Protein AF-Q8NG04-2-F1 (afdb_monomer)

Sequence (454 aa):
MRLDLASLMSAPKSLGSAFKSWRLDKAPSPQHTFPSTSIPGMAFALLASVPPVFGLYTSFFPVLIYSLLGTGRHLSTGTFAILSLMTGSAVERLVPEPLVGNLSGIEKEQLDAQRVGVAAAVAFGSGALMLGMFVLQLGVLSTFLSEPVVKALTSGAALHVLLSQLPSLLGLSLPRQIGCFSLFKTLASLLTALPRSSPAELTISALSLALLVPVKELNVRFRDRLPTPIPGEVVLVLLASVLCFTSSVDTRYQVQIVGLLPGGFPQPLLPNLAELPRILADSLPIALVSFAVSASLASIHADKYSYTIDSNQEFLAHGASNLISSLFSCFPNSATLATTNLLVDAGGKTQLAGLFSCTVVLSVLLWLGPFFYYLPKAVLACINISSMRQVFCQMQELPQLWHISRVDFAVWMVTWVAVVTLSVDLGLAVGVVFSMMTVVCRTRSSSRSRGSAS

Nearest PDB structures (foldseek):
  7v75-assembly1_A-2  TM=9.580E-01  e=5.574E-33  Homo sapiens
  7lgu-assembly1_A  TM=9.151E-01  e=7.125E-31  Homo sapiens
  8opq-assembly1_B  TM=8.865E-01  e=1.565E-30  Homo sapiens
  8sh3-assembly1_C  TM=8.769E-01  e=2.124E-30  Sus scrofa
  7xuh-assembly1_A  TM=8.939E-01  e=1.629E-27  Homo sapiens

Foldseek 3Di:
DPPPCVVVPPPPPCLVVLVVQPDPVQAFDLQQLACLVQLLLLLLCVLLVAFSVLSLLQLFQLLVLLLNQFNQFLFRKGRDNQLSNLNNLQLCVVQPDDPDDPQDPVSVVVSNVSSLLSLLLLLQLLLVVLVVCLVVVVLVLLVLLDPLLLLLLLLLSLLVLLLVLLCLLQVHDDGQQDWFLSSVVSVVVCVVCVVVGFVVSPVLLVVLLVQQLVLVVCCVVCVVPDPHRDSSLVVSLLVQLVCCVVVVCCVVRVFAASAADPADFAAQADRDVVCNVVSNVSSNLSSVSQLSNASNLSVVVCVVVVHDGDSSSSSNSQSCSSNRSSSSSHGRMHTDPLSSVSSVSSSRRGSVSSVSSSVNSVCCRNPVNVSRNSGGSSSSSSSSNSSSVVSVVVCVCLVVCCVPDVLSSVLSVQLNVCCNGGNSSRSSVRSSVSSVVSVVVVVVVVVVVVVVVD

Structure (mmCIF, N/CA/C/O backbone):
data_AF-Q8NG04-2-F1
#
_entry.id   AF-Q8NG04-2-F1
#
loop_
_atom_site.group_PDB
_atom_site.id
_atom_site.type_symbol
_atom_site.label_atom_id
_atom_site.label_alt_id
_atom_site.label_comp_id
_atom_site.label_asym_id
_atom_site.label_entity_id
_atom_site.label_seq_id
_atom_site.pdbx_PDB_ins_code
_atom_site.Cartn_x
_atom_site.Cartn_y
_atom_site.Cartn_z
_atom_site.occupancy
_atom_site.B_iso_or_equiv
_atom_site.auth_seq_id
_atom_site.auth_comp_id
_atom_site.auth_asym_id
_atom_site.auth_atom_id
_atom_site.pdbx_PDB_model_num
ATOM 1 N N . MET A 1 1 ? 18.793 36.741 -6.348 1.00 38.66 1 MET A N 1
ATOM 2 C CA . MET A 1 1 ? 17.985 35.622 -6.876 1.00 38.66 1 MET A CA 1
ATOM 3 C C . MET A 1 1 ? 16.745 36.197 -7.543 1.00 38.66 1 MET A C 1
ATOM 5 O O . MET A 1 1 ? 15.783 36.498 -6.852 1.00 38.66 1 MET A O 1
ATOM 9 N N . ARG A 1 2 ? 16.766 36.434 -8.860 1.00 28.20 2 ARG A N 1
ATOM 10 C CA . ARG A 1 2 ? 15.511 36.626 -9.600 1.00 28.20 2 ARG A CA 1
ATOM 11 C C . ARG A 1 2 ? 14.868 35.243 -9.654 1.00 28.20 2 ARG A C 1
ATOM 13 O O . ARG A 1 2 ? 15.399 34.378 -10.341 1.00 28.20 2 ARG A O 1
ATOM 20 N N . LEU A 1 3 ? 13.837 35.005 -8.838 1.00 31.14 3 LEU A N 1
ATOM 21 C CA . LEU A 1 3 ? 13.004 33.816 -8.992 1.00 31.14 3 LEU A CA 1
ATOM 22 C C . LEU A 1 3 ? 12.426 33.882 -10.399 1.00 31.14 3 LEU A C 1
ATOM 24 O O . LEU A 1 3 ? 11.682 34.806 -10.727 1.00 31.14 3 LEU A O 1
ATOM 28 N N . ASP A 1 4 ? 12.838 32.940 -11.232 1.00 34.47 4 ASP A N 1
ATOM 29 C CA . ASP A 1 4 ? 12.405 32.854 -12.612 1.00 34.47 4 ASP A CA 1
ATOM 30 C C . ASP A 1 4 ? 10.953 32.355 -12.617 1.00 34.47 4 ASP A C 1
ATOM 32 O O . ASP A 1 4 ? 10.678 31.155 -12.689 1.00 34.47 4 ASP A O 1
ATOM 36 N N . LEU A 1 5 ? 10.007 33.290 -12.449 1.00 28.53 5 LEU A N 1
ATOM 37 C CA . LEU A 1 5 ? 8.559 33.042 -12.421 1.00 28.53 5 LEU A CA 1
ATOM 38 C C . LEU A 1 5 ? 8.083 32.284 -13.675 1.00 28.53 5 LEU A C 1
ATOM 40 O O . LEU A 1 5 ? 7.073 31.584 -13.628 1.00 28.53 5 LEU A O 1
ATOM 44 N N . ALA A 1 6 ? 8.836 32.370 -14.777 1.00 33.56 6 ALA A N 1
ATOM 45 C CA . ALA A 1 6 ? 8.584 31.631 -16.008 1.00 33.56 6 ALA A CA 1
ATOM 46 C C . ALA A 1 6 ? 8.666 30.102 -15.823 1.00 33.56 6 ALA A C 1
ATOM 48 O O . ALA A 1 6 ? 7.946 29.372 -16.502 1.00 33.56 6 ALA A O 1
ATOM 49 N N . SER A 1 7 ? 9.476 29.606 -14.877 1.00 39.44 7 SER A N 1
ATOM 50 C CA . SER A 1 7 ? 9.540 28.172 -14.546 1.00 39.44 7 SER A CA 1
ATOM 51 C C . SER A 1 7 ? 8.288 27.678 -13.809 1.00 39.44 7 SER A C 1
ATOM 53 O O . SER A 1 7 ? 7.837 26.562 -14.055 1.00 39.44 7 SER A O 1
ATOM 55 N N . LEU A 1 8 ? 7.675 28.534 -12.981 1.00 31.98 8 LEU A N 1
ATOM 56 C CA . LEU A 1 8 ? 6.418 28.264 -12.273 1.00 31.98 8 LEU A CA 1
ATOM 57 C C . LEU A 1 8 ? 5.186 28.398 -13.181 1.00 31.98 8 LEU A C 1
ATOM 59 O O . LEU A 1 8 ? 4.215 27.670 -13.002 1.00 31.98 8 LEU A O 1
ATOM 63 N N . MET A 1 9 ? 5.220 29.325 -14.146 1.00 27.86 9 MET A N 1
ATOM 64 C CA . MET A 1 9 ? 4.105 29.596 -15.066 1.00 27.86 9 MET A CA 1
ATOM 65 C C . MET A 1 9 ? 4.154 28.799 -16.367 1.00 27.86 9 MET A C 1
ATOM 67 O O . MET A 1 9 ? 3.190 28.846 -17.133 1.00 27.86 9 MET A O 1
ATOM 71 N N . SER A 1 10 ? 5.233 28.057 -16.642 1.00 33.50 10 SER A N 1
ATOM 72 C CA . SER A 1 10 ? 5.178 27.061 -17.706 1.00 33.50 10 SER A CA 1
ATOM 73 C C . SER A 1 10 ? 4.122 26.036 -17.300 1.00 33.50 10 SER A C 1
ATOM 75 O O . SER A 1 10 ? 4.365 25.201 -16.431 1.00 33.50 10 SER A O 1
ATOM 77 N N . ALA A 1 11 ? 2.919 26.151 -17.879 1.00 31.25 11 ALA A N 1
ATOM 78 C CA . ALA A 1 11 ? 1.903 25.108 -17.833 1.00 31.25 11 ALA A CA 1
ATOM 79 C C . ALA A 1 11 ? 2.657 23.796 -18.039 1.00 31.25 11 ALA A C 1
ATOM 81 O O . ALA A 1 11 ? 3.381 23.697 -19.043 1.00 31.25 11 ALA A O 1
ATOM 82 N N . PRO A 1 12 ? 2.646 22.872 -17.060 1.00 36.88 12 PRO A N 1
ATOM 83 C CA . PRO A 1 12 ? 3.666 21.850 -17.027 1.00 36.88 12 PRO A CA 1
ATOM 84 C C . PRO A 1 12 ? 3.562 21.111 -18.352 1.00 36.88 12 PRO A C 1
ATOM 86 O O . PRO A 1 12 ? 2.468 20.723 -18.771 1.00 36.88 12 PRO A O 1
ATOM 89 N N . LYS A 1 13 ? 4.688 20.961 -19.061 1.00 41.38 13 LYS A N 1
ATOM 90 C CA . LYS A 1 13 ? 4.758 20.234 -20.343 1.00 41.38 13 LYS A CA 1
ATOM 91 C C . LYS A 1 13 ? 4.081 18.846 -20.241 1.00 41.38 13 LYS A C 1
ATOM 93 O O . LYS A 1 13 ? 3.719 18.257 -21.259 1.00 41.38 13 LYS A O 1
ATOM 98 N N . SER A 1 14 ? 3.876 18.361 -19.009 1.00 44.75 14 SER A N 1
ATOM 99 C CA . SER A 1 14 ? 3.156 17.158 -18.611 1.00 44.75 14 SER A CA 1
ATOM 100 C C . SER A 1 14 ? 1.626 17.236 -18.577 1.00 44.75 14 SER A C 1
ATOM 102 O O . SER A 1 14 ? 1.021 16.193 -18.761 1.00 44.75 14 SER A O 1
ATOM 104 N N . LEU A 1 15 ? 0.958 18.389 -18.441 1.00 39.16 15 LEU A N 1
ATOM 105 C CA . LEU A 1 15 ? -0.508 18.438 -18.600 1.00 39.16 15 LEU A CA 1
ATOM 106 C C . LEU A 1 15 ? -0.867 17.920 -19.997 1.00 39.16 15 LEU A C 1
ATOM 108 O O . LEU A 1 15 ? -1.765 17.104 -20.142 1.00 39.16 15 LEU A O 1
ATOM 112 N N . GLY A 1 16 ? -0.045 18.253 -20.999 1.00 42.97 16 GLY A N 1
ATOM 113 C CA . GLY A 1 16 ? -0.110 17.666 -22.334 1.00 42.97 16 GLY A CA 1
ATOM 114 C C . GLY A 1 16 ? 0.310 16.190 -22.426 1.00 42.97 16 GLY A C 1
ATOM 115 O O . GLY A 1 16 ? -0.185 15.500 -23.313 1.00 42.97 16 GLY A O 1
ATOM 116 N N . SER A 1 17 ? 1.191 15.664 -21.562 1.00 47.56 17 SER A N 1
ATOM 117 C CA . SER A 1 17 ? 1.569 14.235 -21.560 1.00 47.56 17 SER A CA 1
ATOM 118 C C . SER A 1 17 ? 0.534 13.355 -20.848 1.00 47.56 17 SER A C 1
ATOM 120 O O . SER A 1 17 ? 0.198 12.288 -21.370 1.00 47.56 17 SER A O 1
ATOM 122 N N . ALA A 1 18 ? -0.017 13.844 -19.732 1.00 41.19 18 ALA A N 1
ATOM 123 C CA . ALA A 1 18 ? -1.185 13.318 -19.050 1.00 41.19 18 ALA A CA 1
ATOM 124 C C . ALA A 1 18 ? -2.352 13.297 -20.037 1.00 41.19 18 ALA A C 1
ATOM 126 O O . ALA A 1 18 ? -2.790 12.207 -20.380 1.00 41.19 18 ALA A O 1
ATOM 127 N N . PHE A 1 19 ? -2.732 14.429 -20.650 1.00 47.47 19 PHE A N 1
ATOM 128 C CA . PHE A 1 19 ? -3.809 14.485 -21.656 1.00 47.47 19 PHE A CA 1
ATOM 129 C C . PHE A 1 19 ? -3.545 13.593 -22.881 1.00 47.47 19 PHE A C 1
ATOM 131 O O . PHE A 1 19 ? -4.456 12.945 -23.387 1.00 47.47 19 PHE A O 1
ATOM 138 N N . LYS A 1 20 ? -2.291 13.469 -23.349 1.00 47.75 20 LYS A N 1
ATOM 139 C CA . LYS A 1 20 ? -1.931 12.525 -24.431 1.00 47.75 20 LYS A CA 1
ATOM 140 C C . LYS A 1 20 ? -2.207 11.061 -24.068 1.00 47.75 20 LYS A C 1
ATOM 142 O O . LYS A 1 20 ? -2.363 10.244 -24.978 1.00 47.75 20 LYS A O 1
ATOM 147 N N . SER A 1 21 ? -2.253 10.716 -22.779 1.00 49.62 21 SER A N 1
ATOM 148 C CA . SER A 1 21 ? -2.625 9.378 -22.309 1.00 49.62 21 SER A CA 1
ATOM 149 C C . SER A 1 21 ? -4.144 9.143 -22.264 1.00 49.62 21 SER A C 1
ATOM 151 O O . SER A 1 21 ? -4.559 7.990 -22.182 1.00 49.62 21 SER A O 1
ATOM 153 N N . TRP A 1 22 ? -4.974 10.187 -22.404 1.00 41.38 22 TRP A N 1
ATOM 154 C CA . TRP A 1 22 ? -6.437 10.133 -22.237 1.00 41.38 22 TRP A CA 1
ATOM 155 C C . TRP A 1 22 ? -7.210 9.570 -23.446 1.00 41.38 22 TRP A C 1
ATOM 157 O O . TRP A 1 22 ? -8.371 9.905 -23.673 1.00 41.38 22 TRP A O 1
ATOM 167 N N . ARG A 1 23 ? -6.602 8.696 -24.255 1.00 45.28 23 ARG A N 1
ATOM 168 C CA . ARG A 1 23 ? -7.317 8.076 -25.383 1.00 45.28 23 ARG A CA 1
ATOM 169 C C . ARG A 1 23 ? -8.300 7.012 -24.878 1.00 45.28 23 ARG A C 1
ATOM 171 O O . ARG A 1 23 ? -7.866 5.955 -24.424 1.00 45.28 23 ARG A O 1
ATOM 178 N N . LEU A 1 24 ? -9.602 7.287 -25.012 1.00 46.34 24 LEU A N 1
ATOM 179 C CA . LEU A 1 24 ? -10.708 6.404 -24.607 1.00 46.34 24 LEU A CA 1
ATOM 180 C C . LEU A 1 24 ? -10.621 5.000 -25.230 1.00 46.34 24 LEU A C 1
ATOM 182 O O . LEU A 1 24 ? -10.920 4.026 -24.548 1.00 46.34 24 LEU A O 1
ATOM 186 N N . ASP A 1 25 ? -10.097 4.873 -26.455 1.00 47.94 25 ASP A N 1
ATOM 187 C CA . ASP A 1 25 ? -9.918 3.584 -27.152 1.00 47.94 25 ASP A CA 1
ATOM 188 C C . ASP A 1 25 ? -8.978 2.598 -26.424 1.00 47.94 25 ASP A C 1
ATOM 190 O O . ASP A 1 25 ? -8.877 1.431 -26.802 1.00 47.94 25 ASP A O 1
ATOM 194 N N . LYS A 1 26 ? -8.233 3.066 -25.411 1.00 46.41 26 LYS A N 1
ATOM 195 C CA . LYS A 1 26 ? -7.299 2.264 -24.602 1.00 46.41 26 LYS A CA 1
ATOM 196 C C . LYS A 1 26 ? -7.711 2.137 -23.135 1.00 46.41 26 LYS A C 1
ATOM 198 O O . LYS A 1 26 ? -6.931 1.589 -22.352 1.00 46.41 26 LYS A O 1
ATOM 203 N N . ALA A 1 27 ? -8.883 2.650 -22.757 1.00 43.56 27 ALA A N 1
ATOM 204 C CA . ALA A 1 27 ? -9.406 2.443 -21.416 1.00 43.56 27 ALA A CA 1
ATOM 205 C C . ALA A 1 27 ? -9.597 0.931 -21.182 1.00 43.56 27 ALA A C 1
ATOM 207 O O . ALA A 1 27 ? -10.088 0.241 -22.081 1.00 43.56 27 ALA A O 1
ATOM 208 N N . PRO A 1 28 ? -9.186 0.385 -20.023 1.00 41.94 28 PRO A N 1
ATOM 209 C CA . PRO A 1 28 ? -9.487 -1.005 -19.705 1.00 41.94 28 PRO A CA 1
ATOM 210 C C . PRO A 1 28 ? -11.004 -1.214 -19.723 1.00 41.94 28 PRO A C 1
ATOM 212 O O . PRO A 1 28 ? -11.768 -0.312 -19.366 1.00 41.94 28 PRO A O 1
ATOM 215 N N . SER A 1 29 ? -11.450 -2.405 -20.129 1.00 37.28 29 SER A N 1
ATOM 216 C CA . SER A 1 29 ? -12.854 -2.770 -19.975 1.00 37.28 29 SER A CA 1
ATOM 217 C C . SER A 1 29 ? -13.226 -2.685 -18.485 1.00 37.28 29 SER A C 1
ATOM 219 O O . SER A 1 29 ? -12.442 -3.106 -17.627 1.00 37.28 29 SER A O 1
ATOM 221 N N . PRO A 1 30 ? -14.423 -2.164 -18.152 1.00 39.97 30 PRO A N 1
ATOM 222 C CA . PRO A 1 30 ? -14.853 -1.896 -16.772 1.00 39.97 30 PRO A CA 1
ATOM 223 C C . PRO A 1 30 ? -14.881 -3.141 -15.867 1.00 39.97 30 PRO A C 1
ATOM 225 O O . PRO A 1 30 ? -15.095 -3.040 -14.665 1.00 39.97 30 PRO A O 1
ATOM 228 N N . GLN A 1 31 ? -14.667 -4.324 -16.439 1.00 32.19 31 GLN A N 1
ATOM 229 C CA . GLN A 1 31 ? -14.725 -5.612 -15.769 1.00 32.19 31 GLN A CA 1
ATOM 230 C C . GLN A 1 31 ? -13.401 -6.052 -15.130 1.00 32.19 31 GLN A C 1
ATOM 232 O O . GLN A 1 31 ? -13.422 -7.075 -14.470 1.00 32.19 31 GLN A O 1
ATOM 237 N N . HIS A 1 32 ? -12.260 -5.370 -15.304 1.00 42.25 32 HIS A N 1
ATOM 238 C CA . HIS A 1 32 ? -10.983 -5.889 -14.766 1.00 42.25 32 HIS A CA 1
ATOM 239 C C . HIS A 1 32 ? -10.378 -5.085 -13.607 1.00 42.25 32 HIS A C 1
ATOM 241 O O . HIS A 1 32 ? -9.674 -5.658 -12.776 1.00 42.25 32 HIS A O 1
ATOM 247 N N . THR A 1 33 ? -10.680 -3.791 -13.485 1.00 42.88 33 THR A N 1
ATOM 248 C CA . THR A 1 33 ? -10.222 -2.949 -12.365 1.00 42.88 33 THR A CA 1
ATOM 249 C C . THR A 1 33 ? -11.181 -3.103 -11.174 1.00 42.88 33 THR A C 1
ATOM 251 O O . THR A 1 33 ? -11.926 -2.192 -10.821 1.00 42.88 33 THR A O 1
ATOM 254 N N . PHE A 1 34 ? -11.261 -4.312 -10.619 1.00 46.72 34 PHE A N 1
ATOM 255 C CA . PHE A 1 34 ? -12.218 -4.655 -9.564 1.00 46.72 34 PHE A CA 1
ATOM 256 C C . PHE A 1 34 ? -11.912 -3.965 -8.211 1.00 46.72 34 PHE A C 1
ATOM 258 O O . PHE A 1 34 ? -10.761 -3.620 -7.934 1.00 46.72 34 PHE A O 1
ATOM 265 N N . PRO A 1 35 ? -12.914 -3.857 -7.307 1.00 44.09 35 PRO A N 1
ATOM 266 C CA . PRO A 1 35 ? -12.784 -3.309 -5.948 1.00 44.09 35 PRO A CA 1
ATOM 267 C C . PRO A 1 35 ? -11.826 -4.076 -5.019 1.00 44.09 35 PRO A C 1
ATOM 269 O O . PRO A 1 35 ? -11.651 -3.708 -3.854 1.00 44.09 35 PRO A O 1
ATOM 272 N N . SER A 1 36 ? -11.173 -5.132 -5.508 1.00 41.16 36 SER A N 1
ATOM 273 C CA . SER A 1 36 ? -10.097 -5.833 -4.806 1.00 41.16 36 SER A CA 1
ATOM 274 C C . SER A 1 36 ? -8.917 -4.914 -4.471 1.00 41.16 36 SER A C 1
ATOM 276 O O . SER A 1 36 ? -8.212 -5.189 -3.506 1.00 41.16 36 SER A O 1
ATOM 278 N N . THR A 1 37 ? -8.724 -3.793 -5.177 1.00 49.44 37 THR A N 1
ATOM 279 C CA . THR A 1 37 ? -7.728 -2.775 -4.794 1.00 49.44 37 THR A CA 1
ATOM 280 C C . THR A 1 37 ? -8.200 -1.864 -3.656 1.00 49.44 37 THR A C 1
ATOM 282 O O . THR A 1 37 ? -7.374 -1.403 -2.872 1.00 49.44 37 THR A O 1
ATOM 285 N N . SER A 1 38 ? -9.511 -1.627 -3.513 1.00 61.12 38 SER A N 1
ATOM 286 C CA . SER A 1 38 ? -10.059 -0.683 -2.529 1.00 61.12 38 SER A CA 1
ATOM 287 C C . SER A 1 38 ? -10.291 -1.290 -1.145 1.00 61.12 38 SER A C 1
ATOM 289 O O . SER A 1 38 ? -10.106 -0.615 -0.135 1.00 61.12 38 SER A O 1
ATOM 291 N N . ILE A 1 39 ? -10.670 -2.571 -1.076 1.00 66.81 39 ILE A N 1
ATOM 292 C CA . ILE A 1 39 ? -10.962 -3.256 0.198 1.00 66.81 39 ILE A CA 1
ATOM 293 C C . ILE A 1 39 ? -9.735 -3.370 1.119 1.00 66.81 39 ILE A C 1
ATOM 295 O O . ILE A 1 39 ? -9.881 -3.090 2.312 1.00 66.81 39 ILE A O 1
ATOM 299 N N . PRO A 1 40 ? -8.524 -3.706 0.626 1.00 75.81 40 PRO A N 1
ATOM 300 C CA . PRO A 1 40 ? -7.316 -3.685 1.448 1.00 75.81 40 PRO A CA 1
ATOM 301 C C . PRO A 1 40 ? -7.080 -2.332 2.125 1.00 75.81 40 PRO A C 1
ATOM 303 O O . PRO A 1 40 ? -6.531 -2.295 3.223 1.00 75.81 40 PRO A O 1
ATOM 306 N N . GLY A 1 41 ? -7.564 -1.233 1.534 1.00 84.44 41 GLY A N 1
ATOM 307 C CA . GLY A 1 41 ? -7.466 0.099 2.119 1.00 84.44 41 GLY A CA 1
ATOM 308 C C . GLY A 1 41 ? -8.092 0.209 3.504 1.00 84.44 41 GLY A C 1
ATOM 309 O O . GLY A 1 41 ? -7.496 0.828 4.382 1.00 84.44 41 GLY A O 1
ATOM 310 N N . MET A 1 42 ? -9.223 -0.456 3.750 1.00 86.31 42 MET A N 1
ATOM 311 C CA . MET A 1 42 ? -9.840 -0.505 5.083 1.00 86.31 42 MET A CA 1
ATOM 312 C C . MET A 1 42 ? -8.953 -1.216 6.110 1.00 86.31 42 MET A C 1
ATOM 314 O O . MET A 1 42 ? -8.858 -0.788 7.258 1.00 86.31 42 MET A O 1
ATOM 318 N N . ALA A 1 43 ? -8.266 -2.284 5.699 1.00 86.81 43 ALA A N 1
ATOM 319 C CA . ALA A 1 43 ? -7.324 -2.983 6.567 1.00 86.81 43 ALA A CA 1
ATOM 320 C C . ALA A 1 43 ? -6.065 -2.135 6.819 1.00 86.81 43 ALA A C 1
ATOM 322 O O . ALA A 1 43 ? -5.535 -2.096 7.927 1.00 86.81 43 ALA A O 1
ATOM 323 N N . PHE A 1 44 ? -5.616 -1.394 5.806 1.00 89.69 44 PHE A N 1
ATOM 324 C CA . PHE A 1 44 ? -4.505 -0.455 5.918 1.00 89.69 44 PHE A CA 1
ATOM 325 C C . PHE A 1 44 ? -4.834 0.765 6.791 1.00 89.69 44 PHE A C 1
ATOM 327 O O . PHE A 1 44 ? -3.950 1.285 7.464 1.00 89.69 44 PHE A O 1
ATOM 334 N N . ALA A 1 45 ? -6.092 1.186 6.883 1.00 92.06 45 ALA A N 1
ATOM 335 C CA . ALA A 1 45 ? -6.505 2.198 7.855 1.00 92.06 45 ALA A CA 1
ATOM 336 C C . ALA A 1 45 ? -6.320 1.724 9.308 1.00 92.06 45 ALA A C 1
ATOM 338 O O . ALA A 1 45 ? -5.794 2.475 10.127 1.00 92.06 45 ALA A O 1
ATOM 339 N N . LEU A 1 46 ? -6.622 0.453 9.609 1.00 89.56 46 LEU A N 1
ATOM 340 C CA . LEU A 1 46 ? -6.344 -0.128 10.931 1.00 89.56 46 LEU A CA 1
ATOM 341 C C . LEU A 1 46 ? -4.839 -0.191 11.238 1.00 89.56 46 LEU A C 1
ATOM 343 O O . LEU A 1 46 ? -4.434 -0.029 12.387 1.00 89.56 46 LEU A O 1
ATOM 347 N N . LEU A 1 47 ? -3.994 -0.390 10.220 1.00 89.25 47 LEU A N 1
ATOM 348 C CA . LEU A 1 47 ? -2.539 -0.269 10.372 1.00 89.25 47 LEU A CA 1
ATOM 349 C C . LEU A 1 47 ? -2.088 1.158 10.675 1.00 89.25 47 LEU A C 1
ATOM 351 O O . LEU A 1 47 ? -1.129 1.326 11.419 1.00 89.25 47 LEU A O 1
ATOM 355 N N . ALA A 1 48 ? -2.769 2.147 10.096 1.00 92.75 48 ALA A N 1
ATOM 356 C CA . ALA A 1 48 ? -2.556 3.566 10.355 1.00 92.75 48 ALA A CA 1
ATOM 357 C C . ALA A 1 48 ? -3.221 4.055 11.652 1.00 92.75 48 ALA A C 1
ATOM 359 O O . ALA A 1 48 ? -3.173 5.247 11.943 1.00 92.75 48 ALA A O 1
ATOM 360 N N . SER A 1 49 ? -3.819 3.143 12.425 1.00 90.88 49 SER A N 1
ATOM 361 C CA . SER A 1 49 ? -4.489 3.423 13.697 1.00 90.88 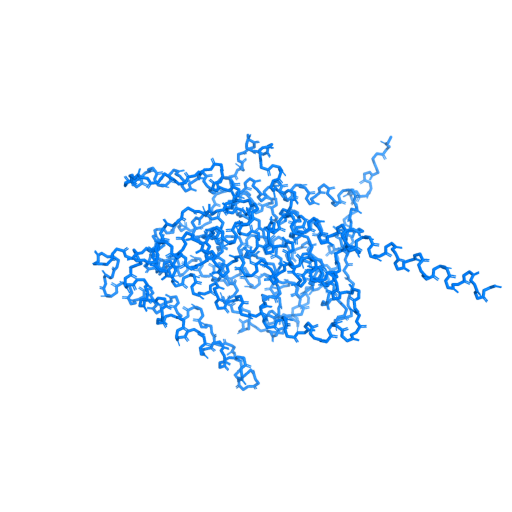49 SER A CA 1
ATOM 362 C C . SER A 1 49 ? -5.615 4.451 13.561 1.00 90.88 49 SER A C 1
ATOM 364 O O . SER A 1 49 ? -5.858 5.244 14.464 1.00 90.88 49 SER A O 1
ATOM 366 N N . VAL A 1 50 ? -6.317 4.421 12.424 1.00 92.19 50 VAL A N 1
ATOM 367 C CA . VAL A 1 50 ? -7.501 5.240 12.138 1.00 92.19 50 VAL A CA 1
ATOM 368 C C . VAL A 1 50 ? -8.696 4.356 11.764 1.00 92.19 50 VAL A C 1
ATOM 370 O O . VAL A 1 50 ? -8.512 3.199 11.364 1.00 92.19 50 VAL A O 1
ATOM 373 N N . PRO A 1 51 ? -9.937 4.868 11.861 1.00 89.44 51 PRO A N 1
ATOM 374 C CA . PRO A 1 51 ? -11.117 4.110 11.468 1.00 89.44 51 PRO A CA 1
ATOM 375 C C . PRO A 1 51 ? -11.052 3.607 10.009 1.00 89.44 51 PRO A C 1
ATOM 377 O O . PRO A 1 51 ? -10.592 4.338 9.125 1.00 89.44 51 PRO A O 1
ATOM 380 N N . PRO A 1 52 ? -11.562 2.394 9.707 1.00 87.44 52 PRO A N 1
ATOM 381 C CA . PRO A 1 52 ? -11.448 1.766 8.384 1.00 87.44 52 PRO A CA 1
ATOM 382 C C . PRO A 1 52 ? -11.927 2.608 7.195 1.00 87.44 52 PRO A C 1
ATOM 384 O O . PRO A 1 52 ? -11.367 2.511 6.102 1.00 87.44 52 PRO A O 1
ATOM 387 N N . VAL A 1 53 ? -12.925 3.472 7.402 1.00 87.75 53 VAL A N 1
ATOM 388 C CA . VAL A 1 53 ? -13.492 4.346 6.361 1.00 87.75 53 VAL A CA 1
ATOM 389 C C . VAL A 1 53 ? -12.445 5.266 5.720 1.00 87.75 53 VAL A C 1
ATOM 391 O O . VAL A 1 53 ? -12.457 5.464 4.505 1.00 87.75 53 VAL A O 1
ATOM 394 N N . PHE A 1 54 ? -11.468 5.749 6.495 1.00 91.00 54 PHE A N 1
ATOM 395 C CA . PHE A 1 54 ? -10.404 6.617 5.981 1.00 91.00 54 PHE A CA 1
ATOM 396 C C . PHE A 1 54 ? -9.483 5.884 5.002 1.00 91.00 54 PHE A C 1
ATOM 398 O O . PHE A 1 54 ? -8.833 6.509 4.164 1.00 91.00 54 PHE A O 1
ATOM 405 N N . GLY A 1 55 ? -9.477 4.551 5.040 1.00 90.75 55 GLY A N 1
ATOM 406 C CA . GLY A 1 55 ? -8.816 3.707 4.053 1.00 90.75 55 GLY A CA 1
ATOM 407 C C . GLY A 1 55 ? -9.468 3.776 2.677 1.00 90.75 55 GLY A C 1
ATOM 408 O O . GLY A 1 55 ? -8.773 3.799 1.659 1.00 90.75 55 GLY A O 1
ATOM 409 N N . LEU A 1 56 ? -10.798 3.875 2.634 1.00 89.19 56 LEU A N 1
ATOM 410 C CA . LEU A 1 56 ? -11.544 4.069 1.392 1.00 89.19 56 LEU A CA 1
ATOM 411 C C . LEU A 1 56 ? -11.366 5.496 0.863 1.00 89.19 56 LEU A C 1
ATOM 413 O O . LEU A 1 56 ? -11.097 5.659 -0.324 1.00 89.19 56 LEU A O 1
ATOM 417 N N . TYR A 1 57 ? -11.400 6.517 1.729 1.00 91.38 57 TYR A N 1
ATOM 418 C CA . TYR A 1 57 ? -11.106 7.901 1.321 1.00 91.38 57 TYR A CA 1
ATOM 419 C C . TYR A 1 57 ? -9.689 8.047 0.753 1.00 91.38 57 TYR A C 1
ATOM 421 O O . TYR A 1 57 ? -9.512 8.617 -0.325 1.00 91.38 57 TYR A O 1
ATOM 429 N N . THR A 1 58 ? -8.695 7.433 1.400 1.00 93.25 58 THR A N 1
ATOM 430 C CA . THR A 1 58 ? -7.300 7.403 0.922 1.00 93.25 58 THR A CA 1
ATOM 431 C C . THR A 1 58 ? -7.139 6.573 -0.362 1.00 93.25 58 THR A C 1
ATOM 433 O O . THR A 1 58 ? -6.189 6.757 -1.116 1.00 93.25 58 THR A O 1
ATOM 436 N N . SER A 1 59 ? -8.085 5.686 -0.671 1.00 90.75 59 SER A N 1
ATOM 437 C CA . SER A 1 59 ? -8.132 4.967 -1.953 1.00 90.75 59 SER A CA 1
ATOM 438 C C . SER A 1 59 ? -8.914 5.725 -3.039 1.00 90.75 59 SER A C 1
ATOM 440 O O . SER A 1 59 ? -8.935 5.290 -4.186 1.00 90.75 59 SER A O 1
ATOM 442 N N . PHE A 1 60 ? -9.543 6.857 -2.702 1.00 91.62 60 PHE A N 1
ATOM 443 C CA . PHE A 1 60 ? -10.320 7.692 -3.620 1.00 91.62 60 PHE A CA 1
ATOM 444 C C . PHE A 1 60 ? -9.598 9.002 -3.964 1.00 91.62 60 PHE A C 1
ATOM 446 O O . PHE A 1 60 ? -9.211 9.199 -5.116 1.00 91.62 60 PHE A O 1
ATOM 453 N N . PHE A 1 61 ? -9.403 9.893 -2.982 1.00 93.19 61 PHE A N 1
ATOM 454 C CA . PHE A 1 61 ? -8.913 11.257 -3.222 1.00 93.19 61 PHE A CA 1
ATOM 455 C C . PHE A 1 61 ? -7.491 11.294 -3.791 1.00 93.19 61 PHE A C 1
ATOM 457 O O . PHE A 1 61 ? -7.286 11.948 -4.820 1.00 93.19 61 PHE A O 1
ATOM 464 N N . PRO A 1 62 ? -6.511 10.566 -3.222 1.00 93.50 62 PRO A N 1
ATOM 465 C CA . PRO A 1 62 ? -5.154 10.643 -3.735 1.00 93.50 62 PRO A CA 1
ATOM 466 C C . PRO A 1 62 ? -5.015 10.019 -5.118 1.00 93.50 62 PRO A C 1
ATOM 468 O O . PRO A 1 62 ? -4.247 10.515 -5.938 1.00 93.50 62 PRO A O 1
ATOM 471 N N . VAL A 1 63 ? -5.798 8.977 -5.405 1.00 91.88 63 VAL A N 1
ATOM 472 C CA . VAL A 1 63 ? -5.843 8.331 -6.723 1.00 91.88 63 VAL A CA 1
ATOM 473 C C . VAL A 1 63 ? -6.384 9.295 -7.771 1.00 91.88 63 VAL A C 1
ATOM 475 O O . VAL A 1 63 ? -5.791 9.435 -8.842 1.00 91.88 63 VAL A O 1
ATOM 478 N N . LEU A 1 64 ? -7.448 10.029 -7.434 1.00 92.12 64 LEU A N 1
ATOM 479 C CA . LEU A 1 64 ? -8.020 11.051 -8.301 1.00 92.12 64 LEU A CA 1
ATOM 480 C C . LEU A 1 64 ? -6.987 12.139 -8.620 1.00 92.12 64 LEU A C 1
ATOM 482 O O . LEU A 1 64 ? -6.762 12.449 -9.785 1.00 92.12 64 LEU A O 1
ATOM 486 N N . ILE A 1 65 ? -6.297 12.674 -7.613 1.00 93.69 65 ILE A N 1
ATOM 487 C CA . ILE A 1 65 ? -5.295 13.731 -7.820 1.00 93.69 65 ILE A CA 1
ATOM 488 C C . ILE A 1 65 ? -4.072 13.205 -8.583 1.00 93.69 65 ILE A C 1
ATOM 490 O O . ILE A 1 65 ? -3.603 13.851 -9.522 1.00 93.69 65 ILE A O 1
ATOM 494 N N . TYR A 1 66 ? -3.571 12.018 -8.228 1.00 93.19 66 TYR A N 1
ATOM 495 C CA . TYR A 1 66 ? -2.428 11.409 -8.906 1.00 93.19 66 TYR A CA 1
ATOM 496 C C . TYR A 1 66 ? -2.728 11.133 -10.382 1.00 93.19 66 TYR A C 1
ATOM 498 O O . TYR A 1 66 ? -1.883 11.390 -11.235 1.00 93.19 66 TYR A O 1
ATOM 506 N N . SER A 1 67 ? -3.938 10.676 -10.713 1.00 89.38 67 SER A N 1
ATOM 507 C CA . SER A 1 67 ? -4.330 10.400 -12.102 1.00 89.38 67 SER A CA 1
ATOM 508 C C . SER A 1 67 ? -4.281 11.632 -13.020 1.00 89.38 67 SER A C 1
ATOM 510 O O . SER A 1 67 ? -4.123 11.483 -14.232 1.00 89.38 67 SER A O 1
ATOM 512 N N . LEU A 1 68 ? -4.382 12.841 -12.450 1.00 90.94 68 LEU A N 1
ATOM 513 C CA . LEU A 1 68 ? -4.302 14.111 -13.174 1.00 90.94 68 LEU A CA 1
ATOM 514 C C . LEU A 1 68 ? -2.859 14.614 -13.336 1.00 90.94 68 LEU A C 1
ATOM 516 O O . LEU A 1 68 ? -2.556 15.277 -14.326 1.00 90.94 68 LEU A O 1
ATOM 520 N N . LEU A 1 69 ? -1.982 14.335 -12.365 1.00 91.25 69 LEU A N 1
ATOM 521 C CA . LEU A 1 69 ? -0.647 14.946 -12.264 1.00 91.25 69 LEU A CA 1
ATOM 522 C C . LEU A 1 69 ? 0.521 13.988 -12.534 1.00 91.25 69 LEU A C 1
ATOM 524 O O . LEU A 1 69 ? 1.618 14.452 -12.856 1.00 91.25 69 LEU A O 1
ATOM 528 N N . GLY A 1 70 ? 0.319 12.683 -12.357 1.00 88.44 70 GLY A N 1
ATOM 529 C CA . GLY A 1 70 ? 1.363 11.663 -12.445 1.00 88.44 70 GLY A CA 1
ATOM 530 C C . GLY A 1 70 ? 1.890 11.456 -13.861 1.00 88.44 70 GLY A C 1
ATOM 531 O O . GLY A 1 70 ? 1.277 11.866 -14.847 1.00 88.44 70 GLY A O 1
ATOM 532 N N . THR A 1 71 ? 3.015 10.755 -13.983 1.00 89.25 71 THR A N 1
ATOM 533 C CA . THR A 1 71 ? 3.584 10.319 -15.274 1.00 89.25 71 THR A CA 1
ATOM 534 C C . THR A 1 71 ? 3.563 8.800 -15.450 1.00 89.25 71 THR A C 1
ATOM 536 O O . THR A 1 71 ? 3.582 8.305 -16.582 1.00 89.25 71 THR A O 1
ATOM 539 N N . GLY A 1 72 ? 3.452 8.045 -14.352 1.00 85.56 72 GLY A N 1
ATOM 540 C CA . GLY A 1 72 ? 3.316 6.590 -14.356 1.00 85.56 72 GLY A CA 1
ATOM 541 C C . GLY A 1 72 ? 1.974 6.120 -14.925 1.00 85.56 72 GLY A C 1
ATOM 542 O O . GLY A 1 72 ? 0.967 6.097 -14.225 1.00 85.56 72 GLY A O 1
ATOM 543 N N . ARG A 1 73 ? 1.947 5.695 -16.195 1.00 85.56 73 ARG A N 1
ATOM 544 C CA . ARG A 1 73 ? 0.705 5.273 -16.885 1.00 85.56 73 ARG A CA 1
ATOM 545 C C . ARG A 1 73 ? 0.065 4.002 -16.342 1.00 85.56 73 ARG A C 1
ATOM 547 O O . ARG A 1 73 ? -1.143 3.836 -16.467 1.00 85.56 73 ARG A O 1
ATOM 554 N N . HIS A 1 74 ? 0.887 3.118 -15.795 1.00 86.44 74 HIS A N 1
ATOM 555 C CA . HIS A 1 74 ? 0.473 1.816 -15.279 1.00 86.44 74 HIS A CA 1
ATOM 556 C C . HIS A 1 74 ? 0.362 1.812 -13.757 1.00 86.44 74 HIS A C 1
ATOM 558 O O . HIS A 1 74 ? 0.018 0.794 -13.171 1.00 86.44 74 HIS A O 1
ATOM 564 N N . LEU A 1 75 ? 0.692 2.930 -13.111 1.00 87.06 75 LEU A N 1
ATOM 565 C CA . LEU A 1 75 ? 0.839 2.978 -11.673 1.00 87.06 75 LEU A CA 1
ATOM 566 C C . LEU A 1 75 ? -0.531 3.075 -11.002 1.00 87.06 75 LEU A C 1
ATOM 568 O O . LEU A 1 75 ? -1.315 3.972 -11.307 1.00 87.06 75 LEU A O 1
ATOM 572 N N . SER A 1 76 ? -0.803 2.170 -10.064 1.00 87.75 76 SER A N 1
ATOM 573 C CA . SER A 1 76 ? -1.989 2.249 -9.215 1.00 87.75 76 SER A CA 1
ATOM 574 C C . SER A 1 76 ? -1.587 2.790 -7.852 1.00 87.75 76 SER A C 1
ATOM 576 O O . SER A 1 76 ? -1.028 2.064 -7.023 1.00 87.75 76 SER A O 1
ATOM 578 N N . THR A 1 77 ? -1.887 4.065 -7.624 1.00 89.38 77 THR A N 1
ATOM 579 C CA . THR A 1 77 ? -1.754 4.697 -6.310 1.00 89.38 77 THR A CA 1
ATOM 580 C C . THR A 1 77 ? -2.926 4.343 -5.409 1.00 89.38 77 THR A C 1
ATOM 582 O O . THR A 1 77 ? -3.961 3.858 -5.869 1.00 89.38 77 THR A O 1
ATOM 585 N N . GLY A 1 78 ? -2.736 4.537 -4.110 1.00 89.06 78 GLY A N 1
ATOM 586 C CA . GLY A 1 78 ? -3.753 4.309 -3.102 1.00 89.06 78 GLY A CA 1
ATOM 587 C C . GLY A 1 78 ? -3.127 4.075 -1.737 1.00 89.06 78 GLY A C 1
ATOM 588 O O . GLY A 1 78 ? -2.039 4.559 -1.416 1.00 89.06 78 GLY A O 1
ATOM 589 N N . THR A 1 79 ? -3.831 3.310 -0.920 1.00 91.44 79 THR A N 1
ATOM 590 C CA . THR A 1 79 ? -3.353 2.914 0.400 1.00 91.44 79 THR A CA 1
ATOM 591 C C . THR A 1 79 ? -2.189 1.930 0.287 1.00 91.44 79 THR A C 1
ATOM 593 O O . THR A 1 79 ? -2.204 0.999 -0.520 1.00 91.44 79 THR A O 1
ATOM 596 N N . PHE A 1 80 ? -1.161 2.132 1.112 1.00 91.50 80 PHE A N 1
ATOM 597 C CA . PHE A 1 80 ? 0.035 1.300 1.099 1.00 91.50 80 PHE A CA 1
ATOM 598 C C . PHE A 1 80 ? 0.407 0.844 2.506 1.00 91.50 80 PHE A C 1
ATOM 600 O O . PHE A 1 80 ? 0.670 1.666 3.381 1.00 91.50 80 PHE A O 1
ATOM 607 N N . ALA A 1 81 ? 0.501 -0.475 2.694 1.00 89.31 81 ALA A N 1
ATOM 608 C CA . ALA A 1 81 ? 0.741 -1.126 3.981 1.00 89.31 81 ALA A CA 1
ATOM 609 C C . ALA A 1 81 ? 1.907 -0.527 4.784 1.00 89.31 81 ALA A C 1
ATOM 611 O O . ALA A 1 81 ? 1.795 -0.335 5.992 1.00 89.31 81 ALA A O 1
ATOM 612 N N . ILE A 1 82 ? 3.018 -0.217 4.108 1.00 89.38 82 ILE A N 1
ATOM 613 C CA . ILE A 1 82 ? 4.227 0.316 4.744 1.00 89.38 82 ILE A CA 1
ATOM 614 C C . ILE A 1 82 ? 3.971 1.714 5.302 1.00 89.38 82 ILE A C 1
ATOM 616 O O . ILE A 1 82 ? 4.259 1.975 6.467 1.00 89.38 82 ILE A O 1
ATOM 620 N N . LEU A 1 83 ? 3.392 2.602 4.490 1.00 94.06 83 LEU A N 1
ATOM 621 C CA . LEU A 1 83 ? 3.085 3.963 4.923 1.00 94.06 83 LEU A CA 1
ATOM 622 C C . LEU A 1 83 ? 2.006 3.972 5.992 1.00 94.06 83 LEU A C 1
ATOM 624 O O . LEU A 1 83 ? 2.095 4.759 6.928 1.00 94.06 83 LEU A O 1
ATOM 628 N N . SER A 1 84 ? 1.033 3.067 5.902 1.00 93.38 84 SER A N 1
ATOM 629 C CA . SER A 1 84 ? 0.044 2.876 6.954 1.00 93.38 84 SER A CA 1
ATOM 630 C C . SER A 1 84 ? 0.694 2.461 8.265 1.00 93.38 84 SER A C 1
ATOM 632 O O . SER A 1 84 ? 0.412 3.072 9.284 1.00 93.38 84 SER A O 1
ATOM 634 N N . LEU A 1 85 ? 1.620 1.500 8.251 1.00 90.69 85 LEU A N 1
ATOM 635 C CA . LEU A 1 85 ? 2.335 1.089 9.457 1.00 90.69 85 LEU A CA 1
ATOM 636 C C . LEU A 1 85 ? 3.181 2.231 10.050 1.00 90.69 85 LEU A C 1
ATOM 638 O O . LEU A 1 85 ? 3.165 2.441 11.262 1.00 90.69 85 LEU A O 1
ATOM 642 N N . MET A 1 86 ? 3.890 2.989 9.208 1.00 92.19 86 MET A N 1
ATOM 643 C CA . MET A 1 86 ? 4.663 4.159 9.646 1.00 92.19 86 MET A CA 1
ATOM 644 C C . MET A 1 86 ? 3.748 5.240 10.232 1.00 92.19 86 MET A C 1
ATOM 646 O O . MET A 1 86 ? 4.029 5.778 11.301 1.00 92.19 86 MET A O 1
ATOM 650 N N . THR A 1 87 ? 2.613 5.502 9.587 1.00 94.25 87 THR A N 1
ATOM 651 C CA . THR A 1 87 ? 1.616 6.463 10.071 1.00 94.25 87 THR A CA 1
ATOM 652 C C . THR A 1 87 ? 1.029 6.015 11.404 1.00 94.25 87 THR A C 1
ATOM 654 O O . THR A 1 87 ? 0.995 6.808 12.336 1.00 94.25 87 THR A O 1
ATOM 657 N N . GLY A 1 88 ? 0.658 4.740 11.546 1.00 92.50 88 GLY A N 1
ATOM 658 C CA . GLY A 1 88 ? 0.137 4.189 12.799 1.00 92.50 88 GLY A CA 1
ATOM 659 C C . GLY A 1 88 ? 1.138 4.292 13.944 1.00 92.50 88 GLY A C 1
ATOM 660 O O . GLY A 1 88 ? 0.760 4.632 15.060 1.00 92.50 88 GLY A O 1
ATOM 661 N N . SER A 1 89 ? 2.433 4.105 13.665 1.00 89.56 89 SER A N 1
ATOM 662 C CA . SER A 1 89 ? 3.482 4.306 14.672 1.00 89.56 89 SER A CA 1
ATOM 663 C C . SER A 1 89 ? 3.578 5.761 15.154 1.00 89.56 89 SER A C 1
ATOM 665 O O . SER A 1 89 ? 3.765 5.995 16.346 1.00 89.56 89 SER A O 1
ATOM 667 N N . ALA A 1 90 ? 3.394 6.739 14.260 1.00 90.94 90 ALA A N 1
ATOM 668 C CA . ALA A 1 90 ? 3.376 8.158 14.616 1.00 90.94 90 ALA A CA 1
ATOM 669 C C . ALA A 1 90 ? 2.091 8.536 15.373 1.00 90.94 90 ALA A C 1
ATOM 671 O O . ALA A 1 90 ? 2.148 9.230 16.389 1.00 90.94 90 ALA A O 1
ATOM 672 N N . VAL A 1 91 ? 0.943 8.027 14.913 1.00 92.50 91 VAL A N 1
ATOM 673 C CA . VAL A 1 91 ? -0.375 8.238 15.524 1.00 92.50 91 VAL A CA 1
ATOM 674 C C . VAL A 1 91 ? -0.409 7.693 16.947 1.00 92.50 91 VAL A C 1
ATOM 676 O O . VAL A 1 91 ? -0.751 8.430 17.863 1.00 92.50 91 VAL A O 1
ATOM 679 N N . GLU A 1 92 ? 0.003 6.445 17.168 1.00 89.94 92 GLU A N 1
ATOM 680 C CA . GLU A 1 92 ? -0.009 5.832 18.503 1.00 89.94 92 GLU A CA 1
ATOM 681 C C . GLU A 1 92 ? 1.027 6.444 19.454 1.00 89.94 92 GLU A C 1
ATOM 683 O O . GLU A 1 92 ? 0.820 6.438 20.665 1.00 89.94 92 GLU A O 1
ATOM 688 N N . ARG A 1 93 ? 2.125 7.008 18.931 1.00 88.19 93 ARG A N 1
ATOM 689 C CA . ARG A 1 93 ? 3.107 7.735 19.748 1.00 88.19 93 ARG A CA 1
ATOM 690 C C . ARG A 1 93 ? 2.551 9.055 20.282 1.00 88.19 93 ARG A C 1
ATOM 692 O O . ARG A 1 93 ? 2.885 9.441 21.398 1.00 88.19 93 ARG A O 1
ATOM 699 N N . LEU A 1 94 ? 1.759 9.765 19.477 1.00 88.62 94 LEU A N 1
ATOM 700 C CA . LEU A 1 94 ? 1.186 11.067 19.838 1.00 88.62 94 LEU A CA 1
ATOM 701 C C . LEU A 1 94 ? -0.153 10.933 20.572 1.00 88.62 94 LEU A C 1
ATOM 703 O O . LEU A 1 94 ? -0.436 11.716 21.474 1.00 88.62 94 LEU A O 1
ATOM 707 N N . VAL A 1 95 ? -0.953 9.935 20.199 1.00 89.69 95 VAL A N 1
ATOM 708 C CA . VAL A 1 95 ? -2.296 9.665 20.726 1.00 89.69 95 VAL A CA 1
ATOM 709 C C . VAL A 1 95 ? -2.388 8.177 21.119 1.00 89.69 95 VAL A C 1
ATOM 711 O O . VAL A 1 95 ? -3.012 7.370 20.411 1.00 89.69 95 VAL A O 1
ATOM 714 N N . PRO A 1 96 ? -1.724 7.772 22.221 1.00 83.50 96 PRO A N 1
ATOM 715 C CA . PRO A 1 96 ? -1.742 6.388 22.687 1.00 83.50 96 PRO A CA 1
ATOM 716 C C . PRO A 1 96 ? -3.151 5.964 23.116 1.00 83.50 96 PRO A C 1
ATOM 718 O O . PRO A 1 96 ? -3.908 6.751 23.681 1.00 83.50 96 PRO A O 1
ATOM 721 N N . GLU A 1 97 ? -3.507 4.701 22.862 1.00 76.25 97 GLU A N 1
ATOM 722 C CA . GLU A 1 97 ? -4.754 4.139 23.396 1.00 76.25 97 GLU A CA 1
ATOM 723 C C . GLU A 1 97 ? -4.641 3.981 24.917 1.00 76.25 97 GLU A C 1
ATOM 725 O O . GLU A 1 97 ? -3.626 3.456 25.392 1.00 76.25 97 GLU A O 1
ATOM 730 N N . PRO A 1 98 ? -5.651 4.385 25.705 1.00 68.56 98 PRO A N 1
ATOM 731 C CA . PRO A 1 98 ? -5.649 4.086 27.126 1.00 68.56 98 PRO A CA 1
ATOM 732 C C . PRO A 1 98 ? -5.729 2.564 27.329 1.00 68.56 98 PRO A C 1
ATOM 734 O O . PRO A 1 98 ? -6.637 1.897 26.842 1.00 68.56 98 PRO A O 1
ATOM 737 N N . LEU A 1 99 ? -4.759 2.015 28.068 1.00 54.19 99 LEU A N 1
ATOM 738 C CA . LEU A 1 99 ? -4.622 0.576 28.349 1.00 54.19 99 LEU A CA 1
ATOM 739 C C . LEU A 1 99 ? -5.786 -0.003 29.173 1.00 54.19 99 LEU A C 1
ATOM 741 O O . LEU A 1 99 ? -5.963 -1.219 29.216 1.00 54.19 99 LEU A O 1
ATOM 745 N N . VAL A 1 100 ? -6.528 0.851 29.886 1.00 49.47 100 VAL A N 1
ATOM 746 C CA . VAL A 1 100 ? -7.502 0.461 30.910 1.00 49.47 100 VAL A CA 1
ATOM 747 C C . VAL A 1 100 ? -8.674 1.440 30.889 1.00 49.47 100 VAL A C 1
ATOM 749 O O . VAL A 1 100 ? -8.515 2.605 31.242 1.00 49.47 100 VAL A O 1
ATOM 752 N N . GLY A 1 101 ? -9.853 0.957 30.502 1.00 53.41 101 GLY A N 1
ATOM 753 C CA . GLY A 1 101 ? -11.112 1.692 30.605 1.00 53.41 101 GLY A CA 1
ATOM 754 C C . GLY A 1 101 ? -12.053 1.359 29.456 1.00 53.41 101 GLY A C 1
ATOM 755 O O . GLY A 1 101 ? -11.670 1.468 28.294 1.00 53.41 101 GLY A O 1
ATOM 756 N N . ASN A 1 102 ? -13.296 0.977 29.771 1.00 59.59 102 ASN A N 1
ATOM 757 C CA . ASN A 1 102 ? -14.389 1.129 28.814 1.00 59.59 102 ASN A CA 1
ATOM 758 C C . ASN A 1 102 ? -14.507 2.631 28.541 1.00 59.59 102 ASN A C 1
ATOM 760 O O . ASN A 1 102 ? -15.190 3.329 29.286 1.00 59.59 102 ASN A O 1
ATOM 764 N N . LEU A 1 103 ? -13.797 3.128 27.524 1.00 64.56 103 LEU A N 1
ATOM 765 C CA . LEU A 1 103 ? -14.044 4.457 26.982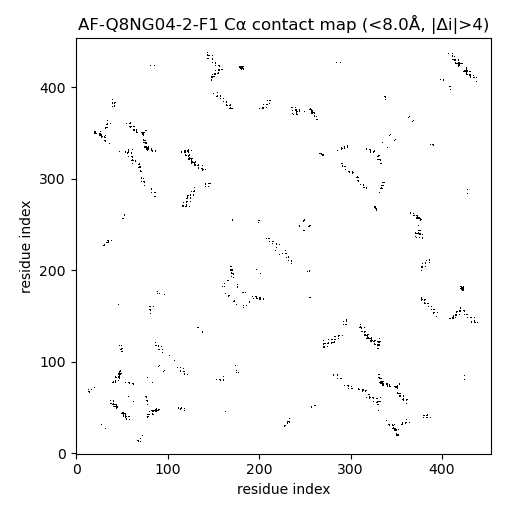 1.00 64.56 103 LEU A CA 1
ATOM 766 C C . LEU A 1 103 ? -15.546 4.554 26.723 1.00 64.56 103 LEU A C 1
ATOM 768 O O . LEU A 1 103 ? -16.133 3.669 26.087 1.00 64.56 103 LEU A O 1
ATOM 772 N N . SER A 1 104 ? -16.172 5.612 27.223 1.00 72.25 104 SER A N 1
ATOM 773 C CA . SER A 1 104 ? -17.521 5.949 26.791 1.00 72.25 104 SER A CA 1
ATOM 774 C C . SER A 1 104 ? -17.534 6.107 25.265 1.00 72.25 104 SER A C 1
ATOM 776 O O . SER A 1 104 ? -16.515 6.442 24.652 1.00 72.25 104 SER A O 1
ATOM 778 N N . GLY A 1 105 ? -18.685 5.873 24.623 1.00 71.19 105 GLY A N 1
ATOM 779 C CA . GLY A 1 105 ? -18.798 6.012 23.164 1.00 71.19 105 GLY A CA 1
ATOM 780 C C . GLY A 1 105 ? -18.294 7.371 22.654 1.00 71.19 105 GLY A C 1
ATOM 781 O O . GLY A 1 105 ? -17.650 7.428 21.612 1.00 71.19 105 GLY A O 1
ATOM 782 N N . ILE A 1 106 ? -18.490 8.428 23.453 1.00 76.38 106 ILE A N 1
ATOM 783 C CA . ILE A 1 106 ? -18.041 9.800 23.175 1.00 76.38 106 ILE A CA 1
ATOM 784 C C . ILE A 1 106 ? -16.513 9.928 23.273 1.00 76.38 106 ILE A C 1
ATOM 786 O O . ILE A 1 106 ? -15.887 10.523 22.399 1.00 76.38 106 ILE A O 1
ATOM 790 N N . GLU A 1 107 ? -15.882 9.369 24.310 1.00 81.75 107 GLU A N 1
ATOM 791 C CA . GLU A 1 107 ? -14.419 9.429 24.450 1.00 81.75 107 GLU A CA 1
ATOM 792 C C . GLU A 1 107 ? -13.710 8.650 23.340 1.00 81.75 107 GLU A C 1
ATOM 794 O O . GLU A 1 107 ? -12.666 9.085 22.856 1.00 81.75 107 GLU A O 1
ATOM 799 N N . LYS A 1 108 ? -14.286 7.523 22.905 1.00 80.12 108 LYS A N 1
ATOM 800 C CA . LYS A 1 108 ? -13.759 6.750 21.777 1.00 80.12 108 LYS A CA 1
ATOM 801 C C . LYS A 1 108 ? -13.844 7.534 20.467 1.00 80.12 108 LYS A C 1
ATOM 803 O O . LYS A 1 108 ? -12.869 7.569 19.725 1.00 80.12 108 LYS A O 1
ATOM 808 N N . GLU A 1 109 ? -14.970 8.196 20.209 1.00 82.25 109 GLU A N 1
ATOM 809 C CA . GLU A 1 109 ? -15.137 9.045 19.025 1.00 82.25 109 GLU A CA 1
ATOM 810 C C . GLU A 1 109 ? -14.136 10.211 19.020 1.00 82.25 109 GLU A C 1
ATOM 812 O O . GLU A 1 109 ? -13.508 10.489 17.998 1.00 82.25 109 GLU A O 1
ATOM 817 N N . GLN A 1 110 ? -13.907 10.839 20.178 1.00 86.25 110 GLN A N 1
ATOM 818 C CA . GLN A 1 110 ? -12.918 11.908 20.314 1.00 86.25 110 GLN A CA 1
ATOM 819 C C . GLN A 1 110 ? -11.480 11.405 20.115 1.00 86.25 110 GLN A C 1
ATOM 821 O O . GLN A 1 110 ? -10.671 12.074 19.468 1.00 86.25 110 GLN A O 1
ATOM 826 N N . LEU A 1 111 ? -11.152 10.223 20.644 1.00 87.50 111 LEU A N 1
ATOM 827 C CA . LEU A 1 111 ? -9.854 9.583 20.436 1.00 87.50 111 LEU A CA 1
ATOM 828 C C . LEU A 1 111 ? -9.622 9.284 18.949 1.00 87.50 111 LEU A C 1
ATOM 830 O O . LEU A 1 111 ? -8.562 9.603 18.408 1.00 87.50 111 LEU A O 1
ATOM 834 N N . ASP A 1 112 ? -10.623 8.715 18.276 1.00 88.44 112 ASP A N 1
ATOM 835 C CA . ASP A 1 112 ? -10.562 8.411 16.848 1.00 88.44 112 ASP A CA 1
ATOM 836 C C . ASP A 1 112 ? -10.421 9.696 16.012 1.00 88.44 112 ASP A C 1
ATOM 838 O O . ASP A 1 112 ? -9.595 9.743 15.098 1.00 88.44 112 ASP A O 1
ATOM 842 N N . ALA A 1 113 ? -11.129 10.776 16.363 1.00 89.00 113 ALA A N 1
ATOM 843 C CA . ALA A 1 113 ? -10.992 12.078 15.707 1.00 89.00 113 ALA A CA 1
ATOM 844 C C . ALA A 1 113 ? -9.575 12.667 15.853 1.00 89.00 113 ALA A C 1
ATOM 846 O O . ALA A 1 113 ? -9.007 13.175 14.881 1.00 89.00 113 ALA A O 1
ATOM 847 N N . GLN A 1 114 ? -8.961 12.555 17.037 1.00 90.69 114 GLN A N 1
ATOM 848 C CA . GLN A 1 114 ? -7.575 12.983 17.260 1.00 90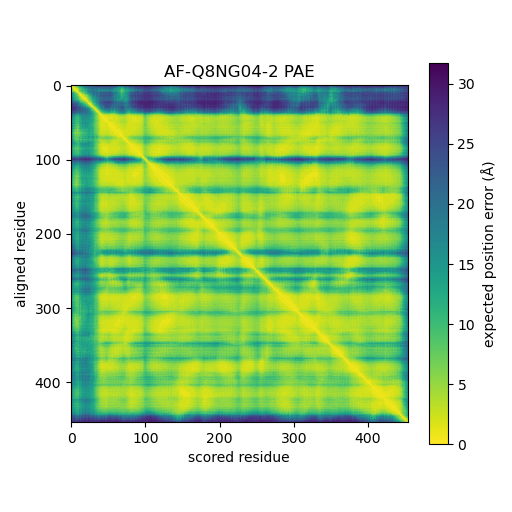.69 114 GLN A CA 1
ATOM 849 C C . GLN A 1 114 ? -6.581 12.160 16.433 1.00 90.69 114 GLN A C 1
ATOM 851 O O . GLN A 1 114 ? -5.695 12.727 15.790 1.00 90.69 114 GLN A O 1
ATOM 856 N N . ARG A 1 115 ? -6.750 10.833 16.395 1.00 92.56 115 ARG A N 1
ATOM 857 C CA . ARG A 1 115 ? -5.907 9.926 15.598 1.00 92.56 115 ARG A CA 1
ATOM 858 C C . ARG A 1 115 ? -5.979 10.241 14.108 1.00 92.56 115 ARG A C 1
ATOM 860 O O . ARG A 1 115 ? -4.947 10.325 13.444 1.00 92.56 115 ARG A O 1
ATOM 867 N N . VAL A 1 116 ? -7.185 10.490 13.599 1.00 93.00 116 VAL A N 1
ATOM 868 C CA . VAL A 1 116 ? -7.418 10.924 12.215 1.00 93.00 116 VAL A CA 1
ATOM 869 C C . VAL A 1 116 ? -6.740 12.264 11.935 1.00 93.00 116 VAL A C 1
ATOM 871 O O . VAL A 1 116 ? -6.079 12.408 10.907 1.00 93.00 116 VAL A O 1
ATOM 874 N N . GLY A 1 117 ? -6.836 13.225 12.858 1.00 93.00 117 GLY A N 1
ATOM 875 C CA . GLY A 1 117 ? -6.163 14.520 12.743 1.00 93.00 117 GLY A CA 1
ATOM 876 C C . GLY A 1 117 ? -4.640 14.397 12.634 1.00 93.00 117 GLY A C 1
ATOM 877 O O . GLY A 1 117 ? -4.031 15.057 11.791 1.00 93.00 117 GLY A O 1
ATOM 878 N N . VAL A 1 118 ? -4.025 13.514 13.429 1.00 93.94 118 VAL A N 1
ATOM 879 C CA . VAL A 1 118 ? -2.581 13.230 13.362 1.00 93.94 118 VAL A CA 1
ATOM 880 C C . VAL A 1 118 ? -2.215 12.534 12.051 1.00 93.94 118 VAL A C 1
ATOM 882 O O . VAL A 1 118 ? -1.278 12.963 11.380 1.00 93.94 118 VAL A O 1
ATOM 885 N N . ALA A 1 119 ? -2.962 11.510 11.634 1.00 95.25 119 ALA A N 1
ATOM 886 C CA . ALA A 1 119 ? -2.706 10.804 10.378 1.00 95.25 119 ALA A CA 1
ATOM 887 C C . ALA A 1 119 ? -2.804 11.738 9.155 1.00 95.25 119 ALA A C 1
ATOM 889 O O . ALA A 1 119 ? -1.958 11.690 8.258 1.00 95.25 119 ALA A O 1
ATOM 890 N N . ALA A 1 120 ? -3.790 12.638 9.154 1.00 95.25 120 ALA A N 1
ATOM 891 C CA . ALA A 1 120 ? -3.936 13.679 8.144 1.00 95.25 120 ALA A CA 1
ATOM 892 C C . ALA A 1 120 ? -2.785 14.696 8.195 1.00 95.25 120 ALA A C 1
ATOM 894 O O . ALA A 1 120 ? -2.267 15.090 7.153 1.00 95.25 120 ALA A O 1
ATOM 895 N N . ALA A 1 121 ? -2.313 15.082 9.385 1.00 95.31 121 ALA A N 1
ATOM 896 C CA . ALA A 1 121 ? -1.155 15.966 9.527 1.00 95.31 121 ALA A CA 1
ATOM 897 C C . ALA A 1 121 ? 0.143 15.323 9.002 1.00 95.31 121 ALA A C 1
ATOM 899 O O . ALA A 1 121 ? 0.947 16.007 8.371 1.00 95.31 121 ALA A O 1
ATOM 900 N N . VAL A 1 122 ? 0.326 14.008 9.177 1.00 95.62 122 VAL A N 1
ATOM 901 C CA . VAL A 1 122 ? 1.437 13.245 8.576 1.00 95.62 122 VAL A CA 1
ATOM 902 C C . VAL A 1 122 ? 1.330 13.234 7.043 1.00 95.62 122 VAL A C 1
ATOM 904 O O . VAL A 1 122 ? 2.330 13.423 6.345 1.00 95.62 122 VAL A O 1
ATOM 907 N N . ALA A 1 123 ? 0.128 13.048 6.486 1.00 96.56 123 ALA A N 1
ATOM 908 C CA . ALA A 1 123 ? -0.106 13.137 5.040 1.00 96.56 123 ALA A CA 1
ATOM 909 C C . ALA A 1 123 ? 0.185 14.541 4.498 1.00 96.56 123 ALA A C 1
ATOM 911 O O . ALA A 1 123 ? 0.878 14.689 3.493 1.00 96.56 123 ALA A O 1
ATOM 912 N N . PHE A 1 124 ? -0.267 15.574 5.205 1.00 96.19 124 PHE A N 1
ATOM 913 C CA . PHE A 1 124 ? 0.011 16.964 4.864 1.00 96.19 124 PHE A CA 1
ATOM 914 C C . PHE A 1 124 ? 1.513 17.263 4.906 1.00 96.19 124 PHE A C 1
ATOM 916 O O . PHE A 1 124 ? 2.063 17.792 3.943 1.00 96.19 124 PHE A O 1
ATOM 923 N N . GLY A 1 125 ? 2.195 16.880 5.990 1.00 95.75 125 GLY A N 1
ATOM 924 C CA . GLY A 1 125 ? 3.629 17.092 6.176 1.00 95.75 125 GLY A CA 1
ATOM 925 C C . GLY A 1 125 ? 4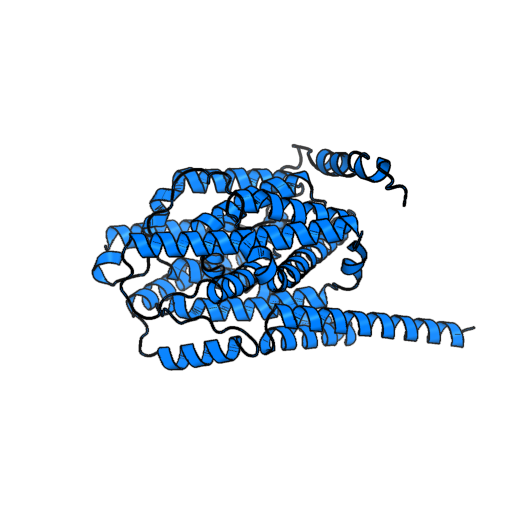.471 16.351 5.140 1.00 95.75 125 GLY A C 1
ATOM 926 O O . GLY A 1 125 ? 5.349 16.949 4.519 1.00 95.75 125 GLY A O 1
ATOM 927 N N . SER A 1 126 ? 4.177 15.073 4.891 1.00 96.31 126 SER A N 1
ATOM 928 C CA . SER A 1 126 ? 4.865 14.295 3.852 1.00 96.31 126 SER A CA 1
ATOM 929 C C . SER A 1 126 ? 4.601 14.861 2.454 1.00 96.31 126 SER A C 1
ATOM 931 O O . SER A 1 126 ? 5.542 15.023 1.679 1.00 96.31 126 SER A O 1
ATOM 933 N N . GLY A 1 127 ? 3.363 15.264 2.150 1.00 97.31 127 GLY A N 1
ATOM 934 C CA . GLY A 1 127 ? 3.008 15.927 0.895 1.00 97.31 127 GLY A CA 1
ATOM 935 C C . GLY A 1 127 ? 3.746 17.253 0.691 1.00 97.31 127 GLY A C 1
ATOM 936 O O . GLY A 1 127 ? 4.340 17.475 -0.364 1.00 97.31 127 GLY A O 1
ATOM 937 N N . ALA A 1 128 ? 3.788 18.104 1.718 1.00 96.12 128 ALA A N 1
ATOM 938 C CA . ALA A 1 128 ? 4.508 19.375 1.697 1.00 96.12 128 ALA A CA 1
ATOM 939 C C . ALA A 1 128 ? 6.019 19.178 1.504 1.00 96.12 128 ALA A C 1
ATOM 941 O O . ALA A 1 128 ? 6.636 19.888 0.710 1.00 96.12 128 ALA A O 1
ATOM 942 N N . LEU A 1 129 ? 6.613 18.183 2.172 1.00 96.12 129 LEU A N 1
ATOM 943 C CA . LEU A 1 129 ? 8.019 17.829 1.983 1.00 96.12 129 LEU A CA 1
ATOM 944 C C . LEU A 1 129 ? 8.295 17.368 0.551 1.00 96.12 129 LEU A C 1
ATOM 946 O O . LEU A 1 129 ? 9.261 17.832 -0.044 1.00 96.12 129 LEU A O 1
ATOM 950 N N . MET A 1 130 ? 7.446 16.517 -0.031 1.00 96.31 130 MET A N 1
ATOM 951 C CA . MET A 1 130 ? 7.592 16.086 -1.428 1.00 96.31 130 MET A CA 1
ATOM 952 C C . MET A 1 130 ? 7.476 17.255 -2.411 1.00 96.31 130 MET A C 1
ATOM 954 O O . MET A 1 130 ? 8.264 17.339 -3.350 1.00 96.31 130 MET A O 1
ATOM 958 N N . LEU A 1 131 ? 6.563 18.201 -2.174 1.00 96.75 131 LEU A N 1
ATOM 959 C CA . LEU A 1 131 ? 6.492 19.437 -2.960 1.00 96.75 131 LEU A CA 1
ATOM 960 C C . LEU A 1 131 ? 7.754 20.296 -2.791 1.00 96.75 131 LEU A C 1
ATOM 962 O O . LEU A 1 131 ? 8.255 20.847 -3.768 1.00 96.75 131 LEU A O 1
ATOM 966 N N . GLY A 1 132 ? 8.320 20.358 -1.584 1.00 96.38 132 GLY A N 1
ATOM 967 C CA . GLY A 1 132 ? 9.627 20.971 -1.347 1.00 96.38 132 GLY A CA 1
ATOM 968 C C . GLY A 1 132 ? 10.746 20.289 -2.143 1.00 96.38 132 GLY A C 1
ATOM 969 O O . GLY A 1 132 ? 11.543 20.966 -2.788 1.00 96.38 132 GLY A O 1
ATOM 970 N N . MET A 1 133 ? 10.771 18.952 -2.175 1.00 95.38 133 MET A N 1
ATOM 971 C CA . MET A 1 133 ? 11.729 18.170 -2.970 1.00 95.38 133 MET A CA 1
ATOM 972 C C . MET A 1 133 ? 11.550 18.391 -4.480 1.00 95.38 133 MET A C 1
ATOM 974 O O . MET A 1 133 ? 12.545 18.438 -5.203 1.00 95.38 133 MET A O 1
ATOM 978 N N . PHE A 1 134 ? 10.314 18.585 -4.950 1.00 95.94 134 PHE A N 1
ATOM 979 C CA . PHE A 1 134 ? 10.018 18.979 -6.330 1.00 95.94 134 PHE A CA 1
ATOM 980 C C . PHE A 1 134 ? 10.593 20.360 -6.668 1.00 95.94 134 PHE A C 1
ATOM 982 O O . PHE A 1 134 ? 11.281 20.498 -7.679 1.00 95.94 134 PHE A O 1
ATOM 989 N N . VAL A 1 135 ? 10.376 21.366 -5.810 1.00 95.88 135 VAL A N 1
ATOM 990 C CA . VAL A 1 135 ? 10.925 22.724 -5.997 1.00 95.88 135 VAL A CA 1
ATOM 991 C C . VAL A 1 135 ? 12.456 22.705 -6.022 1.00 95.88 135 VAL A C 1
ATOM 993 O O . VAL A 1 135 ? 13.071 23.402 -6.824 1.00 95.88 135 VAL A O 1
ATOM 996 N N . LEU A 1 136 ? 13.072 21.871 -5.182 1.00 95.44 136 LEU A N 1
ATOM 997 C CA . LEU A 1 136 ? 14.522 21.659 -5.144 1.00 95.44 136 LEU A CA 1
ATOM 998 C C . LEU A 1 136 ? 15.042 20.722 -6.252 1.00 95.44 136 LEU A C 1
ATOM 1000 O O . LEU A 1 136 ? 16.243 20.466 -6.307 1.00 95.44 136 LEU A O 1
ATOM 1004 N N . GLN A 1 137 ? 14.166 20.204 -7.120 1.00 92.19 137 GLN A N 1
ATOM 1005 C CA . GLN A 1 137 ? 14.487 19.278 -8.213 1.00 92.19 137 GLN A CA 1
ATOM 1006 C C . GLN A 1 137 ? 15.287 18.040 -7.767 1.00 92.19 137 GLN A C 1
ATOM 1008 O O . GLN A 1 137 ? 16.197 17.572 -8.457 1.00 92.19 137 GLN A O 1
ATOM 1013 N N . LEU A 1 138 ? 14.929 17.466 -6.614 1.00 90.94 138 LEU A N 1
ATOM 1014 C CA . LEU A 1 138 ? 15.606 16.298 -6.036 1.00 90.94 138 LEU A CA 1
ATOM 1015 C C . LEU A 1 138 ? 15.284 14.971 -6.747 1.00 90.94 138 LEU A C 1
ATOM 1017 O O . LEU A 1 138 ? 15.549 13.899 -6.205 1.00 90.94 138 LEU A O 1
ATOM 1021 N N . GLY A 1 139 ? 14.777 15.004 -7.983 1.00 87.06 139 GLY A N 1
ATOM 1022 C CA . GLY A 1 139 ? 14.518 13.825 -8.816 1.00 87.06 139 GLY A CA 1
ATOM 1023 C C . GLY A 1 139 ? 15.738 12.920 -9.011 1.00 87.06 139 GLY A C 1
ATOM 1024 O O . GLY A 1 139 ? 15.573 11.720 -9.223 1.00 87.06 139 GLY A O 1
ATOM 1025 N N . VAL A 1 140 ? 16.958 13.446 -8.844 1.00 86.50 140 VAL A N 1
ATOM 1026 C CA . VAL A 1 140 ? 18.218 12.675 -8.840 1.00 86.50 140 VAL A CA 1
ATOM 1027 C C . VAL A 1 140 ? 18.237 11.591 -7.754 1.00 86.50 140 VAL A C 1
ATOM 1029 O O . VAL A 1 140 ? 18.920 10.582 -7.913 1.00 86.50 140 VAL A O 1
ATOM 1032 N N . LEU A 1 141 ? 17.449 11.740 -6.679 1.00 86.00 141 LEU A N 1
ATOM 1033 C CA . LEU A 1 141 ? 17.321 10.719 -5.637 1.00 86.00 141 LEU A CA 1
ATOM 1034 C C . LEU A 1 141 ? 16.847 9.370 -6.201 1.00 86.00 141 LEU A C 1
ATOM 1036 O O . LEU A 1 141 ? 17.256 8.326 -5.698 1.00 86.00 141 LEU A O 1
ATOM 1040 N N . SER A 1 142 ? 16.061 9.382 -7.286 1.00 84.75 142 SER A N 1
ATOM 1041 C CA . SER A 1 142 ? 15.628 8.158 -7.975 1.00 84.75 142 SER A CA 1
ATOM 1042 C C . SER A 1 142 ? 16.796 7.291 -8.467 1.00 84.75 142 SER A C 1
ATOM 1044 O O . SER A 1 142 ? 16.676 6.073 -8.477 1.00 84.75 142 SER A O 1
ATOM 1046 N N . THR A 1 143 ? 17.962 7.877 -8.765 1.00 83.88 143 THR A N 1
ATOM 1047 C CA . THR A 1 143 ? 19.170 7.138 -9.177 1.00 83.88 143 THR A CA 1
ATOM 1048 C C . THR A 1 143 ? 19.756 6.285 -8.047 1.00 83.88 143 THR A C 1
ATOM 1050 O O . THR A 1 143 ? 20.373 5.253 -8.302 1.00 83.88 143 THR A O 1
ATOM 1053 N N . PHE A 1 144 ? 19.584 6.700 -6.788 1.00 81.25 144 PHE A N 1
ATOM 1054 C CA . PHE A 1 144 ? 20.083 5.962 -5.619 1.00 81.25 144 PHE A CA 1
ATOM 1055 C C . PHE A 1 144 ? 19.080 4.929 -5.098 1.00 81.25 144 PHE A C 1
ATOM 1057 O O . PHE A 1 144 ? 19.462 3.974 -4.415 1.00 81.25 144 PHE A O 1
ATOM 1064 N N . LEU A 1 145 ? 17.809 5.108 -5.450 1.00 83.62 145 LEU A N 1
ATOM 1065 C CA . LEU A 1 145 ? 16.702 4.211 -5.149 1.00 83.62 145 LEU A CA 1
ATOM 1066 C C . LEU A 1 145 ? 16.649 3.098 -6.195 1.00 83.62 145 LEU A C 1
ATOM 1068 O O . LEU A 1 145 ? 15.775 3.048 -7.052 1.00 83.62 145 LEU A O 1
ATOM 1072 N N . SER A 1 146 ? 17.645 2.220 -6.137 1.00 82.06 146 SER A N 1
ATOM 1073 C CA . SER A 1 146 ? 17.738 1.086 -7.046 1.00 82.06 146 SER A CA 1
ATOM 1074 C C . SER A 1 146 ? 16.633 0.056 -6.768 1.00 82.06 146 SER A C 1
ATOM 1076 O O . SER A 1 146 ? 16.163 -0.099 -5.637 1.00 82.06 146 SER A O 1
ATOM 1078 N N . GLU A 1 147 ? 16.240 -0.694 -7.801 1.00 84.56 147 GLU A N 1
ATOM 1079 C CA . GLU A 1 147 ? 15.252 -1.777 -7.696 1.00 84.56 147 GLU A CA 1
ATOM 1080 C C . GLU A 1 147 ? 15.545 -2.764 -6.537 1.00 84.56 147 GLU A C 1
ATOM 1082 O O . GLU A 1 147 ? 14.611 -3.088 -5.797 1.00 84.56 147 GLU A O 1
ATOM 1087 N N . PRO A 1 148 ? 16.804 -3.185 -6.271 1.00 88.44 148 PRO A N 1
ATOM 1088 C CA . PRO A 1 148 ? 17.133 -4.016 -5.112 1.00 88.44 148 PRO A CA 1
ATOM 1089 C C . PRO A 1 148 ? 16.773 -3.384 -3.761 1.00 88.44 148 PRO A C 1
ATOM 1091 O O . PRO A 1 148 ? 16.263 -4.087 -2.889 1.00 88.44 148 PRO A O 1
ATOM 1094 N N . VAL A 1 149 ? 16.991 -2.074 -3.578 1.00 89.25 149 VAL A N 1
ATOM 1095 C CA . VAL A 1 149 ? 16.650 -1.371 -2.326 1.00 89.25 149 VAL A CA 1
ATOM 1096 C C . VAL A 1 149 ? 15.143 -1.416 -2.097 1.00 89.25 149 VAL A C 1
ATOM 1098 O O . VAL A 1 149 ? 14.697 -1.745 -1.001 1.00 89.25 149 VAL A O 1
ATOM 1101 N N . VAL A 1 150 ? 14.342 -1.159 -3.135 1.00 86.19 150 VAL A N 1
ATOM 1102 C CA . VAL A 1 150 ? 12.876 -1.166 -3.016 1.00 86.19 150 VAL A CA 1
ATOM 1103 C C . VAL A 1 150 ? 12.315 -2.574 -2.828 1.00 86.19 150 VAL A C 1
ATOM 1105 O O . VAL A 1 150 ? 11.428 -2.763 -1.992 1.00 86.19 150 VAL A O 1
ATOM 1108 N N . LYS A 1 151 ? 12.844 -3.587 -3.524 1.00 88.44 151 LYS A N 1
ATOM 1109 C CA . LYS A 1 151 ? 12.457 -4.992 -3.294 1.00 88.44 151 LYS A CA 1
ATOM 1110 C C . LYS A 1 151 ? 12.785 -5.440 -1.866 1.00 88.44 151 LYS A C 1
ATOM 1112 O O . LYS A 1 151 ? 11.974 -6.102 -1.223 1.00 88.44 151 LYS A O 1
ATOM 1117 N N . ALA A 1 152 ? 13.949 -5.057 -1.341 1.00 91.50 152 ALA A N 1
ATOM 1118 C CA . ALA A 1 152 ? 14.336 -5.358 0.035 1.00 91.50 152 ALA A CA 1
ATOM 1119 C C . ALA A 1 152 ? 13.447 -4.635 1.055 1.00 91.50 152 ALA A C 1
ATOM 1121 O O . ALA A 1 152 ? 12.965 -5.258 2.001 1.00 91.50 152 ALA A O 1
ATOM 1122 N N . LEU A 1 153 ? 13.183 -3.344 0.830 1.00 89.88 153 LEU A N 1
ATOM 1123 C CA . LEU A 1 153 ? 12.311 -2.523 1.668 1.00 89.88 153 LEU A CA 1
ATOM 1124 C C . LEU A 1 153 ? 10.896 -3.095 1.741 1.00 89.88 153 LEU A C 1
ATOM 1126 O O . LEU A 1 153 ? 10.354 -3.274 2.829 1.00 89.88 153 LEU A O 1
ATOM 1130 N N . THR A 1 154 ? 10.307 -3.401 0.585 1.00 87.00 154 THR A N 1
ATOM 1131 C CA . THR A 1 154 ? 8.940 -3.926 0.496 1.00 87.00 154 THR A CA 1
ATOM 1132 C C . THR A 1 154 ? 8.816 -5.305 1.126 1.00 87.00 154 THR A C 1
ATOM 1134 O O . THR A 1 154 ? 7.878 -5.530 1.885 1.00 87.00 154 THR A O 1
ATOM 1137 N N . SER A 1 155 ? 9.785 -6.195 0.905 1.00 89.81 155 SER A N 1
ATOM 1138 C CA . SER A 1 155 ? 9.832 -7.507 1.557 1.00 89.81 155 SER A CA 1
ATOM 1139 C C . SER A 1 155 ? 9.996 -7.417 3.078 1.00 89.81 155 SER A C 1
ATOM 1141 O O . SER A 1 155 ? 9.235 -8.035 3.826 1.00 89.81 155 SER A O 1
ATOM 1143 N N . GLY A 1 156 ? 10.956 -6.621 3.560 1.00 92.06 156 GLY A N 1
ATOM 1144 C CA . GLY A 1 156 ? 11.190 -6.456 4.995 1.00 92.06 156 GLY A CA 1
ATOM 1145 C C . GLY A 1 156 ? 9.979 -5.840 5.695 1.00 92.06 156 GLY A C 1
ATOM 1146 O O . GLY A 1 156 ? 9.556 -6.303 6.753 1.00 92.06 156 GLY A O 1
ATOM 1147 N N . ALA A 1 157 ? 9.355 -4.839 5.075 1.00 89.69 157 ALA A N 1
ATOM 1148 C CA . ALA A 1 157 ? 8.153 -4.224 5.611 1.00 89.69 157 ALA A CA 1
ATOM 1149 C C . ALA A 1 157 ? 6.919 -5.136 5.517 1.00 89.69 157 ALA A C 1
ATOM 1151 O O . ALA A 1 157 ? 6.077 -5.090 6.409 1.00 89.69 157 ALA A O 1
ATOM 1152 N N . ALA A 1 158 ? 6.816 -6.006 4.506 1.00 90.19 158 ALA A N 1
ATOM 1153 C CA . ALA A 1 158 ? 5.755 -7.013 4.439 1.00 90.19 158 ALA A CA 1
ATOM 1154 C C . ALA A 1 158 ? 5.806 -7.970 5.640 1.00 90.19 158 ALA A C 1
ATOM 1156 O O . ALA A 1 158 ? 4.757 -8.368 6.148 1.00 90.19 158 ALA A O 1
ATOM 1157 N N . LEU A 1 159 ? 7.003 -8.287 6.151 1.00 92.19 159 LEU A N 1
ATOM 1158 C CA . LEU A 1 159 ? 7.160 -9.064 7.382 1.00 92.19 159 LEU A CA 1
ATOM 1159 C C . LEU A 1 159 ? 6.661 -8.300 8.617 1.00 92.19 159 LEU A C 1
ATOM 1161 O O . LEU A 1 159 ? 5.942 -8.871 9.438 1.00 92.19 159 LEU A O 1
ATOM 1165 N N . HIS A 1 160 ? 6.980 -7.006 8.727 1.00 91.12 160 HIS A N 1
ATOM 1166 C CA . HIS A 1 160 ? 6.427 -6.144 9.781 1.00 91.12 160 HIS A CA 1
ATOM 1167 C C . HIS A 1 160 ? 4.899 -6.064 9.713 1.00 91.12 160 HIS A C 1
ATOM 1169 O O . HIS A 1 160 ? 4.228 -6.196 10.736 1.00 91.12 160 HIS A O 1
ATOM 1175 N N . VAL A 1 161 ? 4.336 -5.902 8.512 1.00 89.75 161 VAL A N 1
ATOM 1176 C CA . VAL A 1 161 ? 2.886 -5.890 8.296 1.00 89.75 161 VAL A CA 1
ATOM 1177 C C . VAL A 1 161 ? 2.280 -7.217 8.738 1.00 89.75 161 VAL A C 1
ATOM 1179 O O . VAL A 1 161 ? 1.383 -7.203 9.574 1.00 89.75 161 VAL A O 1
ATOM 1182 N N . LEU A 1 162 ? 2.800 -8.354 8.269 1.00 91.38 162 LEU A N 1
ATOM 1183 C CA . LEU A 1 162 ? 2.304 -9.682 8.639 1.00 91.38 162 LEU A CA 1
ATOM 1184 C C . LEU A 1 162 ? 2.278 -9.874 10.160 1.00 91.38 162 LEU A C 1
ATOM 1186 O O . LEU A 1 162 ? 1.247 -10.255 10.713 1.00 91.38 162 LEU A O 1
ATOM 1190 N N . LEU A 1 163 ? 3.375 -9.546 10.847 1.00 91.62 163 LEU A N 1
ATOM 1191 C CA . LEU A 1 163 ? 3.466 -9.681 12.302 1.00 91.62 163 LEU A CA 1
ATOM 1192 C C . LEU A 1 163 ? 2.538 -8.719 13.045 1.00 91.62 163 LEU A C 1
ATOM 1194 O O . LEU A 1 163 ? 1.964 -9.097 14.062 1.00 91.62 163 LEU A O 1
ATOM 1198 N N . SER A 1 164 ? 2.320 -7.514 12.517 1.00 89.31 164 SER A N 1
ATOM 1199 C CA . SER A 1 164 ? 1.371 -6.555 13.095 1.00 89.31 164 SER A CA 1
ATOM 1200 C C . SER A 1 164 ? -0.097 -6.973 12.954 1.00 89.31 164 SER A C 1
ATOM 1202 O O . SER A 1 164 ? -0.938 -6.448 13.676 1.00 89.31 164 SER A O 1
ATOM 1204 N N . GLN A 1 165 ? -0.420 -7.894 12.037 1.00 90.12 165 GLN A N 1
ATOM 1205 C CA . GLN A 1 165 ? -1.779 -8.419 11.859 1.00 90.12 165 GLN A CA 1
ATOM 1206 C C . GLN A 1 165 ? -2.086 -9.611 12.771 1.00 90.12 165 GLN A C 1
ATOM 1208 O O . GLN A 1 165 ? -3.254 -9.866 13.060 1.00 90.12 165 GLN A O 1
ATOM 1213 N N . LEU A 1 166 ? -1.064 -10.332 13.249 1.00 91.62 166 LEU A N 1
ATOM 1214 C CA . LEU A 1 166 ? -1.248 -11.496 14.123 1.00 91.62 166 LEU A CA 1
ATOM 1215 C C . LEU A 1 166 ? -2.070 -11.202 15.395 1.00 91.62 166 LEU A C 1
ATOM 1217 O O . LEU A 1 166 ? -2.925 -12.028 15.712 1.00 91.62 166 LEU A O 1
ATOM 1221 N N . PRO A 1 167 ? -1.899 -10.064 16.107 1.00 89.75 167 PRO A N 1
ATOM 1222 C CA . PRO A 1 167 ? -2.740 -9.753 17.261 1.00 89.75 167 PRO A CA 1
ATOM 1223 C C . PRO A 1 167 ? -4.224 -9.697 16.881 1.00 89.75 167 PRO A C 1
ATOM 1225 O O . PRO A 1 167 ? -5.050 -10.308 17.552 1.00 89.75 167 PRO A O 1
ATOM 1228 N N . SER A 1 168 ? -4.560 -9.062 15.754 1.00 87.38 168 SER A N 1
ATOM 1229 C CA . SER A 1 168 ? -5.939 -8.960 15.263 1.00 87.38 168 SER A CA 1
ATOM 1230 C C . SER A 1 168 ? -6.528 -10.305 14.834 1.00 87.38 168 SER A C 1
ATOM 1232 O O . SER A 1 168 ? -7.720 -10.514 15.024 1.00 87.38 168 SER A O 1
ATOM 1234 N N . LEU A 1 169 ? -5.720 -11.234 14.309 1.00 88.38 169 LEU A N 1
ATOM 1235 C CA . LEU A 1 169 ? -6.183 -12.599 14.013 1.00 88.38 169 LEU A CA 1
ATOM 1236 C C . LEU A 1 169 ? -6.539 -13.390 15.276 1.00 88.38 169 LEU A C 1
ATOM 1238 O O . LEU A 1 169 ? -7.449 -14.213 15.264 1.00 88.38 169 LEU A O 1
ATOM 1242 N N . LEU A 1 170 ? -5.799 -13.148 16.358 1.00 88.62 170 LEU A N 1
ATOM 1243 C CA . LEU A 1 170 ? -5.976 -13.819 17.645 1.00 88.62 170 LEU A CA 1
ATOM 1244 C C . LEU A 1 170 ? -7.020 -13.126 18.542 1.00 88.62 170 LEU A C 1
ATOM 1246 O O . LEU A 1 170 ? -7.323 -13.623 19.630 1.00 88.62 170 LEU A O 1
ATOM 1250 N N . GLY A 1 171 ? -7.557 -11.976 18.120 1.00 83.12 171 GLY A N 1
ATOM 1251 C CA . GLY A 1 171 ? -8.442 -11.137 18.937 1.00 83.12 171 GLY A CA 1
ATOM 1252 C C . GLY A 1 171 ? -7.732 -10.438 20.101 1.00 83.12 171 GLY A C 1
ATOM 1253 O O . GLY A 1 171 ? -8.359 -10.117 21.107 1.00 83.12 171 GLY A O 1
ATOM 1254 N N . LEU A 1 172 ? -6.418 -10.237 19.998 1.00 84.25 172 LEU A N 1
ATOM 1255 C CA . LEU A 1 172 ? -5.587 -9.619 21.025 1.00 84.25 172 LEU A CA 1
ATOM 1256 C C . LEU A 1 172 ? -5.388 -8.125 20.738 1.00 84.25 172 LEU A C 1
ATOM 1258 O O . LEU A 1 172 ? -4.803 -7.748 19.722 1.00 84.25 172 LEU A O 1
ATOM 1262 N N . SER A 1 173 ? -5.791 -7.274 21.680 1.00 74.38 173 SER A N 1
ATOM 1263 C CA . SER A 1 173 ? -5.463 -5.843 21.674 1.00 74.38 173 SER A CA 1
ATOM 1264 C C . SER A 1 173 ? -4.114 -5.623 22.361 1.00 74.38 173 SER A C 1
ATOM 1266 O O . SER A 1 173 ? -4.051 -5.396 23.569 1.00 74.38 173 SER A O 1
ATOM 1268 N N . LEU A 1 174 ? -3.019 -5.758 21.609 1.00 77.56 174 LEU A N 1
ATOM 1269 C CA . LEU A 1 174 ? -1.670 -5.492 22.117 1.00 77.56 174 LEU A CA 1
ATOM 1270 C C . LEU A 1 174 ? -1.205 -4.087 21.727 1.00 77.56 174 LEU A C 1
ATOM 1272 O O . LEU A 1 174 ? -1.387 -3.699 20.571 1.00 77.56 174 LEU A O 1
ATOM 1276 N N . PRO A 1 175 ? -0.541 -3.349 22.636 1.00 72.12 175 PRO A N 1
ATOM 1277 C CA . PRO A 1 175 ? 0.100 -2.096 22.270 1.00 72.12 175 PRO A CA 1
ATOM 1278 C C . PRO A 1 175 ? 1.205 -2.365 21.243 1.00 72.12 175 PRO A C 1
ATOM 1280 O O . PRO A 1 175 ? 2.036 -3.271 21.419 1.00 72.12 175 PRO A O 1
ATOM 1283 N N . ARG A 1 176 ? 1.231 -1.571 20.169 1.00 74.75 176 ARG A N 1
ATOM 1284 C CA . ARG A 1 176 ? 2.251 -1.692 19.128 1.00 74.75 176 ARG A CA 1
ATOM 1285 C C . ARG A 1 176 ? 3.612 -1.326 19.695 1.00 74.75 176 ARG A C 1
ATOM 1287 O O . ARG A 1 176 ? 3.771 -0.372 20.453 1.00 74.75 176 ARG A O 1
ATOM 1294 N N . GLN A 1 177 ? 4.614 -2.104 19.314 1.00 79.00 177 GLN A N 1
ATOM 1295 C CA . GLN A 1 177 ? 5.984 -1.868 19.740 1.00 79.00 177 GLN A CA 1
ATOM 1296 C C . GLN A 1 177 ? 6.661 -0.921 18.748 1.00 79.00 177 GLN A C 1
ATOM 1298 O O . GLN A 1 177 ? 6.691 -1.199 17.551 1.00 79.00 177 GLN A O 1
ATOM 1303 N N . ILE A 1 178 ? 7.210 0.188 19.246 1.00 76.12 178 ILE A N 1
ATOM 1304 C CA . ILE A 1 178 ? 7.851 1.232 18.433 1.00 76.12 178 ILE A CA 1
ATOM 1305 C C . ILE A 1 178 ? 9.376 1.186 18.640 1.00 76.12 178 ILE A C 1
ATOM 1307 O O . ILE A 1 178 ? 9.866 0.857 19.725 1.00 76.12 178 ILE A O 1
ATOM 1311 N N . GLY A 1 179 ? 10.131 1.517 17.589 1.00 79.81 179 GLY A N 1
ATOM 1312 C CA . GLY A 1 179 ? 11.589 1.668 17.610 1.00 79.81 179 GLY A CA 1
ATOM 1313 C C . GLY A 1 179 ? 12.370 0.421 17.186 1.00 79.81 179 GLY A C 1
ATOM 1314 O O . GLY A 1 179 ? 11.825 -0.516 16.602 1.00 79.81 179 GLY A O 1
ATOM 1315 N N . CYS A 1 180 ? 13.672 0.403 17.495 1.00 84.88 180 CYS A N 1
ATOM 1316 C CA . CYS A 1 180 ? 14.559 -0.696 17.113 1.00 84.88 180 CYS A CA 1
ATOM 1317 C C . CYS A 1 180 ? 14.087 -2.034 17.700 1.00 84.88 180 CYS A C 1
ATOM 1319 O O . CYS A 1 180 ? 13.650 -2.117 18.860 1.00 84.88 180 CYS A O 1
ATOM 1321 N N . PHE A 1 181 ? 14.205 -3.086 16.889 1.00 88.25 181 PHE A N 1
ATOM 1322 C CA . PHE A 1 181 ? 13.741 -4.443 17.165 1.00 88.25 181 PHE A CA 1
ATOM 1323 C C . PHE A 1 181 ? 12.234 -4.540 17.472 1.00 88.25 181 PHE A C 1
ATOM 1325 O O . PHE A 1 181 ? 11.804 -5.485 18.135 1.00 88.25 181 PHE A O 1
ATOM 1332 N N . SER A 1 182 ? 11.417 -3.593 16.988 1.00 86.44 182 SER A N 1
ATOM 1333 C CA . SER A 1 182 ? 9.949 -3.599 17.141 1.00 86.44 182 SER A CA 1
ATOM 1334 C C . SER A 1 182 ? 9.315 -4.922 16.721 1.00 86.44 182 SER A C 1
ATOM 1336 O O . SER A 1 182 ? 8.420 -5.425 17.399 1.00 86.44 182 SER A O 1
ATOM 1338 N N . LEU A 1 183 ? 9.825 -5.522 15.648 1.00 88.50 183 LEU A N 1
ATOM 1339 C CA . LEU A 1 183 ? 9.382 -6.806 15.122 1.00 88.50 183 LEU A CA 1
ATOM 1340 C C . LEU A 1 183 ? 9.537 -7.931 16.153 1.00 88.50 183 LEU A C 1
ATOM 1342 O O . LEU A 1 183 ? 8.575 -8.630 16.467 1.00 88.50 183 LEU A O 1
ATOM 1346 N N . PHE A 1 184 ? 10.730 -8.065 16.733 1.00 92.81 184 PHE A N 1
ATOM 1347 C CA . PHE A 1 184 ? 11.023 -9.086 17.740 1.00 92.81 184 PHE A CA 1
ATOM 1348 C C . PHE A 1 184 ? 10.278 -8.828 19.051 1.00 92.81 184 PHE A C 1
ATOM 1350 O O . PHE A 1 184 ? 9.786 -9.769 19.667 1.00 92.81 184 PHE A O 1
ATOM 1357 N N . LYS A 1 185 ? 10.127 -7.559 19.453 1.00 90.75 185 LYS A N 1
ATOM 1358 C CA . LYS A 1 185 ? 9.313 -7.180 20.619 1.00 90.75 185 LYS A CA 1
ATOM 1359 C C . LYS A 1 185 ? 7.839 -7.533 20.418 1.00 90.75 185 LYS A C 1
ATOM 1361 O O . LYS A 1 185 ? 7.218 -8.053 21.337 1.00 90.75 185 LYS A O 1
ATOM 1366 N N . THR A 1 186 ? 7.298 -7.295 19.221 1.00 89.75 186 THR A N 1
ATOM 1367 C CA . THR A 1 186 ? 5.918 -7.660 18.859 1.00 89.75 186 THR A CA 1
ATOM 1368 C C . THR A 1 186 ? 5.740 -9.174 18.869 1.00 89.75 186 THR A C 1
ATOM 1370 O O . THR A 1 186 ? 4.751 -9.679 19.385 1.00 89.75 186 THR A O 1
ATOM 1373 N N . LEU A 1 187 ? 6.721 -9.925 18.364 1.00 91.62 187 LEU A N 1
ATOM 1374 C CA . LEU A 1 187 ? 6.695 -11.384 18.431 1.00 91.62 187 LEU A CA 1
ATOM 1375 C C . LEU A 1 187 ? 6.740 -11.890 19.884 1.00 91.62 187 LEU A C 1
ATOM 1377 O O . LEU A 1 187 ? 5.974 -12.775 20.251 1.00 91.62 187 LEU A O 1
ATOM 1381 N N . ALA A 1 188 ? 7.587 -11.306 20.734 1.00 92.50 188 ALA A N 1
ATOM 1382 C CA . ALA A 1 188 ? 7.673 -11.665 22.149 1.00 92.50 188 ALA A CA 1
ATOM 1383 C C . ALA A 1 188 ? 6.377 -11.337 22.918 1.00 92.50 188 ALA A C 1
ATOM 1385 O O . ALA A 1 188 ? 5.900 -12.154 23.712 1.00 92.50 188 ALA A O 1
ATOM 1386 N N . SER A 1 189 ? 5.758 -10.180 22.658 1.00 88.88 189 SER A N 1
ATOM 1387 C CA . SER A 1 189 ? 4.472 -9.819 23.269 1.00 88.88 189 SER A CA 1
ATOM 1388 C C . SER A 1 189 ? 3.335 -10.722 22.782 1.00 88.88 189 SER A C 1
ATOM 1390 O O . SER A 1 189 ? 2.490 -11.131 23.574 1.00 88.88 189 SER A O 1
ATOM 1392 N N . LEU A 1 190 ? 3.351 -11.123 21.511 1.00 90.62 190 LEU A N 1
ATOM 1393 C CA . LEU A 1 190 ? 2.413 -12.100 20.960 1.00 90.62 190 LEU A CA 1
ATOM 1394 C C . LEU A 1 190 ? 2.540 -13.471 21.627 1.00 90.62 190 LEU A C 1
ATOM 1396 O O . LEU A 1 190 ? 1.532 -14.041 22.034 1.00 90.62 190 LEU A O 1
ATOM 1400 N N . LEU A 1 191 ? 3.761 -13.990 21.784 1.00 92.12 191 LEU A N 1
ATOM 1401 C CA . LEU A 1 191 ? 3.996 -15.294 22.416 1.00 92.12 191 LEU A CA 1
ATOM 1402 C C . LEU A 1 191 ? 3.550 -15.317 23.884 1.00 92.12 191 LEU A C 1
ATOM 1404 O O . LEU A 1 191 ? 3.005 -16.315 24.348 1.00 92.12 191 LEU A O 1
ATOM 1408 N N . THR A 1 192 ? 3.733 -14.209 24.604 1.00 90.88 192 THR A N 1
ATOM 1409 C CA . THR A 1 192 ? 3.295 -14.081 26.006 1.00 90.88 192 THR A CA 1
ATOM 1410 C C . THR A 1 192 ? 1.783 -13.880 26.148 1.00 90.88 192 THR A C 1
ATOM 1412 O O . THR A 1 192 ? 1.198 -14.327 27.133 1.00 90.88 192 THR A O 1
ATOM 1415 N N . ALA A 1 193 ? 1.129 -13.248 25.170 1.00 88.94 193 ALA A N 1
ATOM 1416 C CA . ALA A 1 193 ? -0.316 -13.020 25.164 1.00 88.94 193 ALA A CA 1
ATOM 1417 C C . ALA A 1 193 ? -1.130 -14.132 24.481 1.00 88.94 193 ALA A C 1
ATOM 1419 O O . ALA A 1 193 ? -2.355 -14.136 24.600 1.00 88.94 193 ALA A O 1
ATOM 1420 N N . LEU A 1 194 ? -0.477 -15.093 23.819 1.00 88.69 194 LEU A N 1
ATOM 1421 C CA . LEU A 1 194 ? -1.106 -16.218 23.118 1.00 88.69 194 LEU A CA 1
ATOM 1422 C C . LEU A 1 194 ? -2.180 -16.961 23.947 1.00 88.69 194 LEU A C 1
ATOM 1424 O O . LEU A 1 194 ? -3.236 -17.265 23.385 1.00 88.69 194 LEU A O 1
ATOM 1428 N N . PRO A 1 195 ? -2.004 -17.197 25.269 1.00 87.75 195 PRO A N 1
ATOM 1429 C CA . PRO A 1 195 ? -3.022 -17.861 26.090 1.00 87.75 195 PRO A CA 1
ATOM 1430 C C . PRO A 1 195 ? -4.323 -17.064 26.265 1.00 87.75 195 PRO A C 1
ATOM 1432 O O . PRO A 1 195 ? -5.337 -17.640 26.639 1.00 87.75 195 PRO A O 1
ATOM 1435 N N . ARG A 1 196 ? -4.308 -15.746 26.019 1.00 84.88 196 ARG A N 1
ATOM 1436 C CA . ARG A 1 196 ? -5.489 -14.865 26.104 1.00 84.88 196 ARG A CA 1
ATOM 1437 C C . ARG A 1 196 ? -6.220 -14.723 24.766 1.00 84.88 196 ARG A C 1
ATOM 1439 O O . ARG A 1 196 ? -7.084 -13.861 24.640 1.00 84.88 196 ARG A O 1
ATOM 1446 N N . SER A 1 197 ? -5.833 -15.504 23.758 1.00 85.38 197 SER A N 1
ATOM 1447 C CA . SER A 1 197 ? -6.459 -15.453 22.438 1.00 85.38 197 SER A CA 1
ATOM 1448 C C . SER A 1 197 ? -7.935 -15.837 22.516 1.00 85.38 197 SER A C 1
ATOM 1450 O O . SER A 1 197 ? -8.332 -16.739 23.256 1.00 85.38 197 SER A O 1
ATOM 1452 N N . SER A 1 198 ? -8.764 -15.129 21.753 1.00 85.06 198 SER A N 1
ATOM 1453 C CA . SER A 1 198 ? -10.195 -15.412 21.717 1.00 85.06 198 SER A CA 1
ATOM 1454 C C . SER A 1 198 ? -10.478 -16.541 20.712 1.00 85.06 198 SER A C 1
ATOM 1456 O O . SER A 1 198 ? -10.044 -16.465 19.557 1.00 85.06 198 SER A O 1
ATOM 1458 N N . PRO A 1 199 ? -11.214 -17.598 21.101 1.00 86.50 199 PRO A N 1
ATOM 1459 C CA . PRO A 1 199 ? -11.497 -18.710 20.196 1.00 86.50 199 PRO A CA 1
ATOM 1460 C C . PRO A 1 199 ? -12.401 -18.284 19.030 1.00 86.50 199 PRO A C 1
ATOM 1462 O O . PRO A 1 199 ? -12.261 -18.803 17.926 1.00 86.50 199 PRO A O 1
ATOM 1465 N N . ALA A 1 200 ? -13.291 -17.310 19.244 1.00 87.19 200 ALA A N 1
ATOM 1466 C CA . ALA A 1 200 ? -14.181 -16.798 18.206 1.00 87.19 200 ALA A CA 1
ATOM 1467 C C . ALA A 1 200 ? -13.400 -16.130 17.059 1.00 87.19 200 ALA A C 1
ATOM 1469 O O . ALA A 1 200 ? -13.539 -16.551 15.911 1.00 87.19 200 ALA A O 1
ATOM 1470 N N . GLU A 1 201 ? -12.513 -15.172 17.353 1.00 88.12 201 GLU A N 1
ATOM 1471 C CA . GLU A 1 201 ? -11.692 -14.511 16.320 1.00 88.12 201 GLU A CA 1
ATOM 1472 C C . GLU A 1 201 ? -10.747 -15.503 15.631 1.00 88.12 201 GLU A C 1
ATOM 1474 O O . GLU A 1 201 ? -10.540 -15.422 14.420 1.00 88.12 201 GLU A O 1
ATOM 1479 N N . LEU A 1 202 ? -10.240 -16.505 16.361 1.00 89.88 202 LEU A N 1
ATOM 1480 C CA . LEU A 1 202 ? -9.421 -17.566 15.774 1.00 89.88 202 LEU A CA 1
ATOM 1481 C C . LEU A 1 202 ? -10.209 -18.403 14.752 1.00 89.88 202 LEU A C 1
ATOM 1483 O O . LEU A 1 202 ? -9.701 -18.711 13.677 1.00 89.88 202 LEU A O 1
ATOM 1487 N N . THR A 1 203 ? -11.463 -18.756 15.050 1.00 90.75 203 THR A N 1
ATOM 1488 C CA . THR A 1 203 ? -12.305 -19.494 14.091 1.00 90.75 203 THR A CA 1
ATOM 1489 C C . THR A 1 203 ? -12.661 -18.653 12.866 1.00 90.75 203 THR A C 1
ATOM 1491 O O . THR A 1 203 ? -12.596 -19.153 11.743 1.00 90.75 203 THR A O 1
ATOM 1494 N N . ILE A 1 204 ? -12.970 -17.366 13.057 1.00 90.44 204 ILE A N 1
ATOM 1495 C CA . ILE A 1 204 ? -13.275 -16.430 11.966 1.00 90.44 204 ILE A CA 1
ATOM 1496 C C . ILE A 1 204 ? -12.041 -16.225 11.082 1.00 90.44 204 ILE A C 1
ATOM 1498 O O . ILE A 1 204 ? -12.138 -16.297 9.853 1.00 90.44 204 ILE A O 1
ATOM 1502 N N . SER A 1 205 ? -10.869 -16.005 11.680 1.00 91.75 205 SER A N 1
ATOM 1503 C CA . SER A 1 205 ? -9.609 -15.842 10.947 1.00 91.75 205 SER A CA 1
ATOM 1504 C C . SER A 1 205 ? -9.209 -17.116 10.199 1.00 91.75 205 SER A C 1
ATOM 1506 O O . SER A 1 205 ? -8.868 -17.049 9.018 1.00 91.75 205 SER A O 1
ATOM 1508 N N . ALA A 1 206 ? -9.332 -18.290 10.824 1.00 93.31 206 ALA A N 1
ATOM 1509 C CA . ALA A 1 206 ? -9.059 -19.568 10.173 1.00 93.31 206 ALA A CA 1
ATOM 1510 C C . ALA A 1 206 ? -9.993 -19.819 8.978 1.00 93.31 206 ALA A C 1
ATOM 1512 O O . ALA A 1 206 ? -9.519 -20.157 7.894 1.00 93.31 206 ALA A O 1
ATOM 1513 N N . LEU A 1 207 ? -11.304 -19.600 9.139 1.00 92.50 207 LEU A N 1
ATOM 1514 C CA . LEU A 1 207 ? -12.284 -19.788 8.066 1.00 92.50 207 LEU A CA 1
ATOM 1515 C C . LEU A 1 207 ? -12.076 -18.789 6.920 1.00 92.50 207 LEU A C 1
ATOM 1517 O O . LEU A 1 207 ? -12.134 -19.160 5.749 1.00 92.50 207 LEU A O 1
ATOM 1521 N N . SER A 1 208 ? -11.796 -17.527 7.245 1.00 91.62 208 SER A N 1
ATOM 1522 C CA . SER A 1 208 ? -11.542 -16.493 6.238 1.00 91.62 208 SER A CA 1
ATOM 1523 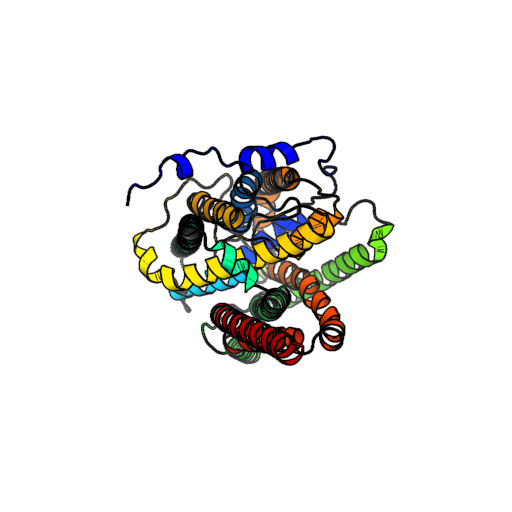C C . SER A 1 208 ? -10.248 -16.738 5.461 1.00 91.62 208 SER A C 1
ATOM 1525 O O . SER A 1 208 ? -10.254 -16.586 4.241 1.00 91.62 208 SER A O 1
ATOM 1527 N N . LEU A 1 209 ? -9.165 -17.192 6.105 1.00 91.75 209 LEU A N 1
ATOM 1528 C CA . LEU A 1 209 ? -7.950 -17.626 5.403 1.00 91.75 209 LEU A CA 1
ATOM 1529 C C . LEU A 1 209 ? -8.200 -18.875 4.551 1.00 91.75 209 LEU A C 1
ATOM 1531 O O . LEU A 1 209 ? -7.769 -18.915 3.399 1.00 91.75 209 LEU A O 1
ATOM 1535 N N . ALA A 1 210 ? -8.924 -19.863 5.083 1.00 91.19 210 ALA A N 1
ATOM 1536 C CA . ALA A 1 210 ? -9.266 -21.090 4.367 1.00 91.19 210 ALA A CA 1
ATOM 1537 C C . ALA A 1 210 ? -10.154 -20.836 3.140 1.00 91.19 210 ALA A C 1
ATOM 1539 O O . ALA A 1 210 ? -10.055 -21.573 2.166 1.00 91.19 210 ALA A O 1
ATOM 1540 N N . LEU A 1 211 ? -10.985 -19.790 3.152 1.00 89.81 211 LEU A N 1
ATOM 1541 C CA . LEU A 1 211 ? -11.760 -19.376 1.984 1.00 89.81 211 LEU A CA 1
ATOM 1542 C C . LEU A 1 211 ? -10.914 -18.547 1.009 1.00 89.81 211 LEU A C 1
ATOM 1544 O O . LEU A 1 211 ? -10.939 -18.774 -0.199 1.00 89.81 211 LEU A O 1
ATOM 1548 N N . LEU A 1 212 ? -10.156 -17.578 1.518 1.00 86.94 212 LEU A N 1
ATOM 1549 C CA . LEU A 1 212 ? -9.536 -16.556 0.681 1.00 86.94 212 LEU A CA 1
ATOM 1550 C C . LEU A 1 212 ? -8.235 -17.030 0.018 1.00 86.94 212 LEU A C 1
ATOM 1552 O O . LEU A 1 212 ? -7.984 -16.681 -1.136 1.00 86.94 212 LEU A O 1
ATOM 1556 N N . VAL A 1 213 ? -7.423 -17.848 0.697 1.00 87.31 213 VAL A N 1
ATOM 1557 C CA . VAL A 1 213 ? -6.162 -18.362 0.133 1.00 87.31 213 VAL A CA 1
ATOM 1558 C C . VAL A 1 213 ? -6.411 -19.260 -1.088 1.00 87.31 213 VAL A C 1
ATOM 1560 O O . VAL A 1 213 ? -5.802 -18.989 -2.125 1.00 87.31 213 VAL A O 1
ATOM 1563 N N . PRO A 1 214 ? -7.317 -20.260 -1.054 1.00 84.88 214 PRO A N 1
ATOM 1564 C CA . PRO A 1 214 ? -7.612 -21.077 -2.229 1.00 84.88 214 PRO A CA 1
ATOM 1565 C C . PRO A 1 214 ? -8.247 -20.285 -3.365 1.00 84.88 214 PRO A C 1
ATOM 1567 O O . PRO A 1 214 ? -7.898 -20.525 -4.513 1.00 84.88 214 PRO A O 1
ATOM 1570 N N . VAL A 1 215 ? -9.128 -19.318 -3.076 1.00 82.75 215 VAL A N 1
ATOM 1571 C CA . VAL A 1 215 ? -9.714 -18.452 -4.116 1.00 82.75 215 VAL A CA 1
ATOM 1572 C C . VAL A 1 215 ? -8.622 -17.651 -4.824 1.00 82.75 215 VAL A C 1
ATOM 1574 O O . VAL A 1 215 ? -8.610 -17.592 -6.053 1.00 82.75 215 VAL A O 1
ATOM 1577 N N . LYS A 1 216 ? -7.661 -17.091 -4.077 1.00 76.56 216 LYS A N 1
ATOM 1578 C CA . LYS A 1 216 ? -6.508 -16.397 -4.667 1.00 76.56 216 LYS A CA 1
ATOM 1579 C C . LYS A 1 216 ? -5.611 -17.335 -5.462 1.00 76.56 216 LYS A C 1
ATOM 1581 O O . LYS A 1 216 ? -5.209 -16.984 -6.566 1.00 76.56 216 LYS A O 1
ATOM 1586 N N . GLU A 1 217 ? -5.317 -18.519 -4.936 1.00 78.62 217 GLU A N 1
ATOM 1587 C CA . GLU A 1 217 ? -4.474 -19.495 -5.628 1.00 78.62 217 GLU A CA 1
ATOM 1588 C C . GLU A 1 217 ? -5.136 -20.011 -6.908 1.00 78.62 217 GLU A C 1
ATOM 1590 O O . GLU A 1 217 ? -4.487 -20.115 -7.944 1.00 78.62 217 GLU A O 1
ATOM 1595 N N . LEU A 1 218 ? -6.445 -20.261 -6.870 1.00 78.56 218 LEU A N 1
ATOM 1596 C CA . LEU A 1 218 ? -7.230 -20.648 -8.034 1.00 78.56 218 LEU A CA 1
ATOM 1597 C C . LEU A 1 218 ? -7.230 -19.538 -9.087 1.00 78.56 218 LEU A C 1
ATOM 1599 O O . LEU A 1 218 ? -7.038 -19.822 -10.264 1.00 78.56 218 LEU A O 1
ATOM 1603 N N . ASN A 1 219 ? -7.385 -18.281 -8.668 1.00 72.56 219 ASN A N 1
ATOM 1604 C CA . ASN A 1 219 ? -7.362 -17.129 -9.565 1.00 72.56 219 ASN A CA 1
ATOM 1605 C C . ASN A 1 219 ? -5.989 -16.953 -10.243 1.00 72.56 219 ASN A C 1
ATOM 1607 O O . ASN A 1 219 ? -5.913 -16.693 -11.439 1.00 72.56 219 ASN A O 1
ATOM 1611 N N . VAL A 1 220 ? -4.895 -17.169 -9.503 1.00 69.25 220 VAL A N 1
ATOM 1612 C CA . VAL A 1 220 ? -3.532 -17.147 -10.060 1.00 69.25 220 VAL A CA 1
ATOM 1613 C C . VAL A 1 220 ? -3.289 -18.337 -10.993 1.00 69.25 220 VAL A C 1
ATOM 1615 O O . VAL A 1 220 ? -2.714 -18.170 -12.066 1.00 69.25 220 VAL A O 1
ATOM 1618 N N . ARG A 1 221 ? -3.731 -19.541 -10.614 1.00 72.31 221 ARG A N 1
ATOM 1619 C CA . ARG A 1 221 ? -3.459 -20.786 -11.350 1.00 72.31 221 ARG A CA 1
ATOM 1620 C C . ARG A 1 221 ? -4.323 -20.964 -12.599 1.00 72.31 221 ARG A C 1
ATOM 1622 O O . ARG A 1 221 ? -3.855 -21.533 -13.578 1.00 72.31 221 ARG A O 1
ATOM 1629 N N . PHE A 1 222 ? -5.563 -20.478 -12.582 1.00 68.75 222 PHE A N 1
ATOM 1630 C CA . PHE A 1 222 ? -6.492 -20.499 -13.721 1.00 68.75 222 PHE A CA 1
ATOM 1631 C C . PHE A 1 222 ? -6.602 -19.135 -14.413 1.00 68.75 222 PHE A C 1
ATOM 1633 O O . PHE A 1 222 ? -7.595 -18.859 -15.091 1.00 68.75 222 PHE A O 1
ATOM 1640 N N . ARG A 1 223 ? -5.555 -18.311 -14.285 1.00 58.66 223 ARG A N 1
ATOM 1641 C CA . ARG A 1 223 ? -5.441 -16.968 -14.865 1.00 58.66 223 ARG A CA 1
ATOM 1642 C C . ARG A 1 223 ? -5.792 -16.911 -16.356 1.00 58.66 223 ARG A C 1
ATOM 1644 O O . ARG A 1 223 ? -6.441 -15.966 -16.779 1.00 58.66 223 ARG A O 1
ATOM 1651 N N . ASP A 1 224 ? -5.427 -17.934 -17.129 1.00 60.56 224 ASP A N 1
ATOM 1652 C CA . ASP A 1 224 ? -5.678 -17.972 -18.580 1.00 60.56 224 ASP A CA 1
ATOM 1653 C C . ASP A 1 224 ? -7.094 -18.450 -18.953 1.00 60.56 224 ASP A C 1
ATOM 1655 O O . ASP A 1 224 ? -7.522 -18.317 -20.099 1.00 60.56 224 ASP A O 1
ATOM 1659 N N . ARG A 1 225 ? -7.825 -19.062 -18.010 1.00 59.44 225 ARG A N 1
ATOM 1660 C CA . ARG A 1 225 ? -9.151 -19.665 -18.245 1.00 59.44 225 ARG A CA 1
ATOM 1661 C C . ARG A 1 225 ? -10.301 -18.822 -17.708 1.00 59.44 225 ARG A C 1
ATOM 1663 O O . ARG A 1 225 ? -11.426 -18.995 -18.172 1.00 59.44 225 ARG A O 1
ATOM 1670 N N . LEU A 1 226 ? -10.044 -17.951 -16.734 1.00 55.16 226 LEU A N 1
ATOM 1671 C CA . LEU A 1 226 ? -11.063 -17.098 -16.131 1.00 55.16 226 LEU A CA 1
ATOM 1672 C C . LEU A 1 226 ? -11.034 -15.708 -16.790 1.00 55.16 226 LEU A C 1
ATOM 1674 O O . LEU A 1 226 ? -10.057 -14.984 -16.616 1.00 55.16 226 LEU A O 1
ATOM 1678 N N . PRO A 1 227 ? -12.093 -15.301 -17.520 1.00 55.53 227 PRO A N 1
ATOM 1679 C CA . PRO A 1 227 ? -12.140 -13.999 -18.186 1.00 55.53 227 PRO A CA 1
ATOM 1680 C C . PRO A 1 227 ? -12.172 -12.827 -17.198 1.00 55.53 227 PRO A C 1
ATOM 1682 O O . PRO A 1 227 ? -11.791 -11.723 -17.557 1.00 55.53 227 PRO A O 1
ATOM 1685 N N . THR A 1 228 ? -12.592 -13.045 -15.952 1.00 57.91 228 THR A N 1
ATOM 1686 C CA . THR A 1 228 ? -12.615 -12.024 -14.898 1.00 57.91 228 THR A CA 1
ATOM 1687 C C . THR A 1 228 ? -12.054 -12.606 -13.601 1.00 57.91 228 THR A C 1
ATOM 1689 O O . THR A 1 228 ? -12.559 -13.647 -13.163 1.00 57.91 228 THR A O 1
ATOM 1692 N N . PRO A 1 229 ? -11.057 -11.967 -12.956 1.00 63.09 229 PRO A N 1
ATOM 1693 C CA . PRO A 1 229 ? -10.564 -12.424 -11.665 1.00 63.09 229 PRO A CA 1
ATOM 1694 C C . PRO A 1 229 ? -11.691 -12.380 -10.630 1.00 63.09 229 PRO A C 1
ATOM 1696 O O . PRO A 1 229 ? -12.393 -11.377 -10.512 1.00 63.09 229 PRO A O 1
ATOM 1699 N N . ILE A 1 230 ? -11.868 -13.470 -9.880 1.00 67.31 230 ILE A N 1
ATOM 1700 C CA . ILE A 1 230 ? -12.913 -13.556 -8.853 1.00 67.31 230 ILE A CA 1
ATOM 1701 C C . ILE A 1 230 ? -12.584 -12.533 -7.750 1.00 67.31 230 ILE A C 1
ATOM 1703 O O . ILE A 1 230 ? -11.494 -12.617 -7.175 1.00 67.31 230 ILE A O 1
ATOM 1707 N N . PRO A 1 231 ? -13.493 -11.597 -7.412 1.00 72.25 231 PRO A N 1
ATOM 1708 C CA . PRO A 1 231 ? -13.276 -10.605 -6.359 1.00 72.25 231 PRO A CA 1
ATOM 1709 C C . PRO A 1 231 ? -13.429 -11.245 -4.967 1.00 72.25 231 PRO A C 1
ATOM 1711 O O . PRO A 1 231 ? -14.386 -10.983 -4.236 1.00 72.25 231 PRO A O 1
ATOM 1714 N N . GLY A 1 232 ? -12.487 -12.125 -4.613 1.00 77.06 232 GLY A N 1
ATOM 1715 C CA . GLY A 1 232 ? -12.519 -12.929 -3.391 1.00 77.06 232 GLY A CA 1
ATOM 1716 C C . GLY A 1 232 ? -12.602 -12.095 -2.112 1.00 77.06 232 GLY A C 1
ATOM 1717 O O . GLY A 1 232 ? -13.287 -12.495 -1.176 1.00 77.06 232 GLY A O 1
ATOM 1718 N N . GLU A 1 233 ? -11.982 -10.910 -2.082 1.00 82.50 233 GLU A N 1
ATOM 1719 C CA . GLU A 1 233 ? -12.076 -9.983 -0.950 1.00 82.50 233 GLU A CA 1
ATOM 1720 C C . GLU A 1 233 ? -13.499 -9.444 -0.760 1.00 82.50 233 GLU A C 1
ATOM 1722 O O . GLU A 1 233 ? -13.990 -9.414 0.364 1.00 82.50 233 GLU A O 1
ATOM 1727 N N . VAL A 1 234 ? -14.179 -9.050 -1.843 1.00 81.50 234 VAL A N 1
ATOM 1728 C CA . VAL A 1 234 ? -15.555 -8.521 -1.787 1.00 81.50 234 VAL A CA 1
ATOM 1729 C C . VAL A 1 234 ? -16.506 -9.606 -1.299 1.00 81.50 234 VAL A C 1
ATOM 1731 O O . VAL A 1 234 ? -17.303 -9.370 -0.393 1.00 81.50 234 VAL A O 1
ATOM 1734 N N . VAL A 1 235 ? -16.392 -10.808 -1.873 1.00 84.06 235 VAL A N 1
ATOM 1735 C CA . VAL A 1 235 ? -17.216 -11.961 -1.492 1.00 84.06 235 VAL A CA 1
ATOM 1736 C C . VAL A 1 235 ? -16.991 -12.313 -0.027 1.00 84.06 235 VAL A C 1
ATOM 1738 O O . VAL A 1 235 ? -17.964 -12.502 0.696 1.00 84.06 235 VAL A O 1
ATOM 1741 N N . LEU A 1 236 ? -15.735 -12.348 0.433 1.00 87.19 236 LEU A N 1
ATOM 1742 C CA . LEU A 1 236 ? -15.422 -12.621 1.833 1.00 87.19 236 LEU A CA 1
ATOM 1743 C C . LEU A 1 236 ? -16.017 -11.561 2.762 1.00 87.19 236 LEU A C 1
ATOM 1745 O O . LEU A 1 236 ? -16.600 -11.926 3.776 1.00 87.19 236 LEU A O 1
ATOM 1749 N N . VAL A 1 237 ? -15.879 -10.273 2.435 1.00 86.81 237 VAL A N 1
ATOM 1750 C CA . VAL A 1 237 ? -16.417 -9.187 3.264 1.00 86.81 237 VAL A CA 1
ATOM 1751 C C . VAL A 1 237 ? -17.937 -9.279 3.359 1.00 86.81 237 VAL A C 1
ATOM 1753 O O . VAL A 1 237 ? -18.469 -9.266 4.463 1.00 86.81 237 VAL A O 1
ATOM 1756 N N . LEU A 1 238 ? -18.637 -9.451 2.234 1.00 86.75 238 LEU A N 1
ATOM 1757 C CA . LEU A 1 238 ? -20.094 -9.595 2.229 1.00 86.75 238 LEU A CA 1
ATOM 1758 C C . LEU A 1 238 ? -20.543 -10.840 3.000 1.00 86.75 238 LEU A C 1
ATOM 1760 O O . LEU A 1 238 ? -21.438 -10.753 3.839 1.00 86.75 238 LEU A O 1
ATOM 1764 N N . LEU A 1 239 ? -19.901 -11.984 2.753 1.00 89.06 239 LEU A N 1
ATOM 1765 C CA . LEU A 1 239 ? -20.206 -13.239 3.432 1.00 89.06 239 LEU A CA 1
ATOM 1766 C C . LEU A 1 239 ? -19.986 -13.102 4.943 1.00 89.06 239 LEU A C 1
ATOM 1768 O O . LEU A 1 239 ? -20.886 -13.406 5.719 1.00 89.06 239 LEU A O 1
ATOM 1772 N N . ALA A 1 240 ? -18.829 -12.594 5.365 1.00 88.75 240 ALA A N 1
ATOM 1773 C CA . ALA A 1 240 ? -18.506 -12.410 6.774 1.00 88.75 240 ALA A CA 1
ATOM 1774 C C . ALA A 1 240 ? -19.451 -11.420 7.466 1.00 88.75 240 ALA A C 1
ATOM 1776 O O . ALA A 1 240 ? -19.900 -11.703 8.574 1.00 88.75 240 ALA A O 1
ATOM 1777 N N . SER A 1 241 ? -19.805 -10.308 6.814 1.00 86.88 241 SER A N 1
ATOM 1778 C CA . SER A 1 241 ? -20.783 -9.352 7.340 1.00 86.88 241 SER A CA 1
ATOM 1779 C C . SER A 1 241 ? -22.166 -9.983 7.515 1.00 86.88 241 SER A C 1
ATOM 1781 O O . SER A 1 241 ? -22.785 -9.819 8.564 1.00 86.88 241 SER A O 1
ATOM 1783 N N . VAL A 1 242 ? -22.648 -10.748 6.527 1.00 88.31 242 VAL A N 1
ATOM 1784 C CA . VAL A 1 242 ? -23.948 -11.440 6.603 1.00 88.31 242 VAL A CA 1
ATOM 1785 C C . VAL A 1 242 ? -23.937 -12.527 7.677 1.00 88.31 242 VAL A C 1
ATOM 1787 O O . VAL A 1 242 ? -24.886 -12.634 8.455 1.00 88.31 242 VAL A O 1
ATOM 1790 N N . LEU A 1 243 ? -22.865 -13.318 7.767 1.00 87.50 243 LEU A N 1
ATOM 1791 C CA . LEU A 1 243 ? -22.705 -14.310 8.828 1.00 87.50 243 LEU A CA 1
ATOM 1792 C C . LEU A 1 243 ? -22.675 -13.643 10.200 1.00 87.50 243 LEU A C 1
ATOM 1794 O O . LEU A 1 243 ? -23.392 -14.093 11.084 1.00 87.50 243 LEU A O 1
ATOM 1798 N N . CYS A 1 244 ? -21.918 -12.561 10.386 1.00 83.81 244 CYS A N 1
ATOM 1799 C CA . CYS A 1 244 ? -21.845 -11.854 11.665 1.00 83.81 244 CYS A CA 1
ATOM 1800 C C . CYS A 1 244 ? -23.207 -11.268 12.074 1.00 83.81 244 CYS A C 1
ATOM 1802 O O . CYS A 1 244 ? -23.622 -11.426 13.223 1.00 83.81 244 CYS A O 1
ATOM 1804 N N . PHE A 1 245 ? -23.940 -10.691 11.116 1.00 83.19 245 PHE A N 1
ATOM 1805 C CA . PHE A 1 245 ? -25.296 -10.183 11.322 1.00 83.19 245 PHE A CA 1
ATOM 1806 C C . PHE A 1 245 ? -26.280 -11.292 11.726 1.00 83.19 245 PHE A C 1
ATOM 1808 O O . PHE A 1 245 ? -26.949 -11.192 12.752 1.00 83.19 245 PHE A O 1
ATOM 1815 N N . THR A 1 246 ? -26.343 -12.381 10.953 1.00 83.50 246 THR A N 1
ATOM 1816 C CA . THR A 1 246 ? -27.305 -13.480 11.176 1.00 83.50 246 THR A CA 1
ATOM 1817 C C . THR A 1 246 ? -27.006 -14.299 12.428 1.00 83.50 246 THR A C 1
ATOM 1819 O O . THR A 1 246 ? -27.924 -14.702 13.135 1.00 83.50 246 THR A O 1
ATOM 1822 N N . SER A 1 247 ? -25.729 -14.529 12.735 1.00 76.44 247 SER A N 1
ATOM 1823 C CA . SER A 1 247 ? -25.309 -15.277 13.925 1.00 76.44 247 SER A CA 1
ATOM 1824 C C . SER A 1 247 ? -25.293 -14.436 15.206 1.00 76.44 247 SER A C 1
ATOM 1826 O O . SER A 1 247 ? -25.096 -14.992 16.286 1.00 76.44 247 SER A O 1
ATOM 1828 N N . SER A 1 248 ? -25.491 -13.111 15.109 1.00 69.19 248 SER A N 1
ATOM 1829 C CA . SER A 1 248 ? -25.373 -12.166 16.235 1.00 69.19 248 SER A CA 1
ATOM 1830 C C . SER A 1 248 ? -24.064 -12.334 17.024 1.00 69.19 248 SER A C 1
ATOM 1832 O O . SER A 1 248 ? -24.012 -12.103 18.237 1.00 69.19 248 SER A O 1
ATOM 1834 N N . VAL A 1 249 ? -22.996 -12.757 16.336 1.00 60.50 249 VAL A N 1
ATOM 1835 C CA . VAL A 1 249 ? -21.697 -13.094 16.939 1.00 60.50 249 VAL A CA 1
ATOM 1836 C C . VAL A 1 249 ? -21.079 -11.905 17.670 1.00 60.50 249 VAL A C 1
ATOM 1838 O O . VAL A 1 249 ? -20.461 -12.110 18.712 1.00 60.50 249 VAL A O 1
ATOM 1841 N N . ASP A 1 250 ? -21.312 -10.684 17.182 1.00 58.88 250 ASP A N 1
ATOM 1842 C CA . ASP A 1 250 ? -20.917 -9.432 17.839 1.00 58.88 250 ASP A CA 1
ATOM 1843 C C . ASP A 1 250 ? -21.367 -9.397 19.313 1.00 58.88 250 ASP A C 1
ATOM 1845 O O . ASP A 1 250 ? -20.544 -9.369 20.229 1.00 58.88 250 ASP A O 1
ATOM 1849 N N . THR A 1 251 ? -22.674 -9.544 19.549 1.00 58.53 251 THR A N 1
ATOM 1850 C CA . THR A 1 251 ? -23.251 -9.497 20.902 1.00 58.53 251 THR A CA 1
ATOM 1851 C C . THR A 1 251 ? -22.878 -10.700 21.770 1.00 58.53 251 THR A C 1
ATOM 1853 O O . THR A 1 251 ? -22.771 -10.568 22.988 1.00 58.53 251 THR A O 1
ATOM 1856 N N . ARG A 1 252 ? -22.687 -11.884 21.169 1.00 59.12 252 ARG A N 1
ATOM 1857 C CA . ARG A 1 252 ? -22.540 -13.143 21.919 1.00 59.12 252 ARG A CA 1
ATOM 1858 C C . ARG A 1 252 ? -21.095 -13.519 22.239 1.00 59.12 252 ARG A C 1
ATOM 1860 O O . ARG A 1 252 ? -20.867 -14.189 23.242 1.00 59.12 252 ARG A O 1
ATOM 1867 N N . TYR A 1 253 ? -20.140 -13.104 21.410 1.00 66.06 253 TYR A N 1
ATOM 1868 C CA . TYR A 1 253 ? -18.732 -13.496 21.526 1.00 66.06 253 TYR A CA 1
ATOM 1869 C C . TYR A 1 253 ? -17.762 -12.311 21.634 1.00 66.06 253 TYR A C 1
ATOM 1871 O O . TYR A 1 253 ? -16.556 -12.541 21.636 1.00 66.06 253 TYR A O 1
ATOM 1879 N N . GLN A 1 254 ? -18.262 -11.070 21.744 1.00 72.25 254 GLN A N 1
ATOM 1880 C CA . GLN A 1 254 ? -17.443 -9.851 21.862 1.00 72.25 254 GLN A CA 1
ATOM 1881 C C . GLN A 1 254 ? -16.404 -9.705 20.734 1.00 72.25 254 GLN A C 1
ATOM 1883 O O . GLN A 1 254 ? -15.273 -9.271 20.956 1.00 72.25 254 GLN A O 1
ATOM 1888 N N . VAL A 1 255 ? -16.786 -10.093 19.515 1.00 77.38 255 VAL A N 1
ATOM 1889 C CA . VAL A 1 255 ? -15.939 -9.963 18.321 1.00 77.38 255 VAL A CA 1
ATOM 1890 C C . VAL A 1 255 ? -15.756 -8.488 17.979 1.00 77.38 255 VAL A C 1
ATOM 1892 O O . VAL A 1 255 ? -16.699 -7.704 18.040 1.00 77.38 255 VAL A O 1
ATOM 1895 N N . GLN A 1 256 ? -14.542 -8.090 17.600 1.00 77.94 256 GLN A N 1
ATOM 1896 C CA . GLN A 1 256 ? -14.271 -6.694 17.280 1.00 77.94 256 GLN A CA 1
ATOM 1897 C C . GLN A 1 256 ? -14.779 -6.361 15.876 1.00 77.94 256 GLN A C 1
ATOM 1899 O O . GLN A 1 256 ? -14.113 -6.657 14.882 1.00 77.94 256 GLN A O 1
ATOM 1904 N N . ILE A 1 257 ? -15.927 -5.695 15.781 1.00 83.19 257 ILE A N 1
ATOM 1905 C CA . ILE A 1 257 ? -16.459 -5.192 14.507 1.00 83.19 257 ILE A CA 1
ATOM 1906 C C . ILE A 1 257 ? -15.921 -3.797 14.148 1.00 83.19 257 ILE A C 1
ATOM 1908 O O . ILE A 1 257 ? -15.343 -3.088 14.980 1.00 83.19 257 ILE A O 1
ATOM 1912 N N . VAL A 1 258 ? -16.090 -3.402 12.882 1.00 79.56 258 VAL A N 1
ATOM 1913 C CA . VAL A 1 258 ? -15.737 -2.061 12.381 1.00 79.56 258 VAL A CA 1
ATOM 1914 C C . VAL A 1 258 ? -16.622 -0.971 12.999 1.00 79.56 258 VAL A C 1
ATOM 1916 O O . VAL A 1 258 ? -16.101 0.082 13.363 1.00 79.56 258 VAL A O 1
ATOM 1919 N N . GLY A 1 259 ? -17.924 -1.227 13.170 1.00 74.44 259 GLY A N 1
ATOM 1920 C CA . GLY A 1 259 ? -18.871 -0.268 13.749 1.00 74.44 259 GLY A CA 1
ATOM 1921 C C . GLY A 1 259 ? -19.407 0.758 12.744 1.00 74.44 259 GLY A C 1
ATOM 1922 O O . GLY A 1 259 ? -19.401 0.522 11.540 1.00 74.44 259 GLY A O 1
ATOM 1923 N N . LEU A 1 260 ? -19.933 1.890 13.229 1.00 68.06 260 LEU A N 1
ATOM 1924 C CA . LEU A 1 260 ? -20.598 2.896 12.390 1.00 68.06 260 LEU A CA 1
ATOM 1925 C C . LEU A 1 260 ? -19.595 3.591 11.454 1.00 68.06 260 LEU A C 1
ATOM 1927 O O . LEU A 1 260 ? -18.674 4.258 11.919 1.00 68.06 260 LEU A O 1
ATOM 1931 N N . LEU A 1 261 ? -19.786 3.468 10.136 1.00 70.94 261 LEU A N 1
ATOM 1932 C CA . LEU A 1 261 ? -19.060 4.286 9.165 1.00 70.94 261 LEU A CA 1
ATOM 1933 C C . LEU A 1 261 ? -19.850 5.583 8.929 1.00 70.94 261 LEU A C 1
ATOM 1935 O O . LEU A 1 261 ? -21.016 5.496 8.535 1.00 70.94 261 LEU A O 1
ATOM 1939 N N . PRO A 1 262 ? -19.252 6.775 9.117 1.00 64.69 262 PRO A N 1
ATOM 1940 C CA . PRO A 1 262 ? -19.884 8.016 8.690 1.00 64.69 262 PRO A CA 1
ATOM 1941 C C . PRO A 1 262 ? -20.095 7.954 7.174 1.00 64.69 262 PRO A C 1
ATOM 1943 O O . PRO A 1 262 ? -19.140 7.814 6.410 1.00 64.69 262 PRO A O 1
ATOM 1946 N N . GLY A 1 263 ? -21.356 7.991 6.747 1.00 64.69 263 GLY A N 1
ATOM 1947 C CA . GLY A 1 263 ? -21.714 7.973 5.334 1.00 64.69 263 GLY A CA 1
ATOM 1948 C C . GLY A 1 263 ? -21.447 9.322 4.665 1.00 64.69 263 GLY A C 1
ATOM 1949 O O . GLY A 1 263 ? -21.616 10.374 5.279 1.00 64.69 263 GLY A O 1
ATOM 1950 N N . GLY A 1 264 ? -21.087 9.286 3.382 1.00 72.81 264 GLY A N 1
ATOM 1951 C CA . GLY A 1 264 ? -20.865 10.478 2.563 1.00 72.81 264 GLY A CA 1
ATOM 1952 C C . GLY A 1 264 ? -19.392 10.849 2.406 1.00 72.81 264 GLY A C 1
ATOM 1953 O O . GLY A 1 264 ? -18.500 10.055 2.685 1.00 72.81 264 GLY A O 1
ATOM 1954 N N . PHE A 1 265 ? -19.140 12.050 1.888 1.00 80.19 265 PHE A N 1
ATOM 1955 C CA . PHE A 1 265 ? -17.784 12.579 1.773 1.00 80.19 265 PHE A CA 1
ATOM 1956 C C . PHE A 1 265 ? -17.388 13.320 3.054 1.00 80.19 265 PHE A C 1
ATOM 1958 O O . PHE A 1 265 ? -18.215 14.055 3.602 1.00 80.19 265 PHE A O 1
ATOM 1965 N N . PRO A 1 266 ? -16.132 13.179 3.518 1.00 81.19 266 PRO A N 1
ATOM 1966 C CA . PRO A 1 266 ? -15.642 13.961 4.639 1.00 81.19 266 PRO A CA 1
ATOM 1967 C C . PRO A 1 266 ? -15.627 15.441 4.246 1.00 81.19 266 PRO A C 1
ATOM 1969 O O . PRO A 1 266 ? -15.292 15.797 3.112 1.00 81.19 266 PRO A O 1
ATOM 1972 N N . GLN A 1 267 ? -15.997 16.310 5.185 1.00 84.50 267 GLN A N 1
ATOM 1973 C CA . GLN A 1 267 ? -15.845 17.746 4.982 1.00 84.50 267 GLN A CA 1
ATOM 1974 C C . GLN A 1 267 ? -14.352 18.094 4.930 1.00 84.50 267 GLN A C 1
ATOM 1976 O O . GLN A 1 267 ? -13.568 17.485 5.662 1.00 84.50 267 GLN A O 1
ATOM 1981 N N . PRO A 1 268 ? -13.945 19.062 4.091 1.00 88.25 268 PRO A N 1
ATOM 1982 C CA . PRO A 1 268 ? -12.564 19.506 4.059 1.00 88.25 268 PRO A CA 1
ATOM 1983 C C . PRO A 1 268 ? -12.194 20.128 5.412 1.00 88.25 268 PRO A C 1
ATOM 1985 O O . PRO A 1 268 ? -12.713 21.178 5.789 1.00 88.25 268 PRO A O 1
ATOM 1988 N N . LEU A 1 269 ? -11.291 19.475 6.135 1.00 88.44 269 LEU A N 1
ATOM 1989 C CA . LEU A 1 269 ? -10.764 19.895 7.422 1.00 88.44 269 LEU A CA 1
ATOM 1990 C C . LEU A 1 269 ? -9.258 20.106 7.297 1.00 88.44 269 LEU A C 1
ATOM 1992 O O . LEU A 1 269 ? -8.516 19.204 6.909 1.00 88.44 269 LEU A O 1
ATOM 1996 N N . LEU A 1 270 ? -8.792 21.303 7.653 1.00 88.50 270 LEU A N 1
ATOM 1997 C CA . LEU A 1 270 ? -7.362 21.573 7.690 1.00 88.50 270 LEU A CA 1
ATOM 1998 C C . LEU A 1 270 ? -6.718 20.757 8.829 1.00 88.50 270 LEU A C 1
ATOM 2000 O O . LEU A 1 270 ? -7.176 20.867 9.971 1.00 88.50 270 LEU A O 1
ATOM 2004 N N . PRO A 1 271 ? -5.662 19.966 8.560 1.00 84.75 271 PRO A N 1
ATOM 2005 C CA . PRO A 1 271 ? -4.958 19.226 9.599 1.00 84.75 271 PRO A CA 1
ATOM 2006 C C . PRO A 1 271 ? -4.391 20.156 10.671 1.00 84.75 271 PRO A C 1
ATOM 2008 O O . PRO A 1 271 ? -4.010 21.294 10.386 1.00 84.75 271 PRO A O 1
ATOM 2011 N N . ASN A 1 272 ? -4.305 19.670 11.911 1.00 83.38 272 ASN A N 1
ATOM 2012 C CA . ASN A 1 272 ? -3.823 20.480 13.023 1.00 83.38 272 ASN A CA 1
ATOM 2013 C C . ASN A 1 272 ? -2.336 20.838 12.842 1.00 83.38 272 ASN A C 1
ATOM 2015 O O . ASN A 1 272 ? -1.443 20.027 13.094 1.00 83.38 272 ASN A O 1
ATOM 2019 N N . LEU A 1 273 ? -2.074 22.082 12.434 1.00 81.56 273 LEU A N 1
ATOM 2020 C CA . LEU A 1 273 ? -0.726 22.589 12.172 1.00 81.56 273 LEU A CA 1
ATOM 2021 C C . LEU A 1 273 ? 0.149 22.668 13.435 1.00 81.56 273 LEU A C 1
ATOM 2023 O O . LEU A 1 273 ? 1.370 22.732 13.314 1.00 81.56 273 LEU A O 1
ATOM 2027 N N . ALA A 1 274 ? -0.439 22.629 14.637 1.00 83.19 274 ALA A N 1
ATOM 2028 C CA . ALA A 1 274 ? 0.316 22.663 15.890 1.00 83.19 274 ALA A CA 1
ATOM 2029 C C . ALA A 1 274 ? 1.177 21.404 16.106 1.00 83.19 274 ALA A C 1
ATOM 2031 O O . ALA A 1 274 ? 2.251 21.486 16.702 1.00 83.19 274 ALA A O 1
ATOM 2032 N N . GLU A 1 275 ? 0.742 20.254 15.582 1.00 80.44 275 GLU A N 1
ATOM 2033 C CA . GLU A 1 275 ? 1.466 18.980 15.695 1.00 80.44 275 GLU A CA 1
ATOM 2034 C C . GLU A 1 275 ? 2.510 18.790 14.583 1.00 80.44 275 GLU A C 1
ATOM 2036 O O . GLU A 1 275 ? 3.400 17.945 14.691 1.00 80.44 275 GLU A O 1
ATOM 2041 N N . LEU A 1 276 ? 2.462 19.614 13.529 1.00 81.50 276 LEU A N 1
ATOM 2042 C CA . LEU A 1 276 ? 3.370 19.546 12.383 1.00 81.50 276 LEU A CA 1
ATOM 2043 C C . LEU A 1 276 ? 4.867 19.494 12.763 1.00 81.50 276 LEU A C 1
ATOM 2045 O O . LEU A 1 276 ? 5.559 18.622 12.236 1.00 81.50 276 LEU A O 1
ATOM 2049 N N . PRO A 1 277 ? 5.406 20.330 13.681 1.00 86.38 277 PRO A N 1
ATOM 2050 C CA . PRO A 1 277 ? 6.818 20.244 14.069 1.00 86.38 277 PRO A CA 1
ATOM 2051 C C . PRO A 1 277 ? 7.180 18.924 14.764 1.00 86.38 277 PRO A C 1
ATOM 2053 O O . PRO A 1 277 ? 8.306 18.454 14.623 1.00 86.38 277 PRO A O 1
ATOM 2056 N N . ARG A 1 278 ? 6.238 18.302 15.485 1.00 86.38 278 ARG A N 1
ATOM 2057 C CA . ARG A 1 278 ? 6.446 17.011 16.166 1.00 86.38 278 ARG A CA 1
ATOM 2058 C C . ARG A 1 278 ? 6.394 15.836 15.190 1.00 86.38 278 ARG A C 1
ATOM 2060 O O . ARG A 1 278 ? 7.075 14.839 15.396 1.00 86.38 278 ARG A O 1
ATOM 2067 N N . ILE A 1 279 ? 5.607 15.985 14.128 1.00 89.12 279 ILE A N 1
ATOM 2068 C CA . ILE A 1 279 ? 5.366 14.986 13.081 1.00 89.12 279 ILE A CA 1
ATOM 2069 C C . ILE A 1 279 ? 6.377 15.098 11.925 1.00 89.12 279 ILE A C 1
ATOM 2071 O O . ILE A 1 279 ? 6.516 14.176 11.119 1.00 89.12 279 ILE A O 1
ATOM 2075 N N . LEU A 1 280 ? 7.121 16.204 11.827 1.00 88.50 280 LEU A N 1
ATOM 2076 C CA . LEU A 1 280 ? 8.085 16.438 10.747 1.00 88.50 280 LEU A CA 1
ATOM 2077 C C . LEU A 1 280 ? 9.136 15.319 10.651 1.00 88.50 280 LEU A C 1
ATOM 2079 O O . LEU A 1 280 ? 9.487 14.896 9.549 1.00 88.50 280 LEU A O 1
ATOM 2083 N N . ALA A 1 281 ? 9.582 14.809 11.804 1.00 89.31 281 ALA A N 1
ATOM 2084 C CA . ALA A 1 281 ? 10.538 13.709 11.894 1.00 89.31 281 ALA A CA 1
ATOM 2085 C C . ALA A 1 281 ? 9.999 12.392 11.304 1.00 89.31 281 ALA A C 1
ATOM 2087 O O . ALA A 1 281 ? 10.776 11.645 10.718 1.00 89.31 281 ALA A O 1
ATOM 2088 N N . ASP A 1 282 ? 8.689 12.130 11.390 1.00 90.88 282 ASP A N 1
ATOM 2089 C CA . ASP A 1 282 ? 8.062 10.935 10.798 1.00 90.88 282 ASP A CA 1
ATOM 2090 C C . ASP A 1 282 ? 7.651 11.169 9.337 1.00 90.88 282 ASP A C 1
ATOM 2092 O O . ASP A 1 282 ? 7.710 10.269 8.498 1.00 90.88 282 ASP A O 1
ATOM 2096 N N . SER A 1 283 ? 7.264 12.405 9.011 1.00 94.81 283 SER A N 1
ATOM 2097 C CA . SER A 1 283 ? 6.804 12.794 7.675 1.00 94.81 283 SER A CA 1
ATOM 2098 C C . SER A 1 283 ? 7.893 12.673 6.616 1.00 94.81 283 SER A C 1
ATOM 2100 O O . SER A 1 283 ? 7.594 12.335 5.472 1.00 94.81 283 SER A O 1
ATOM 2102 N N . LEU A 1 284 ? 9.153 12.942 6.975 1.00 93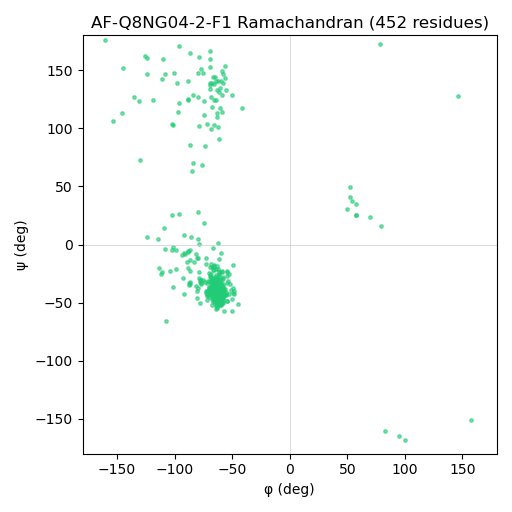.06 284 LEU A N 1
ATOM 2103 C CA . LEU A 1 284 ? 10.275 12.875 6.040 1.00 93.06 284 LEU A CA 1
ATOM 2104 C C . LEU A 1 284 ? 10.570 11.437 5.579 1.00 93.06 284 LEU A C 1
ATOM 2106 O O . LEU A 1 284 ? 10.561 11.211 4.367 1.00 93.06 284 LEU A O 1
ATOM 2110 N N . PRO A 1 285 ? 10.748 10.442 6.469 1.00 91.88 285 PRO A N 1
ATOM 2111 C CA . PRO A 1 285 ? 10.839 9.042 6.064 1.00 91.88 285 PRO A CA 1
ATOM 2112 C C . PRO A 1 285 ? 9.634 8.581 5.240 1.00 91.88 285 PRO A C 1
ATOM 2114 O O . PRO A 1 285 ? 9.816 7.923 4.221 1.00 91.88 285 PRO A O 1
ATOM 2117 N N . ILE A 1 286 ? 8.412 8.962 5.627 1.00 94.94 286 ILE A N 1
ATOM 2118 C CA . ILE A 1 286 ? 7.182 8.610 4.897 1.00 94.94 286 ILE A CA 1
ATOM 2119 C C . ILE A 1 286 ? 7.197 9.179 3.472 1.00 94.94 286 ILE A C 1
ATOM 2121 O O . ILE A 1 286 ? 6.892 8.455 2.524 1.00 94.94 286 ILE A O 1
ATOM 2125 N N . ALA A 1 287 ? 7.605 10.439 3.298 1.00 95.44 287 ALA A N 1
ATOM 2126 C CA . ALA A 1 287 ? 7.760 11.066 1.986 1.00 95.44 287 ALA A CA 1
ATOM 2127 C C . ALA A 1 287 ? 8.800 10.336 1.121 1.00 95.44 287 ALA A C 1
ATOM 2129 O O . ALA A 1 287 ? 8.547 10.053 -0.052 1.00 95.44 287 ALA A O 1
ATOM 2130 N N . LEU A 1 288 ? 9.952 9.990 1.704 1.00 92.25 288 LEU A N 1
ATOM 2131 C CA . LEU A 1 288 ? 11.023 9.283 1.002 1.00 92.25 288 LEU A CA 1
ATOM 2132 C C . LEU A 1 288 ? 10.618 7.857 0.616 1.00 92.25 288 LEU A C 1
ATOM 2134 O O . LEU A 1 288 ? 10.867 7.456 -0.516 1.00 92.25 288 LEU A O 1
ATOM 2138 N N . VAL A 1 289 ? 9.961 7.109 1.509 1.00 92.31 289 VAL A N 1
ATOM 2139 C CA . VAL A 1 289 ? 9.427 5.769 1.211 1.00 92.31 289 VAL A CA 1
ATOM 2140 C C . VAL A 1 289 ? 8.357 5.855 0.122 1.00 92.31 289 VAL A C 1
ATOM 2142 O O . VAL A 1 289 ? 8.405 5.080 -0.834 1.00 92.31 289 VAL A O 1
ATOM 2145 N N . SER A 1 290 ? 7.418 6.802 0.235 1.00 94.19 290 SER A N 1
ATOM 2146 C CA . SER A 1 290 ? 6.348 6.989 -0.752 1.00 94.19 290 SER A CA 1
ATOM 2147 C C . SER A 1 290 ? 6.918 7.256 -2.145 1.00 94.19 290 SER A C 1
ATOM 2149 O O . SER A 1 290 ? 6.541 6.586 -3.111 1.00 94.19 290 SER A O 1
ATOM 2151 N N . PHE A 1 291 ? 7.888 8.169 -2.240 1.00 92.69 291 PHE A N 1
ATOM 2152 C CA . PHE A 1 291 ? 8.582 8.452 -3.488 1.00 92.69 291 PHE A CA 1
ATOM 2153 C C . PHE A 1 291 ? 9.385 7.250 -3.989 1.00 92.69 291 PHE A C 1
ATOM 2155 O O . PHE A 1 291 ? 9.283 6.897 -5.160 1.00 92.69 291 PHE A O 1
ATOM 2162 N N . ALA A 1 292 ? 10.157 6.600 -3.116 1.00 91.12 292 ALA A N 1
ATOM 2163 C CA . ALA A 1 292 ? 11.046 5.505 -3.482 1.00 91.12 292 ALA A CA 1
ATOM 2164 C C . ALA A 1 292 ? 10.315 4.339 -4.135 1.00 91.12 292 ALA A C 1
ATOM 2166 O O . ALA A 1 292 ? 10.708 3.882 -5.213 1.00 91.12 292 ALA A O 1
ATOM 2167 N N . VAL A 1 293 ? 9.239 3.877 -3.494 1.00 90.12 293 VAL A N 1
ATOM 2168 C CA . VAL A 1 293 ? 8.444 2.762 -4.009 1.00 90.12 293 VAL A CA 1
ATOM 2169 C C . VAL A 1 293 ? 7.760 3.160 -5.309 1.00 90.12 293 VAL A C 1
ATOM 2171 O O . VAL A 1 293 ? 7.831 2.413 -6.285 1.00 90.12 293 VAL A O 1
ATOM 2174 N N . SER A 1 294 ? 7.165 4.353 -5.357 1.00 92.31 294 SER A N 1
ATOM 2175 C CA . SER A 1 294 ? 6.486 4.828 -6.557 1.00 92.31 294 SER A CA 1
ATOM 2176 C C . SER A 1 294 ? 7.427 4.998 -7.746 1.00 92.31 294 SER A C 1
ATOM 2178 O O . SER A 1 294 ? 7.161 4.449 -8.810 1.00 92.31 294 SER A O 1
ATOM 2180 N N . ALA A 1 295 ? 8.525 5.738 -7.583 1.00 90.81 295 ALA A N 1
ATOM 2181 C CA . ALA A 1 295 ? 9.461 6.039 -8.662 1.00 90.81 295 ALA A CA 1
ATOM 2182 C C . ALA A 1 295 ? 10.088 4.763 -9.236 1.00 90.81 295 ALA A C 1
ATOM 2184 O O . ALA A 1 295 ? 10.184 4.627 -10.453 1.00 90.81 295 ALA A O 1
ATOM 2185 N N . SER A 1 296 ? 10.436 3.802 -8.374 1.00 88.81 296 SER A N 1
ATOM 2186 C CA . SER A 1 296 ? 11.009 2.518 -8.799 1.00 88.81 296 SER A CA 1
ATOM 2187 C C . SER A 1 296 ? 9.986 1.636 -9.507 1.00 88.81 296 SER A C 1
ATOM 2189 O O . SER A 1 296 ? 10.278 0.994 -10.510 1.00 88.81 296 SER A O 1
ATOM 2191 N N . LEU A 1 297 ? 8.749 1.598 -9.010 1.00 88.31 297 LEU A N 1
ATOM 2192 C CA . LEU A 1 297 ? 7.699 0.825 -9.660 1.00 88.31 297 LEU A CA 1
ATOM 2193 C C . LEU A 1 297 ? 7.317 1.429 -11.008 1.00 88.31 297 LEU A C 1
ATOM 2195 O O . LEU A 1 297 ? 7.075 0.708 -11.978 1.00 88.31 297 LEU A O 1
ATOM 2199 N N . ALA A 1 298 ? 7.288 2.755 -11.071 1.00 90.81 298 ALA A N 1
ATOM 2200 C CA . ALA A 1 298 ? 7.064 3.470 -12.298 1.00 90.81 298 ALA A CA 1
ATOM 2201 C C . ALA A 1 298 ? 8.206 3.160 -13.288 1.00 90.81 298 ALA A C 1
ATOM 2203 O O . ALA A 1 298 ? 7.893 2.762 -14.411 1.00 90.81 298 ALA A O 1
ATOM 2204 N N . SER A 1 299 ? 9.487 3.264 -12.898 1.00 88.50 299 SER A N 1
ATOM 2205 C CA . SER A 1 299 ? 10.633 3.011 -13.793 1.00 88.50 299 SER A CA 1
ATOM 2206 C C . SER A 1 299 ? 10.622 1.600 -14.385 1.00 88.50 299 SER A C 1
ATOM 2208 O O . SER A 1 299 ? 10.735 1.458 -15.599 1.00 88.50 299 SER A O 1
ATOM 2210 N N . ILE A 1 300 ? 10.327 0.575 -13.577 1.00 86.69 300 ILE A N 1
ATOM 2211 C CA . ILE A 1 300 ? 10.172 -0.814 -14.046 1.00 86.69 300 ILE A CA 1
ATOM 2212 C C . ILE A 1 300 ? 9.129 -0.916 -15.174 1.00 86.69 300 ILE A C 1
ATOM 2214 O O . ILE A 1 300 ? 9.337 -1.598 -16.179 1.00 86.69 300 ILE A O 1
ATOM 2218 N N . HIS A 1 301 ? 7.990 -0.232 -15.032 1.00 86.38 301 HIS A N 1
ATOM 2219 C CA . HIS A 1 301 ? 6.923 -0.262 -16.036 1.00 86.38 301 HIS A CA 1
ATOM 2220 C C . HIS A 1 301 ? 7.220 0.632 -17.245 1.00 86.38 301 HIS A C 1
ATOM 2222 O O . HIS A 1 301 ? 6.823 0.298 -18.360 1.00 86.38 301 HIS A O 1
ATOM 2228 N N . ALA A 1 302 ? 7.922 1.746 -17.047 1.00 88.31 302 ALA A N 1
ATOM 2229 C CA . ALA A 1 302 ? 8.431 2.592 -18.121 1.00 88.31 302 ALA A CA 1
ATOM 2230 C C . ALA A 1 302 ? 9.378 1.831 -19.039 1.00 88.31 302 ALA A C 1
ATOM 2232 O O . ALA A 1 302 ? 9.169 1.837 -20.252 1.00 88.31 302 ALA A O 1
ATOM 2233 N N . ASP A 1 303 ? 10.337 1.111 -18.461 1.00 87.31 303 ASP A N 1
ATOM 2234 C CA . ASP A 1 303 ? 11.289 0.297 -19.209 1.00 87.31 303 ASP A CA 1
ATOM 2235 C C . ASP A 1 303 ? 10.564 -0.839 -19.941 1.00 87.31 303 ASP A C 1
ATOM 2237 O O . ASP A 1 303 ? 10.738 -1.023 -21.148 1.00 87.31 303 ASP A O 1
ATOM 2241 N N . LYS A 1 304 ? 9.654 -1.539 -19.248 1.00 87.12 304 LYS A N 1
ATOM 2242 C CA . LYS A 1 304 ? 8.867 -2.643 -19.822 1.00 87.12 304 LYS A CA 1
ATOM 2243 C C . LYS A 1 304 ? 7.972 -2.218 -20.992 1.00 87.12 304 LYS A C 1
ATOM 2245 O O . LYS A 1 304 ? 7.815 -2.983 -21.940 1.00 87.12 304 LYS A O 1
ATOM 2250 N N . TYR A 1 305 ? 7.361 -1.034 -20.931 1.00 87.88 305 TYR A N 1
ATOM 2251 C CA . TYR A 1 305 ? 6.410 -0.543 -21.942 1.00 87.88 305 TYR A CA 1
ATOM 2252 C C . TYR A 1 305 ? 6.956 0.613 -22.796 1.00 87.88 305 TYR A C 1
ATOM 2254 O O . TYR A 1 305 ? 6.183 1.282 -23.487 1.00 87.88 305 TYR A O 1
ATOM 2262 N N . SER A 1 306 ? 8.269 0.849 -22.756 1.00 86.81 306 SER A N 1
ATOM 2263 C CA . SER A 1 306 ? 8.989 1.831 -23.577 1.00 86.81 306 SER A CA 1
ATOM 2264 C C . SER A 1 306 ? 8.401 3.251 -23.523 1.00 86.81 306 SER A C 1
ATOM 2266 O O . SER A 1 306 ? 8.160 3.889 -24.550 1.00 86.81 306 SER A O 1
ATOM 2268 N N . TYR A 1 307 ? 8.158 3.761 -22.315 1.00 88.62 307 TYR A N 1
ATOM 2269 C CA . TYR A 1 307 ? 7.845 5.174 -22.081 1.00 88.62 307 TYR A CA 1
ATOM 2270 C C . TYR A 1 307 ? 8.795 5.764 -21.040 1.00 88.62 307 TYR A C 1
ATOM 2272 O O . TYR A 1 307 ? 9.449 5.037 -20.312 1.00 88.62 307 TYR A O 1
ATOM 2280 N N . THR A 1 308 ? 8.890 7.088 -20.965 1.00 88.06 308 THR A N 1
ATOM 2281 C CA . THR A 1 308 ? 9.785 7.774 -20.022 1.00 88.06 308 THR A CA 1
ATOM 2282 C C . THR A 1 308 ? 9.023 8.278 -18.805 1.00 88.06 308 THR A C 1
ATOM 2284 O O . THR A 1 308 ? 7.876 8.715 -18.934 1.00 88.06 308 THR A O 1
ATOM 2287 N N . ILE A 1 309 ? 9.683 8.290 -17.650 1.00 88.19 309 ILE A N 1
ATOM 2288 C CA . ILE A 1 309 ? 9.172 8.888 -16.412 1.00 88.19 309 ILE A CA 1
ATOM 2289 C C . ILE A 1 309 ? 9.981 10.117 -16.059 1.00 88.19 309 ILE A C 1
ATOM 2291 O O . ILE A 1 309 ? 11.197 10.142 -16.231 1.00 88.19 309 ILE A O 1
ATOM 2295 N N . ASP A 1 310 ? 9.282 11.119 -15.543 1.00 90.62 310 ASP A N 1
ATOM 2296 C CA . ASP A 1 310 ? 9.903 1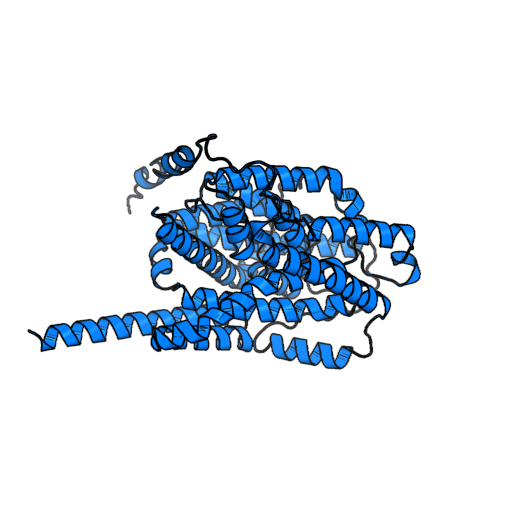2.293 -14.954 1.00 90.62 310 ASP A CA 1
ATOM 2297 C C . ASP A 1 310 ? 9.850 12.178 -13.426 1.00 90.62 310 ASP A C 1
ATOM 2299 O O . ASP A 1 310 ? 8.810 12.394 -12.802 1.00 90.62 310 ASP A O 1
ATOM 2303 N N . SER A 1 311 ? 10.990 11.843 -12.820 1.00 92.19 311 SER A N 1
ATOM 2304 C CA . SER A 1 311 ? 11.123 11.690 -11.368 1.00 92.19 311 SER A CA 1
ATOM 2305 C C . SER A 1 311 ? 10.775 12.968 -10.595 1.00 92.19 311 SER A C 1
ATOM 2307 O O . SER A 1 311 ? 10.279 12.878 -9.476 1.00 92.19 311 SER A O 1
ATOM 2309 N N . ASN A 1 312 ? 10.997 14.162 -11.161 1.00 93.81 312 ASN A N 1
ATOM 2310 C CA . ASN A 1 312 ? 10.592 15.405 -10.497 1.00 93.81 312 ASN A CA 1
ATOM 2311 C C . ASN A 1 312 ? 9.067 15.547 -10.509 1.00 93.81 312 ASN A C 1
ATOM 2313 O O . ASN A 1 312 ? 8.465 15.871 -9.488 1.00 93.81 312 ASN A O 1
ATOM 2317 N N . GLN A 1 313 ? 8.423 15.244 -11.634 1.00 93.69 313 GLN A N 1
ATOM 2318 C CA . GLN A 1 313 ? 6.964 15.283 -11.726 1.00 93.69 313 GLN A CA 1
ATOM 2319 C C . GLN A 1 313 ? 6.298 14.272 -10.780 1.00 93.69 313 GLN A C 1
ATOM 2321 O O . GLN A 1 313 ? 5.229 14.557 -10.245 1.00 93.69 313 GLN A O 1
ATOM 2326 N N . GLU A 1 314 ? 6.926 13.123 -10.512 1.00 94.19 314 GLU A N 1
ATOM 2327 C CA . GLU A 1 314 ? 6.422 12.169 -9.514 1.00 94.19 314 GLU A CA 1
ATOM 2328 C C . GLU A 1 314 ? 6.430 12.747 -8.088 1.00 94.19 314 GLU A C 1
ATOM 2330 O O . GLU A 1 314 ? 5.496 12.479 -7.329 1.00 94.19 314 GLU A O 1
ATOM 2335 N N . PHE A 1 315 ? 7.401 13.600 -7.729 1.00 95.00 315 PHE A N 1
ATOM 2336 C CA . PHE A 1 315 ? 7.343 14.351 -6.466 1.00 95.00 315 PHE A CA 1
ATOM 2337 C C . PHE A 1 315 ? 6.147 15.301 -6.424 1.00 95.00 315 PHE A C 1
ATOM 2339 O O . PHE A 1 315 ? 5.453 15.351 -5.409 1.00 95.00 315 PHE A O 1
ATOM 2346 N N . LEU A 1 316 ? 5.880 16.027 -7.515 1.00 96.50 316 LEU A N 1
ATOM 2347 C CA . LEU A 1 316 ? 4.719 16.913 -7.607 1.00 96.50 316 LEU A CA 1
ATOM 2348 C C . LEU A 1 316 ? 3.406 16.127 -7.499 1.00 96.50 316 LEU A C 1
ATOM 2350 O O . LEU A 1 316 ? 2.524 16.518 -6.741 1.00 96.50 316 LEU A O 1
ATOM 2354 N N . ALA A 1 317 ? 3.280 15.016 -8.225 1.00 95.94 317 ALA A N 1
ATOM 2355 C CA . ALA A 1 317 ? 2.063 14.215 -8.269 1.00 95.94 317 ALA A CA 1
ATOM 2356 C C . ALA A 1 317 ? 1.734 13.594 -6.907 1.00 95.94 317 ALA A C 1
ATOM 2358 O O . ALA A 1 317 ? 0.629 13.775 -6.394 1.00 95.94 317 ALA A O 1
ATOM 2359 N N . HIS A 1 318 ? 2.702 12.917 -6.284 1.00 95.56 318 HIS A N 1
ATOM 2360 C CA . HIS A 1 318 ? 2.510 12.336 -4.954 1.00 95.56 318 HIS A CA 1
ATOM 2361 C C . HIS A 1 318 ? 2.406 13.402 -3.867 1.00 95.56 318 HIS A C 1
ATOM 2363 O O . HIS A 1 318 ? 1.537 13.298 -3.003 1.00 95.56 318 HIS A O 1
ATOM 2369 N N . GLY A 1 319 ? 3.214 14.460 -3.946 1.00 97.38 319 GLY A N 1
ATOM 2370 C CA . GLY A 1 319 ? 3.175 15.579 -3.010 1.00 97.38 319 GLY A CA 1
ATOM 2371 C C . GLY A 1 319 ? 1.818 16.276 -2.994 1.00 97.38 319 GLY A C 1
ATOM 2372 O O . GLY A 1 319 ? 1.210 16.404 -1.934 1.00 97.38 319 GLY A O 1
ATOM 2373 N N . ALA A 1 320 ? 1.290 16.637 -4.166 1.00 97.19 320 ALA A N 1
ATOM 2374 C CA . ALA A 1 320 ? -0.043 17.221 -4.297 1.00 97.19 320 ALA A CA 1
ATOM 2375 C C . ALA A 1 320 ? -1.146 16.232 -3.892 1.00 97.19 320 ALA A C 1
ATOM 2377 O O . ALA A 1 320 ? -2.093 16.630 -3.216 1.00 97.19 320 ALA A O 1
ATOM 2378 N N . SER A 1 321 ? -1.018 14.946 -4.248 1.00 96.19 321 SER A N 1
ATOM 2379 C CA . SER A 1 321 ? -1.999 13.927 -3.858 1.00 96.19 321 SER A CA 1
ATOM 2380 C C . SER A 1 321 ? -2.100 13.775 -2.341 1.00 96.19 321 SER A C 1
ATOM 2382 O O . SER A 1 321 ? -3.209 13.769 -1.817 1.00 96.19 321 SER A O 1
ATOM 2384 N N . ASN A 1 322 ? -0.976 13.737 -1.620 1.00 96.62 322 ASN A N 1
ATOM 2385 C CA . ASN A 1 322 ? -0.954 13.649 -0.162 1.00 96.62 322 ASN A CA 1
ATOM 2386 C C . ASN A 1 322 ? -1.403 14.959 0.491 1.00 96.62 322 ASN A C 1
ATOM 2388 O O . ASN A 1 322 ? -2.237 14.933 1.394 1.00 96.62 322 ASN A O 1
ATOM 2392 N N . LEU A 1 323 ? -0.923 16.105 -0.001 1.00 96.12 323 LEU A N 1
ATOM 2393 C CA . LEU A 1 323 ? -1.267 17.413 0.553 1.00 96.12 323 LEU A CA 1
ATOM 2394 C C . LEU A 1 323 ? -2.766 17.713 0.417 1.00 96.12 323 LEU A C 1
ATOM 2396 O O . LEU A 1 323 ? -3.419 18.027 1.405 1.00 96.12 323 LEU A O 1
ATOM 2400 N N . ILE A 1 324 ? -3.336 17.591 -0.783 1.00 96.31 324 ILE A N 1
ATOM 2401 C CA . ILE A 1 324 ? -4.747 17.929 -1.022 1.00 96.31 324 ILE A CA 1
ATOM 2402 C C . ILE A 1 324 ? -5.665 16.879 -0.383 1.00 96.31 324 ILE A C 1
ATOM 2404 O O . ILE A 1 324 ? -6.667 17.242 0.226 1.00 96.31 324 ILE A O 1
ATOM 2408 N N . SER A 1 325 ? -5.321 15.587 -0.450 1.00 95.19 325 SER A N 1
ATOM 2409 C CA . SER A 1 325 ? -6.155 14.542 0.169 1.00 95.19 325 SER A CA 1
ATOM 2410 C C . SER A 1 325 ? -6.142 14.598 1.693 1.00 95.19 325 SER A C 1
ATOM 2412 O O . SER A 1 325 ? -7.116 14.186 2.319 1.00 95.19 325 SER A O 1
ATOM 2414 N N . SER A 1 326 ? -5.084 15.136 2.308 1.00 95.31 326 SER A N 1
ATOM 2415 C CA . SER A 1 326 ? -5.046 15.331 3.763 1.00 95.31 326 SER A CA 1
ATOM 2416 C C . SER A 1 326 ? -6.146 16.271 4.270 1.00 95.31 326 SER A C 1
ATOM 2418 O O . SER A 1 326 ? -6.616 16.096 5.391 1.00 95.31 326 SER A O 1
ATOM 2420 N N . LEU A 1 327 ? -6.631 17.197 3.427 1.00 94.69 327 LEU A N 1
ATOM 2421 C CA . LEU A 1 327 ? -7.788 18.042 3.740 1.00 94.69 327 LEU A CA 1
ATOM 2422 C C . LEU A 1 327 ? -9.066 17.213 3.899 1.00 94.69 327 LEU A C 1
ATOM 2424 O O . LEU A 1 327 ? -9.970 17.596 4.622 1.00 94.69 327 LEU A O 1
ATOM 2428 N N . PHE A 1 328 ? -9.141 16.053 3.255 1.00 94.00 328 PHE A N 1
ATOM 2429 C CA . PHE A 1 328 ? -10.243 15.100 3.377 1.00 94.00 328 PHE A CA 1
ATOM 2430 C C . PHE A 1 328 ? -9.929 14.005 4.406 1.00 94.00 328 PHE A C 1
ATOM 2432 O O . PHE A 1 328 ? -10.409 12.877 4.286 1.00 94.00 328 PHE A O 1
ATOM 2439 N N . SER A 1 329 ? -9.071 14.315 5.386 1.00 92.81 329 SER A N 1
ATOM 2440 C CA . SER A 1 329 ? -8.660 13.411 6.464 1.00 92.81 329 SER A CA 1
ATOM 2441 C C . SER A 1 329 ? -8.022 12.098 5.983 1.00 92.81 329 SER A C 1
ATOM 2443 O O . SER A 1 329 ? -8.067 11.081 6.676 1.00 92.81 329 SER A O 1
ATOM 2445 N N . CYS A 1 330 ? -7.428 12.096 4.788 1.00 94.69 330 CYS A N 1
ATOM 2446 C CA . CYS A 1 330 ? -6.688 10.942 4.283 1.00 94.69 330 CYS A CA 1
ATOM 2447 C C . CYS A 1 330 ? -5.308 10.849 4.939 1.00 94.69 330 CYS A C 1
ATOM 2449 O O . CYS A 1 330 ? -4.697 11.860 5.283 1.00 94.69 330 CYS A O 1
ATOM 2451 N N . PHE A 1 331 ? -4.796 9.628 5.050 1.00 95.38 331 PHE A N 1
ATOM 2452 C CA . PHE A 1 331 ? -3.429 9.360 5.493 1.00 95.38 331 PHE A CA 1
ATOM 2453 C C . PHE A 1 331 ? -2.492 9.179 4.278 1.00 95.38 331 PHE A C 1
ATOM 2455 O O . PHE A 1 331 ? -2.971 9.139 3.141 1.00 95.38 331 PHE A O 1
ATOM 2462 N N . PRO A 1 332 ? -1.159 9.105 4.469 1.00 96.25 332 PRO A N 1
ATOM 2463 C CA . PRO A 1 332 ? -0.212 9.041 3.361 1.00 96.25 332 PRO A CA 1
ATOM 2464 C C . PRO A 1 332 ? -0.485 7.884 2.390 1.00 96.25 332 PRO A C 1
ATOM 2466 O O . PRO A 1 332 ? -0.653 6.729 2.788 1.00 96.25 332 PRO A O 1
ATOM 2469 N N . ASN A 1 333 ? -0.465 8.206 1.100 1.00 93.81 333 ASN A N 1
ATOM 2470 C CA . ASN A 1 333 ? -0.677 7.286 -0.010 1.00 93.81 333 ASN A CA 1
ATOM 2471 C C . ASN A 1 333 ? 0.624 7.044 -0.796 1.00 93.81 333 ASN A C 1
ATOM 2473 O O . ASN A 1 333 ? 1.571 7.840 -0.732 1.00 93.81 333 ASN A O 1
ATOM 2477 N N . SER A 1 334 ? 0.662 5.936 -1.537 1.00 93.00 334 SER A N 1
ATOM 2478 C CA . SER A 1 334 ? 1.694 5.655 -2.540 1.00 93.00 334 SER A CA 1
ATOM 2479 C C . SER A 1 334 ? 1.218 4.583 -3.519 1.00 93.00 334 SER A C 1
ATOM 2481 O O . SER A 1 334 ? 0.138 4.008 -3.382 1.00 93.00 334 SER A O 1
ATOM 2483 N N . ALA A 1 335 ? 2.036 4.304 -4.525 1.00 90.31 335 ALA A N 1
ATOM 2484 C CA . ALA A 1 335 ? 1.838 3.168 -5.401 1.00 90.31 335 ALA A CA 1
ATOM 2485 C C . ALA A 1 335 ? 2.321 1.870 -4.762 1.00 90.31 335 ALA A C 1
ATOM 2487 O O . ALA A 1 335 ? 3.317 1.842 -4.039 1.00 90.31 335 ALA A O 1
ATOM 2488 N N . THR A 1 336 ? 1.645 0.770 -5.089 1.00 85.88 336 THR A N 1
ATOM 2489 C CA . THR A 1 336 ? 2.056 -0.562 -4.640 1.00 85.88 336 THR A CA 1
ATOM 2490 C C . THR A 1 336 ? 2.252 -1.495 -5.822 1.00 85.88 336 THR A C 1
ATOM 2492 O O . THR A 1 336 ? 1.538 -1.408 -6.826 1.00 85.88 336 THR A O 1
ATOM 2495 N N . LEU A 1 337 ? 3.208 -2.418 -5.687 1.00 81.12 337 LEU A N 1
ATOM 2496 C CA . LEU A 1 337 ? 3.468 -3.453 -6.687 1.00 81.12 337 LEU A CA 1
ATOM 2497 C C . LEU A 1 337 ? 2.220 -4.313 -6.934 1.00 81.12 337 LEU A C 1
ATOM 2499 O O . LEU A 1 337 ? 1.922 -4.645 -8.076 1.00 81.12 337 LEU A O 1
ATOM 2503 N N . ALA A 1 338 ? 1.471 -4.633 -5.876 1.00 76.69 338 ALA A N 1
ATOM 2504 C CA . ALA A 1 338 ? 0.291 -5.485 -5.962 1.00 76.69 338 ALA A CA 1
ATOM 2505 C C . ALA A 1 338 ? -0.817 -4.859 -6.819 1.00 76.69 338 ALA A C 1
ATOM 2507 O O . ALA A 1 338 ? -1.237 -5.450 -7.813 1.00 76.69 338 ALA A O 1
ATOM 2508 N N . THR A 1 339 ? -1.243 -3.638 -6.486 1.00 79.50 339 THR A N 1
ATOM 2509 C CA . THR A 1 339 ? -2.315 -2.935 -7.211 1.00 79.50 339 THR A CA 1
ATOM 2510 C C . THR A 1 339 ? -1.897 -2.546 -8.626 1.00 79.50 339 THR A C 1
ATOM 2512 O O . THR A 1 339 ? -2.703 -2.610 -9.548 1.00 79.50 339 THR A O 1
ATOM 2515 N N . THR A 1 340 ? -0.624 -2.203 -8.823 1.00 84.88 340 THR A N 1
ATOM 2516 C CA . THR A 1 340 ? -0.070 -1.882 -10.146 1.00 84.88 340 THR A CA 1
ATOM 2517 C C . THR A 1 340 ? -0.040 -3.106 -11.054 1.00 84.88 340 THR A C 1
ATOM 2519 O O . THR A 1 340 ? -0.497 -3.030 -12.188 1.00 84.88 340 THR A O 1
ATOM 2522 N N . ASN A 1 341 ? 0.419 -4.256 -10.556 1.00 77.00 341 ASN A N 1
ATOM 2523 C CA . ASN A 1 341 ? 0.400 -5.492 -11.336 1.00 77.00 341 ASN A CA 1
ATOM 2524 C C . ASN A 1 341 ? -1.029 -5.923 -11.666 1.00 77.00 341 ASN A C 1
ATOM 2526 O O . ASN A 1 341 ? -1.290 -6.301 -12.800 1.00 77.00 341 ASN A O 1
ATOM 2530 N N . LEU A 1 342 ? -1.962 -5.807 -10.714 1.00 72.88 342 LEU A N 1
ATOM 2531 C CA . LEU A 1 342 ? -3.378 -6.075 -10.974 1.00 72.88 342 LEU A CA 1
ATOM 2532 C C . LEU A 1 342 ? -3.935 -5.158 -12.067 1.00 72.88 342 LEU A C 1
ATOM 2534 O O . LEU A 1 342 ? -4.648 -5.630 -12.944 1.00 72.88 342 LEU A O 1
ATOM 2538 N N . LEU A 1 343 ? -3.581 -3.871 -12.051 1.00 76.56 343 LEU A N 1
ATOM 2539 C CA . LEU A 1 343 ? -3.993 -2.918 -13.078 1.00 76.56 343 LEU A CA 1
ATOM 2540 C C . LEU A 1 343 ? -3.400 -3.252 -14.458 1.00 76.56 343 LEU A C 1
ATOM 2542 O O . LEU A 1 343 ? -4.096 -3.185 -15.470 1.00 76.56 343 LEU A O 1
ATOM 2546 N N . VAL A 1 344 ? -2.124 -3.623 -14.510 1.00 79.06 344 VAL A N 1
ATOM 2547 C CA . VAL A 1 344 ? -1.444 -4.029 -15.748 1.00 79.06 344 VAL A CA 1
ATOM 2548 C C . VAL A 1 344 ? -2.044 -5.317 -16.307 1.00 79.06 344 VAL A C 1
ATOM 2550 O O . VAL A 1 344 ? -2.322 -5.402 -17.503 1.00 79.06 344 VAL A O 1
ATOM 2553 N N . ASP A 1 345 ? -2.288 -6.296 -15.438 1.00 69.38 345 ASP A N 1
ATOM 2554 C CA . ASP A 1 345 ? -2.896 -7.581 -15.778 1.00 69.38 345 ASP A CA 1
ATOM 2555 C C . ASP A 1 345 ? -4.350 -7.409 -16.240 1.00 69.38 345 ASP A C 1
ATOM 2557 O O . ASP A 1 345 ? -4.787 -8.082 -17.171 1.00 69.38 345 ASP A O 1
ATOM 2561 N N . ALA A 1 346 ? -5.067 -6.441 -15.664 1.00 68.56 346 ALA A N 1
ATOM 2562 C CA . ALA A 1 346 ? -6.384 -5.983 -16.102 1.00 68.56 346 ALA A CA 1
ATOM 2563 C C . ALA A 1 346 ? -6.380 -5.288 -17.481 1.00 68.56 346 ALA A C 1
ATOM 2565 O O . ALA A 1 346 ? -7.429 -4.879 -17.979 1.00 68.56 346 ALA A O 1
ATOM 2566 N N . GLY A 1 347 ? -5.210 -5.116 -18.103 1.00 70.19 347 GLY A N 1
ATOM 2567 C CA . GLY A 1 347 ? -5.062 -4.429 -19.382 1.00 70.19 347 GLY A CA 1
ATOM 2568 C C . GLY A 1 347 ? -5.090 -2.904 -19.268 1.00 70.19 347 GLY A C 1
ATOM 2569 O O . GLY A 1 347 ? -5.256 -2.223 -20.282 1.00 70.19 347 GLY A O 1
ATOM 2570 N N . GLY A 1 348 ? -4.915 -2.351 -18.066 1.00 72.62 348 GLY A N 1
ATOM 2571 C CA . GLY A 1 348 ? -4.804 -0.917 -17.833 1.00 72.62 348 GLY A CA 1
ATOM 2572 C C . GLY A 1 348 ? -3.569 -0.338 -18.517 1.00 72.62 348 GLY A C 1
ATOM 2573 O O . GLY A 1 348 ? -2.445 -0.593 -18.103 1.00 72.62 348 GLY A O 1
ATOM 2574 N N . LYS A 1 349 ? -3.777 0.456 -19.573 1.00 75.25 349 LYS A N 1
ATOM 2575 C CA . LYS A 1 349 ? -2.699 1.072 -20.378 1.00 75.25 349 LYS A CA 1
ATOM 2576 C C . LYS A 1 349 ? -2.566 2.583 -20.167 1.00 75.25 349 LYS A C 1
ATOM 2578 O O . LYS A 1 349 ? -1.710 3.228 -20.778 1.00 75.25 349 LYS A O 1
ATOM 2583 N N . THR A 1 350 ? -3.462 3.167 -19.376 1.00 80.50 350 THR A N 1
ATOM 2584 C CA . THR A 1 350 ? -3.664 4.616 -19.275 1.00 80.50 350 THR A CA 1
ATOM 2585 C C . THR A 1 350 ? -4.021 5.024 -17.853 1.00 80.50 350 THR A C 1
ATOM 2587 O O . THR A 1 350 ? -4.724 4.290 -17.160 1.00 80.50 350 THR A O 1
ATOM 2590 N N . GLN A 1 351 ? -3.671 6.256 -17.481 1.00 78.31 351 GLN A N 1
ATOM 2591 C CA . GLN A 1 351 ? -3.974 6.846 -16.169 1.00 78.31 351 GLN A CA 1
ATOM 2592 C C . GLN A 1 351 ? -5.479 6.986 -15.892 1.00 78.31 351 GLN A C 1
ATOM 2594 O O . GLN A 1 351 ? -5.890 7.002 -14.735 1.00 78.31 351 GLN A O 1
ATOM 2599 N N . LEU A 1 352 ? -6.313 6.987 -16.942 1.00 75.69 352 LEU A N 1
ATOM 2600 C CA . LEU A 1 352 ? -7.779 6.889 -16.859 1.00 75.69 352 LEU A CA 1
ATOM 2601 C C . LEU A 1 352 ? -8.267 5.691 -16.029 1.00 75.69 352 LEU A C 1
ATOM 2603 O O . LEU A 1 352 ? -9.359 5.741 -15.468 1.00 75.69 352 LEU A O 1
ATOM 2607 N N . ALA A 1 353 ? -7.468 4.628 -15.909 1.00 78.06 353 ALA A N 1
ATOM 2608 C CA . ALA A 1 353 ? -7.826 3.500 -15.061 1.00 78.06 353 ALA A CA 1
ATOM 2609 C C . ALA A 1 353 ? -7.897 3.877 -13.569 1.00 78.06 353 ALA A C 1
ATOM 2611 O O . ALA A 1 353 ? -8.697 3.298 -12.836 1.00 78.06 353 ALA A O 1
ATOM 2612 N N . GLY A 1 354 ? -7.129 4.886 -13.138 1.00 81.75 354 GLY A N 1
ATOM 2613 C CA . GLY A 1 354 ? -7.239 5.471 -11.803 1.00 81.75 354 GLY A CA 1
ATOM 2614 C C . GLY A 1 354 ? -8.602 6.128 -11.576 1.00 81.75 354 GLY A C 1
ATOM 2615 O O . GLY A 1 354 ? -9.237 5.852 -10.564 1.00 81.75 354 GLY A O 1
ATOM 2616 N N . LEU A 1 355 ? -9.109 6.903 -12.548 1.00 84.38 355 LEU A N 1
ATOM 2617 C CA . LEU A 1 355 ? -10.460 7.491 -12.489 1.00 84.38 355 LEU A CA 1
ATOM 2618 C C . LEU A 1 355 ? -11.533 6.416 -12.340 1.00 84.38 355 LEU A C 1
ATOM 2620 O O . LEU A 1 355 ? -12.433 6.550 -11.515 1.00 84.38 355 LEU A O 1
ATOM 2624 N N . PHE A 1 356 ? -11.417 5.335 -13.111 1.00 82.75 356 PHE A N 1
ATOM 2625 C CA . PHE A 1 356 ? -12.347 4.219 -13.004 1.00 82.75 356 PHE A CA 1
ATOM 2626 C C . PHE A 1 356 ? -12.274 3.553 -11.621 1.00 82.75 356 PHE A C 1
ATOM 2628 O O . PHE A 1 356 ? -13.310 3.299 -11.007 1.00 82.75 356 PHE A O 1
ATOM 2635 N N . SER A 1 357 ? -11.067 3.353 -11.081 1.00 81.62 357 SER A N 1
ATOM 2636 C CA . SER A 1 357 ? -10.884 2.873 -9.706 1.00 81.62 357 SER A CA 1
ATOM 2637 C C . SER A 1 357 ? -11.556 3.804 -8.688 1.00 81.62 357 SER A C 1
ATOM 2639 O O . SER A 1 357 ? -12.211 3.320 -7.769 1.00 81.62 357 SER A O 1
ATOM 2641 N N . CYS A 1 358 ? -11.473 5.129 -8.863 1.00 87.12 358 CYS A N 1
ATOM 2642 C CA . CYS A 1 358 ? -12.183 6.094 -8.019 1.00 87.12 358 CYS A CA 1
ATOM 2643 C C . CYS A 1 358 ? -13.707 5.935 -8.121 1.00 87.12 358 CYS A C 1
ATOM 2645 O O . CYS A 1 358 ? -14.386 5.970 -7.098 1.00 87.12 358 CYS A O 1
ATOM 2647 N N . THR A 1 359 ? -14.259 5.727 -9.322 1.00 86.12 359 THR A N 1
ATOM 2648 C CA . THR A 1 359 ? -15.699 5.473 -9.508 1.00 86.12 359 THR A CA 1
ATOM 2649 C C . THR A 1 359 ? -16.142 4.198 -8.790 1.00 86.12 359 THR A C 1
ATOM 2651 O O . THR A 1 359 ? -17.182 4.191 -8.131 1.00 86.12 359 THR A O 1
ATOM 2654 N N . VAL A 1 360 ? -15.337 3.134 -8.853 1.00 82.62 360 VAL A N 1
ATOM 2655 C CA . VAL A 1 360 ? -15.605 1.880 -8.136 1.00 82.62 360 VAL A CA 1
ATOM 2656 C C . VAL A 1 360 ? -15.551 2.098 -6.624 1.00 82.62 360 VAL A C 1
ATOM 2658 O O . VAL A 1 360 ? -16.501 1.736 -5.933 1.00 82.62 360 VAL A O 1
ATOM 2661 N N . VAL A 1 361 ? -14.507 2.748 -6.100 1.00 84.44 361 VAL A N 1
ATOM 2662 C CA . VAL A 1 361 ? -14.395 3.073 -4.664 1.00 84.44 361 VAL A CA 1
ATOM 2663 C C . VAL A 1 361 ? -15.590 3.906 -4.200 1.00 84.44 361 VAL A C 1
ATOM 2665 O O . VAL A 1 361 ? -16.154 3.631 -3.144 1.00 84.44 361 VAL A O 1
ATOM 2668 N N . LEU A 1 362 ? -16.021 4.881 -5.004 1.00 85.81 362 LEU A N 1
ATOM 2669 C CA . LEU A 1 362 ? -17.193 5.702 -4.716 1.00 85.81 362 LEU A CA 1
ATOM 2670 C C . LEU A 1 362 ? -18.478 4.866 -4.664 1.00 85.81 362 LEU A C 1
ATOM 2672 O O . LEU A 1 362 ? -19.279 5.032 -3.747 1.00 85.81 362 LEU A O 1
ATOM 2676 N N . SER A 1 363 ? -18.661 3.930 -5.600 1.00 84.25 363 SER A N 1
ATOM 2677 C CA . SER A 1 363 ? -19.805 3.011 -5.573 1.00 84.25 363 SER A CA 1
ATOM 2678 C C . SER A 1 363 ? -19.805 2.132 -4.317 1.00 84.25 363 SER A C 1
ATOM 2680 O O . SER A 1 363 ? -20.840 1.984 -3.673 1.00 84.25 363 SER A O 1
ATOM 2682 N N . VAL A 1 364 ? -18.635 1.631 -3.902 1.00 82.25 364 VAL A N 1
ATOM 2683 C CA . VAL A 1 364 ? -18.465 0.839 -2.675 1.00 82.25 364 VAL A CA 1
ATOM 2684 C C . VAL A 1 364 ? -18.771 1.679 -1.436 1.00 82.25 364 VAL A C 1
ATOM 2686 O O . VAL A 1 364 ? -19.505 1.225 -0.564 1.00 82.25 364 VAL A O 1
ATOM 2689 N N . LEU A 1 365 ? -18.270 2.914 -1.366 1.00 82.31 365 LEU A N 1
ATOM 2690 C CA . LEU A 1 365 ? -18.551 3.836 -0.263 1.00 82.31 365 LEU A CA 1
ATOM 2691 C C . LEU A 1 365 ? -20.052 4.109 -0.104 1.00 82.31 365 LEU A C 1
ATOM 2693 O O . LEU A 1 365 ? -20.557 4.104 1.016 1.00 82.31 365 LEU A O 1
ATOM 2697 N N . LEU A 1 366 ? -20.767 4.316 -1.213 1.00 83.31 366 LEU A N 1
ATOM 2698 C CA . LEU A 1 366 ? -22.192 4.653 -1.191 1.00 83.31 366 LEU A CA 1
ATOM 2699 C C . LEU A 1 366 ? -23.102 3.434 -0.969 1.00 83.31 366 LEU A C 1
ATOM 2701 O O . LEU A 1 366 ? -24.120 3.563 -0.296 1.00 83.31 366 LEU A O 1
ATOM 2705 N N . TRP A 1 367 ? -22.770 2.267 -1.535 1.00 82.31 367 TRP A N 1
ATOM 2706 C CA . TRP A 1 367 ? -23.658 1.093 -1.529 1.00 82.31 367 TRP A CA 1
ATOM 2707 C C . TRP A 1 367 ? -23.282 0.048 -0.473 1.00 82.31 367 TRP A C 1
ATOM 2709 O O . TRP A 1 367 ? -24.168 -0.570 0.114 1.00 82.31 367 TRP A O 1
ATOM 2719 N N . LEU A 1 368 ? -21.987 -0.170 -0.219 1.00 79.12 368 LEU A N 1
ATOM 2720 C CA . LEU A 1 368 ? -21.507 -1.190 0.726 1.00 79.12 368 LEU A CA 1
ATOM 2721 C C . LEU A 1 368 ? -21.268 -0.639 2.140 1.00 79.12 368 LEU A C 1
ATOM 2723 O O . LEU A 1 368 ? -21.081 -1.432 3.061 1.00 79.12 368 LEU A O 1
ATOM 2727 N N . GLY A 1 369 ? -21.328 0.683 2.336 1.00 76.69 369 GLY A N 1
ATOM 2728 C CA . GLY A 1 369 ? -21.147 1.336 3.639 1.00 76.69 369 GLY A CA 1
ATOM 2729 C C . GLY A 1 369 ? -21.905 0.662 4.797 1.00 76.69 369 GLY A C 1
ATOM 2730 O O . GLY A 1 369 ? -21.266 0.297 5.785 1.00 76.69 369 GLY A O 1
ATOM 2731 N N . PRO A 1 370 ? -23.225 0.398 4.675 1.00 78.06 370 PRO A N 1
ATOM 2732 C CA . PRO A 1 370 ? -23.996 -0.271 5.728 1.00 78.06 370 PRO A CA 1
ATOM 2733 C C . PRO A 1 370 ? -23.536 -1.707 6.023 1.00 78.06 370 PRO A C 1
ATOM 2735 O O . PRO A 1 370 ? -23.564 -2.142 7.172 1.00 78.06 370 PRO A O 1
ATOM 2738 N N . PHE A 1 371 ? -23.071 -2.446 5.010 1.00 78.94 371 PHE A N 1
ATOM 2739 C CA . PHE A 1 371 ? -22.604 -3.826 5.179 1.00 78.94 371 PHE A CA 1
ATOM 2740 C C . PHE A 1 371 ? -21.282 -3.911 5.946 1.00 78.94 371 PHE A C 1
ATOM 2742 O O . PHE A 1 371 ? -21.004 -4.935 6.571 1.00 78.94 371 PHE A O 1
ATOM 2749 N N . PHE A 1 372 ? -20.469 -2.852 5.937 1.00 82.25 372 PHE A N 1
ATOM 2750 C CA . PHE A 1 372 ? -19.215 -2.828 6.686 1.00 82.25 372 PHE A CA 1
ATOM 2751 C C . PHE A 1 372 ? -19.412 -2.709 8.198 1.00 82.25 372 PHE A C 1
ATOM 2753 O O . PHE A 1 372 ? -18.489 -3.054 8.928 1.00 82.25 372 PHE A O 1
ATOM 2760 N N . TYR A 1 373 ? -20.598 -2.313 8.679 1.00 81.44 373 TYR A N 1
ATOM 2761 C CA . TYR A 1 373 ? -20.868 -2.187 10.115 1.00 81.44 373 TYR A CA 1
ATOM 2762 C C . TYR A 1 373 ? -20.560 -3.477 10.887 1.00 81.44 373 TYR A C 1
ATOM 2764 O O . TYR A 1 373 ? -19.830 -3.456 11.877 1.00 81.44 373 TYR A O 1
ATOM 2772 N N . TYR A 1 374 ? -21.061 -4.608 10.381 1.00 83.81 374 TYR A N 1
ATOM 2773 C CA . TYR A 1 374 ? -20.933 -5.932 10.999 1.00 83.81 374 TYR A CA 1
ATOM 2774 C C . TYR A 1 374 ? -19.639 -6.667 10.630 1.00 83.81 374 TYR A C 1
ATOM 2776 O O . TYR A 1 374 ? -19.495 -7.845 10.941 1.00 83.81 374 TYR A O 1
ATOM 2784 N N . LEU A 1 375 ? -18.705 -6.023 9.927 1.00 86.44 375 LEU A N 1
ATOM 2785 C CA . LEU A 1 375 ? -17.493 -6.690 9.466 1.00 86.44 375 LEU A CA 1
ATOM 2786 C C . LEU A 1 375 ? -16.516 -6.903 10.637 1.00 86.44 375 LEU A C 1
ATOM 2788 O O . LEU A 1 375 ? -16.104 -5.918 11.254 1.00 86.44 375 LEU A O 1
ATOM 2792 N N . PRO A 1 376 ? -16.072 -8.142 10.923 1.00 88.94 376 PRO A N 1
ATOM 2793 C CA . PRO A 1 376 ? -15.040 -8.376 11.930 1.00 88.94 376 PRO A CA 1
ATOM 2794 C C . PRO A 1 376 ? -13.667 -7.850 11.489 1.00 88.94 376 PRO A C 1
ATOM 2796 O O . PRO A 1 376 ? -13.234 -8.072 10.353 1.00 88.94 376 PRO A O 1
ATOM 2799 N N . LYS A 1 377 ? -12.916 -7.227 12.403 1.00 86.94 377 LYS A N 1
ATOM 2800 C CA . LYS A 1 377 ? -11.543 -6.752 12.149 1.00 86.94 377 LYS A CA 1
ATOM 2801 C C . LYS A 1 377 ? -10.577 -7.887 11.803 1.00 86.94 377 LYS A C 1
ATOM 2803 O O . LYS A 1 377 ? -9.660 -7.671 11.011 1.00 86.94 377 LYS A O 1
ATOM 2808 N N . ALA A 1 378 ? -10.799 -9.101 12.311 1.00 89.19 378 ALA A N 1
ATOM 2809 C CA . ALA A 1 378 ? -10.006 -10.270 11.927 1.00 89.19 378 ALA A CA 1
ATOM 2810 C C . ALA A 1 378 ? -10.087 -10.566 10.420 1.00 89.19 378 ALA A C 1
ATOM 2812 O O . ALA A 1 378 ? -9.086 -10.936 9.812 1.00 89.19 378 ALA A O 1
ATOM 2813 N N . VAL A 1 379 ? -11.237 -10.324 9.780 1.00 90.75 379 VAL A N 1
ATOM 2814 C CA . VAL A 1 379 ? -11.402 -10.514 8.328 1.00 90.75 379 VAL A CA 1
ATOM 2815 C C . VAL A 1 379 ? -10.539 -9.520 7.551 1.00 90.75 379 VAL A C 1
ATOM 2817 O O . VAL A 1 379 ? -9.866 -9.901 6.592 1.00 90.75 379 VAL A O 1
ATOM 2820 N N . LEU A 1 380 ? -10.491 -8.263 7.999 1.00 88.50 380 LEU A N 1
ATOM 2821 C CA . LEU A 1 380 ? -9.606 -7.235 7.440 1.00 88.50 380 LEU A CA 1
ATOM 2822 C C . LEU A 1 380 ? -8.127 -7.636 7.581 1.00 88.50 380 LEU A C 1
ATOM 2824 O O . LEU A 1 380 ? -7.364 -7.523 6.619 1.00 88.50 380 LEU A O 1
ATOM 2828 N N . ALA A 1 381 ? -7.735 -8.183 8.735 1.00 89.12 381 ALA A N 1
ATOM 2829 C CA . ALA A 1 381 ? -6.381 -8.686 8.961 1.00 89.12 381 ALA A CA 1
ATOM 2830 C C . ALA A 1 381 ? -6.020 -9.857 8.024 1.00 89.12 381 ALA A C 1
ATOM 2832 O O . ALA A 1 381 ? -4.930 -9.876 7.445 1.00 89.12 381 ALA A O 1
ATOM 2833 N N . CYS A 1 382 ? -6.946 -10.789 7.785 1.00 91.19 382 CYS A N 1
ATOM 2834 C CA . CYS A 1 382 ? -6.769 -11.877 6.817 1.00 91.19 382 CYS A CA 1
ATOM 2835 C C . CYS A 1 382 ? -6.594 -11.369 5.381 1.00 91.19 382 CYS A C 1
ATOM 2837 O O . CYS A 1 382 ? -5.711 -11.838 4.654 1.00 91.19 382 CYS A O 1
ATOM 2839 N N . ILE A 1 383 ? -7.396 -10.382 4.970 1.00 87.50 383 ILE A N 1
ATOM 2840 C CA . ILE A 1 383 ? -7.271 -9.737 3.655 1.00 87.50 383 ILE A CA 1
ATOM 2841 C C . ILE A 1 383 ? -5.880 -9.116 3.507 1.00 87.50 383 ILE A C 1
ATOM 2843 O O . ILE A 1 383 ? -5.223 -9.309 2.479 1.00 87.50 383 ILE A O 1
ATOM 2847 N N . ASN A 1 384 ? -5.386 -8.446 4.546 1.00 84.88 384 ASN A N 1
ATOM 2848 C CA . ASN A 1 384 ? -4.058 -7.850 4.545 1.00 84.88 384 ASN A CA 1
ATOM 2849 C C . ASN A 1 384 ? -2.945 -8.911 4.407 1.00 84.88 384 ASN A C 1
ATOM 2851 O O . ASN A 1 384 ? -2.134 -8.842 3.483 1.00 84.88 384 ASN A O 1
ATOM 2855 N N . ILE A 1 385 ? -2.965 -9.963 5.236 1.00 87.75 385 ILE A N 1
ATOM 2856 C CA . ILE A 1 385 ? -1.980 -11.063 5.189 1.00 87.75 385 ILE A CA 1
ATOM 2857 C C . ILE A 1 385 ? -1.961 -11.737 3.817 1.00 87.75 385 ILE A C 1
ATOM 2859 O O . ILE A 1 385 ? -0.899 -11.948 3.230 1.00 87.75 385 ILE A O 1
ATOM 2863 N N . SER A 1 386 ? -3.137 -12.031 3.266 1.00 83.00 386 SER A N 1
ATOM 2864 C CA . SER A 1 386 ? -3.241 -12.656 1.948 1.00 83.00 386 SER A CA 1
ATOM 2865 C C . SER A 1 386 ? -2.686 -11.783 0.818 1.00 83.00 386 SER A C 1
ATOM 2867 O O . SER A 1 386 ? -2.231 -12.304 -0.198 1.00 83.00 386 SER A O 1
ATOM 2869 N N . SER A 1 387 ? -2.715 -10.458 0.989 1.00 77.38 387 SER A N 1
ATOM 2870 C CA . SER A 1 387 ? -2.178 -9.496 0.026 1.00 77.38 387 SER A CA 1
ATOM 2871 C C . SER A 1 387 ? -0.652 -9.408 0.115 1.00 77.38 387 SER A C 1
ATOM 2873 O O . SER A 1 387 ? 0.011 -9.233 -0.905 1.00 77.38 387 SER A O 1
ATOM 2875 N N . MET A 1 388 ? -0.070 -9.630 1.301 1.00 82.12 388 MET A N 1
ATOM 2876 C CA . MET A 1 388 ? 1.389 -9.677 1.479 1.00 82.12 388 MET A CA 1
ATOM 2877 C C . MET A 1 388 ? 2.043 -10.866 0.759 1.00 82.12 388 MET A C 1
ATOM 2879 O O . MET A 1 388 ? 3.223 -10.797 0.415 1.00 82.12 388 MET A O 1
ATOM 2883 N N . ARG A 1 389 ? 1.292 -11.938 0.458 1.00 79.88 389 ARG A N 1
ATOM 2884 C CA . ARG A 1 389 ? 1.803 -13.107 -0.282 1.00 79.88 389 ARG A CA 1
ATOM 2885 C C . ARG A 1 389 ? 2.481 -12.720 -1.598 1.00 79.88 389 ARG A C 1
ATOM 2887 O O . ARG A 1 389 ? 3.541 -13.255 -1.904 1.00 79.88 389 ARG A O 1
ATOM 2894 N N . GLN A 1 390 ? 1.903 -11.788 -2.358 1.00 73.81 390 GLN A N 1
ATOM 2895 C CA . GLN A 1 390 ? 2.462 -11.363 -3.646 1.00 73.81 390 GLN A CA 1
ATOM 2896 C C . GLN A 1 390 ? 3.856 -10.736 -3.490 1.00 73.81 390 GLN A C 1
ATOM 2898 O O . GLN A 1 390 ? 4.728 -10.974 -4.322 1.00 73.81 390 GLN A O 1
ATOM 2903 N N . VAL A 1 391 ? 4.081 -9.986 -2.406 1.00 78.31 391 VAL A N 1
ATOM 2904 C CA . VAL A 1 391 ? 5.390 -9.393 -2.092 1.00 78.31 391 VAL A CA 1
ATOM 2905 C C . VAL A 1 391 ? 6.392 -10.481 -1.706 1.00 78.31 391 VAL A C 1
ATOM 2907 O O . VAL A 1 391 ? 7.524 -10.470 -2.176 1.00 78.31 391 VAL A O 1
ATOM 2910 N N . PHE A 1 392 ? 5.978 -11.479 -0.920 1.00 80.44 392 PHE A N 1
ATOM 2911 C CA . PHE A 1 392 ? 6.852 -12.608 -0.591 1.00 80.44 392 PHE A CA 1
ATOM 2912 C C . PHE A 1 392 ? 7.187 -13.481 -1.804 1.00 80.44 392 PHE A C 1
ATOM 2914 O O . PHE A 1 392 ? 8.300 -13.988 -1.883 1.00 80.44 392 PHE A O 1
ATOM 2921 N N . CYS A 1 393 ? 6.291 -13.623 -2.784 1.00 75.69 393 CYS A N 1
ATOM 2922 C CA . CYS A 1 393 ? 6.610 -14.318 -4.034 1.00 75.69 393 CYS A CA 1
ATOM 2923 C C . CYS A 1 393 ? 7.753 -13.637 -4.807 1.00 75.69 393 CYS A C 1
ATOM 2925 O O . CYS A 1 393 ? 8.562 -14.335 -5.408 1.00 75.69 393 CYS A O 1
ATOM 2927 N N . GLN A 1 394 ? 7.902 -12.309 -4.725 1.00 73.81 394 GLN A N 1
ATOM 2928 C CA . GLN A 1 394 ? 9.027 -11.591 -5.344 1.00 73.81 394 GLN A CA 1
ATOM 2929 C C . GLN A 1 394 ? 10.393 -12.019 -4.778 1.00 73.81 394 GLN A C 1
ATOM 2931 O O . GLN A 1 394 ? 11.405 -11.955 -5.471 1.00 73.81 394 GLN A O 1
ATOM 2936 N N . MET A 1 395 ? 10.436 -12.529 -3.542 1.00 77.25 395 MET A N 1
ATOM 2937 C CA . MET A 1 395 ? 11.660 -13.066 -2.929 1.00 77.25 395 MET A CA 1
ATOM 2938 C C . MET A 1 395 ? 12.218 -14.280 -3.670 1.00 77.25 395 MET A C 1
ATOM 2940 O O . MET A 1 395 ? 1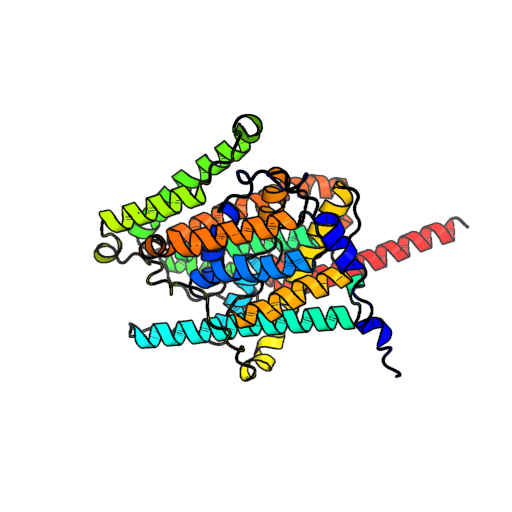3.391 -14.607 -3.514 1.00 77.25 395 MET A O 1
ATOM 2944 N N . GLN A 1 396 ? 11.404 -14.945 -4.491 1.00 80.56 396 GLN A N 1
ATOM 2945 C CA . GLN A 1 396 ? 11.847 -16.065 -5.318 1.00 80.56 396 GLN A CA 1
ATOM 2946 C C . GLN A 1 396 ? 12.808 -15.628 -6.434 1.00 80.56 396 GLN A C 1
ATOM 2948 O O . GLN A 1 396 ? 13.532 -16.467 -6.959 1.00 80.56 396 GLN A O 1
ATOM 2953 N N . GLU A 1 397 ? 12.877 -14.331 -6.759 1.00 79.81 397 GLU A N 1
ATOM 2954 C CA . GLU A 1 397 ? 13.850 -13.762 -7.705 1.00 79.81 397 GLU A CA 1
ATOM 2955 C C . GLU A 1 397 ? 15.241 -13.551 -7.070 1.00 79.81 397 GLU A C 1
ATOM 2957 O O . GLU A 1 397 ? 16.227 -13.304 -7.767 1.00 79.81 397 GLU A O 1
ATOM 2962 N N . LEU A 1 398 ? 15.359 -13.665 -5.742 1.00 85.50 398 LEU A N 1
ATOM 2963 C CA . LEU A 1 398 ? 16.601 -13.412 -5.006 1.00 85.50 398 LEU A CA 1
ATOM 2964 C C . LEU A 1 398 ? 17.776 -14.334 -5.406 1.00 85.50 398 LEU A C 1
ATOM 2966 O O . LEU A 1 398 ? 18.897 -13.832 -5.539 1.00 85.50 398 LEU A O 1
ATOM 2970 N N . PRO A 1 399 ? 17.579 -15.646 -5.657 1.00 88.31 399 PRO A N 1
ATOM 2971 C CA . PRO A 1 399 ? 18.645 -16.510 -6.164 1.00 88.31 399 PRO A CA 1
ATOM 2972 C C . PRO A 1 399 ? 19.160 -16.051 -7.531 1.00 88.31 399 PRO A C 1
ATOM 2974 O O . PRO A 1 399 ? 20.361 -16.084 -7.790 1.00 88.31 399 PRO A O 1
ATOM 2977 N N . GLN A 1 400 ? 18.269 -15.565 -8.398 1.00 88.94 400 GLN A N 1
ATOM 2978 C CA . GLN A 1 400 ? 18.654 -15.031 -9.701 1.00 88.94 400 GLN A 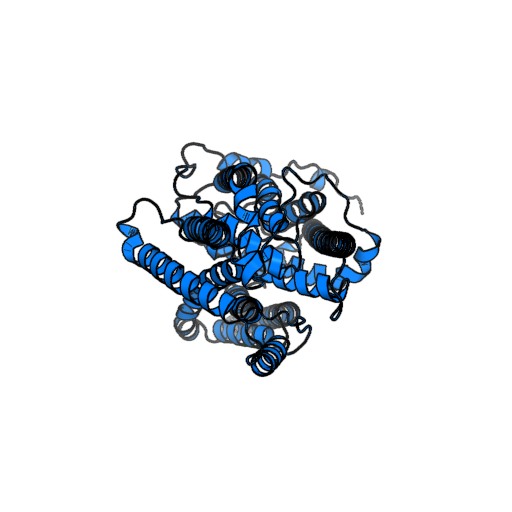CA 1
ATOM 2979 C C . GLN A 1 400 ? 19.486 -13.750 -9.545 1.00 88.94 400 GLN A C 1
ATOM 2981 O O . GLN A 1 400 ? 20.495 -13.588 -10.233 1.00 88.94 400 GLN A O 1
ATOM 2986 N N . LEU A 1 401 ? 19.132 -12.881 -8.590 1.00 87.25 401 LEU A N 1
ATOM 2987 C CA . LEU A 1 401 ? 19.905 -11.675 -8.279 1.00 87.25 401 LEU A CA 1
ATOM 2988 C C . LEU A 1 401 ? 21.339 -12.003 -7.830 1.00 87.25 401 LEU A C 1
ATOM 2990 O O . LEU A 1 401 ? 22.278 -11.346 -8.278 1.00 87.25 401 LEU A O 1
ATOM 2994 N N . TRP A 1 402 ? 21.524 -13.047 -7.013 1.00 91.88 402 TRP A N 1
ATOM 2995 C CA . TRP A 1 402 ? 22.856 -13.519 -6.604 1.00 91.88 402 TRP A CA 1
ATOM 2996 C C . TRP A 1 402 ? 23.732 -13.913 -7.800 1.00 91.88 402 TRP A C 1
ATOM 2998 O O . TRP A 1 402 ? 24.925 -13.597 -7.828 1.00 91.88 402 TRP A O 1
ATOM 3008 N N . HIS A 1 403 ? 23.143 -14.583 -8.795 1.00 89.62 403 HIS A N 1
ATOM 3009 C CA . HIS A 1 403 ? 23.856 -15.010 -9.998 1.00 89.62 403 HIS A CA 1
ATOM 3010 C C . HIS A 1 403 ? 24.176 -13.857 -10.958 1.00 89.62 403 HIS A C 1
ATOM 3012 O O . HIS A 1 403 ? 25.217 -13.899 -11.609 1.00 89.62 403 HIS A O 1
ATOM 3018 N N . ILE A 1 404 ? 23.325 -12.828 -11.032 1.00 89.31 404 ILE A N 1
ATOM 3019 C CA . ILE A 1 404 ? 23.538 -11.666 -11.909 1.00 89.31 404 ILE A CA 1
ATOM 3020 C C . ILE A 1 404 ? 24.565 -10.698 -11.308 1.00 89.31 404 ILE A C 1
ATOM 3022 O O . ILE A 1 404 ? 25.496 -10.273 -11.990 1.00 89.31 404 ILE A O 1
ATOM 3026 N N . SER A 1 405 ? 24.398 -10.320 -10.038 1.00 88.44 405 SER A N 1
ATOM 3027 C CA . SER A 1 405 ? 25.207 -9.280 -9.400 1.00 88.44 405 SER A CA 1
ATOM 3028 C C . SER A 1 405 ? 25.278 -9.482 -7.889 1.00 88.44 405 SER A C 1
ATOM 3030 O O . SER A 1 405 ? 24.354 -9.162 -7.139 1.00 88.44 405 SER A O 1
ATOM 3032 N N . ARG A 1 406 ? 26.441 -9.942 -7.413 1.00 91.44 406 ARG A N 1
ATOM 3033 C CA . ARG A 1 406 ? 26.718 -10.091 -5.971 1.00 91.44 406 ARG A CA 1
ATOM 3034 C C . ARG A 1 406 ? 26.606 -8.772 -5.206 1.00 91.44 406 ARG A C 1
ATOM 3036 O O . ARG A 1 406 ? 26.295 -8.772 -4.021 1.00 91.44 406 ARG A O 1
ATOM 3043 N N . VAL A 1 407 ? 26.876 -7.658 -5.883 1.00 91.12 407 VAL A N 1
ATOM 3044 C CA . VAL A 1 407 ? 26.811 -6.315 -5.304 1.00 91.12 407 VAL A CA 1
ATOM 3045 C C . VAL A 1 407 ? 25.361 -5.904 -5.063 1.00 91.12 407 VAL A C 1
ATOM 3047 O O . VAL A 1 407 ? 25.025 -5.479 -3.962 1.00 91.12 407 VAL A O 1
ATOM 3050 N N . ASP A 1 408 ? 24.490 -6.094 -6.053 1.00 90.62 408 ASP A N 1
ATOM 3051 C CA . ASP A 1 408 ? 23.071 -5.748 -5.922 1.00 90.62 408 ASP A CA 1
ATOM 3052 C C . ASP A 1 408 ? 22.372 -6.673 -4.916 1.00 90.62 408 ASP A C 1
ATOM 3054 O O . ASP A 1 408 ? 21.543 -6.222 -4.126 1.00 90.62 408 ASP A O 1
ATOM 3058 N N . PHE A 1 409 ? 22.787 -7.942 -4.852 1.00 93.50 409 PHE A N 1
ATOM 3059 C CA . PHE A 1 409 ? 22.383 -8.849 -3.780 1.00 93.50 409 PHE A CA 1
ATOM 3060 C C . PHE A 1 409 ? 22.842 -8.366 -2.393 1.00 93.50 409 PHE A C 1
ATOM 3062 O O . PHE A 1 409 ? 22.066 -8.424 -1.442 1.00 93.50 409 PHE A O 1
ATOM 3069 N N . ALA A 1 410 ? 24.075 -7.868 -2.251 1.00 93.94 410 ALA A N 1
ATOM 3070 C CA . ALA A 1 410 ? 24.554 -7.328 -0.978 1.00 93.94 410 ALA A CA 1
ATOM 3071 C C . ALA A 1 410 ? 23.743 -6.095 -0.544 1.00 93.94 410 ALA A C 1
ATOM 3073 O O . ALA A 1 410 ? 23.354 -6.005 0.619 1.00 93.94 410 ALA A O 1
ATOM 3074 N N . VAL A 1 411 ? 23.425 -5.188 -1.477 1.00 93.56 411 VAL A N 1
ATOM 3075 C CA . VAL A 1 411 ? 22.545 -4.031 -1.222 1.00 93.56 411 VAL A CA 1
ATOM 3076 C C . VAL A 1 411 ? 21.166 -4.490 -0.756 1.00 93.56 411 VAL A C 1
ATOM 3078 O O . VAL A 1 411 ? 20.644 -3.968 0.232 1.00 93.56 411 VAL A O 1
ATOM 3081 N N . TRP A 1 412 ? 20.605 -5.499 -1.425 1.00 93.81 412 TRP A N 1
ATOM 3082 C CA . TRP A 1 412 ? 19.331 -6.098 -1.050 1.00 93.81 412 TRP A CA 1
ATOM 3083 C C . TRP A 1 412 ? 19.375 -6.676 0.376 1.00 93.81 412 TRP A C 1
ATOM 3085 O O . TRP A 1 412 ? 18.555 -6.307 1.215 1.00 93.81 412 TRP A O 1
ATOM 3095 N N . MET A 1 413 ? 20.374 -7.510 0.691 1.00 95.12 413 MET A N 1
ATOM 3096 C CA . MET A 1 413 ? 20.518 -8.156 2.004 1.00 95.12 413 MET A CA 1
ATOM 3097 C C . MET A 1 413 ? 20.704 -7.146 3.137 1.00 95.12 413 MET A C 1
ATOM 3099 O O . MET A 1 413 ? 20.035 -7.253 4.163 1.00 95.12 413 MET A O 1
ATOM 3103 N N . VAL A 1 414 ? 21.589 -6.158 2.962 1.00 96.12 414 VAL A N 1
ATOM 3104 C CA . VAL A 1 414 ? 21.845 -5.121 3.974 1.00 96.12 414 VAL A CA 1
ATOM 3105 C C . VAL A 1 414 ? 20.577 -4.317 4.245 1.00 96.12 414 VAL A C 1
ATOM 3107 O O . VAL A 1 414 ? 20.213 -4.123 5.403 1.00 96.12 414 VAL A O 1
ATOM 3110 N N . THR A 1 415 ? 19.870 -3.909 3.189 1.00 94.50 415 THR A N 1
ATOM 3111 C CA . THR A 1 415 ? 18.611 -3.164 3.320 1.00 94.50 415 THR A CA 1
ATOM 3112 C C . THR A 1 415 ? 17.550 -4.005 4.027 1.00 94.50 415 THR A C 1
ATOM 3114 O O . THR A 1 415 ? 16.906 -3.529 4.956 1.00 94.50 415 THR A O 1
ATOM 3117 N N . TRP A 1 416 ? 17.388 -5.273 3.640 1.00 95.00 416 TRP A N 1
ATOM 3118 C CA . TRP A 1 416 ? 16.378 -6.154 4.224 1.00 95.00 416 TRP A CA 1
ATOM 3119 C C . TRP A 1 416 ? 16.644 -6.420 5.710 1.00 95.00 416 TRP A C 1
ATOM 3121 O O . TRP A 1 416 ? 15.747 -6.255 6.537 1.00 95.00 416 TRP A O 1
ATOM 3131 N N . VAL A 1 417 ? 17.890 -6.748 6.074 1.00 96.38 417 VAL A N 1
ATOM 3132 C CA . VAL A 1 417 ? 18.290 -6.947 7.477 1.00 96.38 417 VAL A CA 1
ATOM 3133 C C . VAL A 1 417 ? 18.082 -5.667 8.284 1.00 96.38 417 VAL A C 1
ATOM 3135 O O . VAL A 1 417 ? 17.547 -5.732 9.393 1.00 96.38 417 VAL A O 1
ATOM 3138 N N . ALA A 1 418 ? 18.440 -4.503 7.735 1.00 96.06 418 ALA A N 1
ATOM 3139 C CA . ALA A 1 418 ? 18.228 -3.219 8.394 1.00 96.06 418 ALA A CA 1
ATOM 3140 C C . ALA A 1 418 ? 16.735 -2.933 8.616 1.00 96.06 418 ALA A C 1
ATOM 3142 O O . ALA A 1 418 ? 16.356 -2.557 9.717 1.00 96.06 418 ALA A O 1
ATOM 3143 N N . VAL A 1 419 ? 15.865 -3.191 7.636 1.00 94.31 419 VAL A N 1
ATOM 3144 C CA . VAL A 1 419 ? 14.410 -3.013 7.795 1.00 94.31 419 VAL A CA 1
ATOM 3145 C C . VAL A 1 419 ? 13.837 -3.953 8.857 1.00 94.31 419 VAL A C 1
ATOM 3147 O O . VAL A 1 419 ? 13.051 -3.528 9.704 1.00 94.31 419 VAL A O 1
ATOM 3150 N N . VAL A 1 420 ? 14.237 -5.226 8.859 1.00 94.31 420 VAL A N 1
ATOM 3151 C CA . VAL A 1 420 ? 13.750 -6.224 9.828 1.00 94.31 420 VAL A CA 1
ATOM 3152 C C . VAL A 1 420 ? 14.199 -5.891 11.257 1.00 94.31 420 VAL A C 1
ATOM 3154 O O . VAL A 1 420 ? 13.416 -6.036 12.196 1.00 94.31 420 VAL A O 1
ATOM 3157 N N . THR A 1 421 ? 15.436 -5.418 11.436 1.00 94.31 421 THR A N 1
ATOM 3158 C CA . THR A 1 421 ? 16.030 -5.172 12.764 1.00 94.31 421 THR A CA 1
ATOM 3159 C C . THR A 1 421 ? 15.815 -3.751 13.286 1.00 94.31 421 THR A C 1
ATOM 3161 O O . THR A 1 421 ? 15.480 -3.582 14.457 1.00 94.31 421 THR A O 1
ATOM 3164 N N . LEU A 1 422 ? 15.969 -2.726 12.447 1.00 92.12 422 LEU A N 1
ATOM 3165 C CA . LEU A 1 422 ? 15.921 -1.308 12.827 1.00 92.12 422 LEU A CA 1
ATOM 3166 C C . LEU A 1 422 ? 14.574 -0.638 12.542 1.00 92.12 422 LEU A C 1
ATOM 3168 O O . LEU A 1 422 ? 14.398 0.501 12.954 1.00 92.12 422 LEU A O 1
ATOM 3172 N N . SER A 1 423 ? 13.633 -1.344 11.906 1.00 88.75 423 SER A N 1
ATOM 3173 C CA . SER A 1 423 ? 12.365 -0.834 11.359 1.00 88.75 423 SER A CA 1
ATOM 3174 C C . SER A 1 423 ? 12.496 -0.100 10.015 1.00 88.75 423 SER A C 1
ATOM 3176 O O . SER A 1 423 ? 13.586 0.030 9.457 1.00 88.75 423 SER A O 1
ATOM 3178 N N . VAL A 1 424 ? 11.356 0.240 9.409 1.00 87.00 424 VAL A N 1
ATOM 3179 C CA . VAL A 1 424 ? 11.249 0.611 7.986 1.00 87.00 424 VAL A CA 1
ATOM 3180 C C . VAL A 1 424 ? 11.960 1.926 7.658 1.00 87.00 424 VAL A C 1
ATOM 3182 O O . VAL A 1 424 ? 12.637 2.020 6.637 1.00 87.00 424 VAL A O 1
ATOM 3185 N N . ASP A 1 425 ? 11.808 2.933 8.509 1.00 85.44 425 ASP A N 1
ATOM 3186 C CA . ASP A 1 425 ? 12.390 4.269 8.363 1.00 85.44 425 ASP A CA 1
ATOM 3187 C C . ASP A 1 425 ? 13.927 4.233 8.389 1.00 85.44 425 ASP A C 1
ATOM 3189 O O . ASP A 1 425 ? 14.581 4.668 7.438 1.00 85.44 425 ASP A O 1
ATOM 3193 N N . LEU A 1 426 ? 14.511 3.647 9.437 1.00 89.69 426 LEU A N 1
ATOM 3194 C CA . LEU A 1 426 ? 15.959 3.488 9.571 1.00 89.69 426 LEU A CA 1
ATOM 3195 C C . LEU A 1 426 ? 16.511 2.511 8.528 1.00 89.69 426 LEU A C 1
ATOM 3197 O O . LEU A 1 426 ? 17.591 2.734 7.980 1.00 89.69 426 LEU A O 1
ATOM 3201 N N . GLY A 1 427 ? 15.757 1.458 8.206 1.00 90.88 427 GLY A N 1
ATOM 3202 C CA . GLY A 1 427 ? 16.106 0.505 7.160 1.00 90.88 427 GLY A CA 1
ATOM 3203 C C . GLY A 1 427 ? 16.223 1.149 5.778 1.00 90.88 427 GLY A C 1
ATOM 3204 O O . GLY A 1 427 ? 17.179 0.857 5.056 1.00 90.88 427 GLY A O 1
ATOM 3205 N N . LEU A 1 428 ? 15.322 2.078 5.430 1.00 87.25 428 LEU A N 1
ATOM 3206 C CA . LEU A 1 428 ? 15.440 2.866 4.200 1.00 87.25 428 LEU A CA 1
ATOM 3207 C C . LEU A 1 428 ? 16.708 3.725 4.215 1.00 87.25 428 LEU A C 1
ATOM 3209 O O . LEU A 1 428 ? 17.451 3.716 3.235 1.00 87.25 428 LEU A O 1
ATOM 3213 N N . ALA A 1 429 ? 16.967 4.455 5.303 1.00 90.06 429 ALA A N 1
ATOM 3214 C CA . ALA A 1 429 ? 18.144 5.318 5.401 1.00 90.06 429 ALA A CA 1
ATOM 3215 C C . ALA A 1 429 ? 19.446 4.521 5.202 1.00 90.06 429 ALA A C 1
ATOM 3217 O O . ALA A 1 429 ? 20.297 4.909 4.400 1.00 90.06 429 ALA A O 1
ATOM 3218 N N . VAL A 1 430 ? 19.563 3.363 5.860 1.00 93.38 430 VAL A N 1
ATOM 3219 C CA . VAL A 1 430 ? 20.701 2.447 5.693 1.00 93.38 430 VAL A CA 1
ATOM 3220 C C . VAL A 1 430 ? 20.793 1.937 4.253 1.00 93.38 430 VAL A C 1
ATOM 3222 O O . VAL A 1 430 ? 21.877 1.962 3.670 1.00 93.38 430 VAL A O 1
ATOM 3225 N N . GLY A 1 431 ? 19.671 1.527 3.652 1.00 91.88 431 GLY A N 1
ATOM 3226 C CA . GLY A 1 431 ? 19.634 1.034 2.274 1.00 91.88 431 GLY A CA 1
ATOM 3227 C C . GLY A 1 431 ? 20.076 2.076 1.245 1.00 91.88 431 GLY A C 1
ATOM 3228 O O . GLY A 1 431 ? 20.886 1.776 0.368 1.00 91.88 431 GLY A O 1
ATOM 3229 N N . VAL A 1 432 ? 19.616 3.324 1.383 1.00 88.88 432 VAL A N 1
ATOM 3230 C CA . VAL A 1 432 ? 20.003 4.436 0.501 1.00 88.88 432 VAL A CA 1
ATOM 3231 C C . VAL A 1 432 ? 21.484 4.766 0.654 1.00 88.88 432 VAL A C 1
ATOM 3233 O O . VAL A 1 432 ? 22.192 4.835 -0.349 1.00 88.88 432 VAL A O 1
ATOM 3236 N N . VAL A 1 433 ? 21.982 4.917 1.885 1.00 92.06 433 VAL A N 1
ATOM 3237 C CA . VAL A 1 433 ? 23.403 5.218 2.138 1.00 92.06 433 VAL A CA 1
ATOM 3238 C C . VAL A 1 433 ? 24.300 4.108 1.589 1.00 92.06 433 VAL A C 1
ATOM 3240 O O . VAL A 1 433 ? 25.290 4.382 0.909 1.00 92.06 433 VAL A O 1
ATOM 3243 N N . PHE A 1 434 ? 23.934 2.848 1.812 1.00 92.75 434 PHE A N 1
ATOM 3244 C CA . PHE A 1 434 ? 24.697 1.711 1.311 1.00 92.75 434 PHE A CA 1
ATOM 3245 C C . PHE A 1 434 ? 24.666 1.614 -0.226 1.00 92.75 434 PHE A C 1
ATOM 3247 O O . PHE A 1 434 ? 25.696 1.360 -0.859 1.00 92.75 434 PHE A O 1
ATOM 3254 N N . SER A 1 435 ? 23.513 1.889 -0.845 1.00 90.38 435 SER A N 1
ATOM 3255 C CA . SER A 1 435 ? 23.367 1.999 -2.304 1.00 90.38 435 SER A CA 1
ATOM 3256 C C . SER A 1 435 ? 24.253 3.115 -2.872 1.00 90.38 435 SER A C 1
ATOM 3258 O O . SER A 1 435 ? 25.012 2.886 -3.815 1.00 90.38 435 SER A O 1
ATOM 3260 N N . MET A 1 436 ? 24.266 4.294 -2.241 1.00 88.94 436 MET A N 1
ATOM 3261 C CA . MET A 1 436 ? 25.138 5.412 -2.620 1.00 88.94 436 MET A CA 1
ATOM 3262 C C . MET A 1 436 ? 26.620 5.030 -2.564 1.00 88.94 436 MET A C 1
ATOM 3264 O O . MET A 1 436 ? 27.344 5.239 -3.539 1.00 88.94 436 MET A O 1
ATOM 3268 N N . MET A 1 437 ? 27.073 4.427 -1.459 1.00 89.88 437 MET A N 1
ATOM 3269 C CA . MET A 1 437 ? 28.459 3.962 -1.319 1.00 89.88 437 MET A CA 1
ATOM 3270 C C . MET A 1 437 ? 28.830 2.989 -2.440 1.00 89.88 437 MET A C 1
ATOM 3272 O O . MET A 1 437 ? 29.883 3.113 -3.064 1.00 89.88 437 MET A O 1
ATOM 3276 N N . THR A 1 438 ? 27.926 2.063 -2.746 1.00 88.62 438 THR A N 1
ATOM 3277 C CA . THR A 1 438 ? 28.110 1.054 -3.785 1.00 88.62 438 THR A CA 1
ATOM 3278 C C . THR A 1 438 ? 28.226 1.671 -5.181 1.00 88.62 438 THR A C 1
ATOM 3280 O O . THR A 1 438 ? 29.142 1.329 -5.932 1.00 88.62 438 THR A O 1
ATOM 3283 N N . VAL A 1 439 ? 27.349 2.616 -5.531 1.00 86.81 439 VAL A N 1
ATOM 3284 C CA . VAL A 1 439 ? 27.389 3.330 -6.818 1.00 86.81 439 VAL A CA 1
ATOM 3285 C C . VAL A 1 439 ? 28.689 4.127 -6.964 1.00 86.81 439 VAL A C 1
ATOM 3287 O O . VAL A 1 439 ? 29.338 4.076 -8.014 1.00 86.81 439 VAL A O 1
ATOM 3290 N N . VAL A 1 440 ? 29.131 4.805 -5.900 1.00 87.19 440 VAL A N 1
ATOM 3291 C CA . VAL A 1 440 ? 30.395 5.561 -5.889 1.00 87.19 440 VAL A CA 1
ATOM 3292 C C . VAL A 1 440 ? 31.598 4.627 -6.054 1.00 87.19 440 VAL A C 1
ATOM 3294 O O . VAL A 1 440 ? 32.478 4.889 -6.880 1.00 87.19 440 VAL A O 1
ATOM 3297 N N . CYS A 1 441 ? 31.632 3.505 -5.330 1.00 86.75 441 CYS A N 1
ATOM 3298 C CA . CYS A 1 441 ? 32.685 2.497 -5.455 1.00 86.75 441 CYS A CA 1
ATOM 3299 C C . CYS A 1 441 ? 32.747 1.893 -6.868 1.00 86.75 441 CYS A C 1
ATOM 3301 O O . CYS A 1 441 ? 33.838 1.793 -7.437 1.00 86.75 441 CYS A O 1
ATOM 3303 N N . ARG A 1 442 ? 31.597 1.557 -7.474 1.00 83.81 442 ARG A N 1
ATOM 3304 C CA . ARG A 1 442 ? 31.525 1.044 -8.856 1.00 83.81 442 ARG A CA 1
ATOM 3305 C C . ARG A 1 442 ? 32.061 2.066 -9.855 1.00 83.81 442 ARG A C 1
ATOM 3307 O O . ARG A 1 442 ? 32.931 1.720 -10.654 1.00 83.81 442 ARG A O 1
ATOM 3314 N N . THR A 1 443 ? 31.643 3.326 -9.735 1.00 83.81 443 THR A N 1
ATOM 3315 C CA . THR A 1 443 ? 32.097 4.423 -10.607 1.00 83.81 443 THR A CA 1
ATOM 3316 C C . THR A 1 443 ? 33.620 4.609 -10.543 1.00 83.81 443 THR A C 1
ATOM 3318 O O . THR A 1 443 ? 34.279 4.763 -11.576 1.00 83.81 443 THR A O 1
ATOM 3321 N N . ARG A 1 444 ? 34.216 4.511 -9.343 1.00 82.56 444 ARG A N 1
ATOM 3322 C CA . ARG A 1 444 ? 35.680 4.577 -9.157 1.00 82.56 444 ARG A CA 1
ATOM 3323 C C . ARG A 1 444 ? 36.418 3.372 -9.742 1.00 82.56 444 ARG A C 1
ATOM 3325 O O . ARG A 1 444 ? 37.514 3.523 -10.273 1.00 82.56 444 ARG A O 1
ATOM 3332 N N . SER A 1 445 ? 35.847 2.172 -9.651 1.00 75.88 445 SER A N 1
ATOM 3333 C CA . SER A 1 445 ? 36.464 0.975 -10.239 1.00 75.88 445 SER A CA 1
ATOM 3334 C C . SER A 1 445 ? 36.468 1.027 -11.773 1.00 75.88 445 SER A C 1
ATOM 3336 O O . SER A 1 445 ? 37.487 0.726 -12.396 1.00 75.88 445 SER A O 1
ATOM 3338 N N . SER A 1 446 ? 35.380 1.516 -12.384 1.00 71.25 446 SER A N 1
ATOM 3339 C CA . SER A 1 446 ? 35.294 1.683 -13.837 1.00 71.25 446 SER A CA 1
ATOM 3340 C C . SER A 1 446 ? 36.265 2.739 -14.364 1.00 71.25 446 SER A C 1
ATOM 3342 O O . SER A 1 446 ? 36.895 2.517 -15.399 1.00 71.25 446 SER A O 1
ATOM 3344 N N . SER A 1 447 ? 36.463 3.854 -13.649 1.00 64.88 447 SER A N 1
ATOM 3345 C CA . SER A 1 447 ? 37.438 4.871 -14.064 1.00 64.88 447 SER A CA 1
ATOM 3346 C C . SER A 1 447 ? 38.877 4.361 -13.966 1.00 64.88 447 SER A C 1
ATOM 3348 O O . SER A 1 447 ? 39.669 4.615 -14.870 1.00 64.88 447 SER A O 1
ATOM 3350 N N . ARG A 1 448 ? 39.200 3.563 -12.939 1.00 53.72 448 ARG A N 1
ATOM 3351 C CA . ARG A 1 448 ? 40.523 2.934 -12.802 1.00 53.72 448 ARG A CA 1
ATOM 3352 C C . ARG A 1 448 ? 40.813 1.926 -13.918 1.00 53.72 448 ARG A C 1
ATOM 3354 O O . ARG A 1 448 ? 41.940 1.881 -14.389 1.00 53.72 448 ARG A O 1
ATOM 3361 N N . SER A 1 449 ? 39.805 1.177 -14.377 1.00 59.53 449 SER A N 1
ATOM 3362 C CA . SER A 1 449 ? 39.960 0.254 -15.515 1.00 59.53 449 SER A CA 1
ATOM 3363 C C . SER A 1 449 ? 40.195 0.969 -16.852 1.00 59.53 449 SER A C 1
ATOM 3365 O O . SER A 1 449 ? 40.975 0.491 -17.665 1.00 59.53 449 SER A O 1
ATOM 3367 N N . ARG A 1 450 ? 39.585 2.147 -17.072 1.00 56.69 450 ARG A N 1
ATOM 3368 C CA . ARG A 1 450 ? 39.862 2.970 -18.263 1.00 56.69 450 ARG A CA 1
ATOM 3369 C C . ARG A 1 450 ? 41.236 3.632 -18.198 1.00 56.69 450 ARG A C 1
ATOM 3371 O O . ARG A 1 450 ? 41.928 3.652 -19.204 1.00 56.69 450 ARG A O 1
ATOM 3378 N N . GLY A 1 451 ? 41.637 4.121 -17.024 1.00 58.06 451 GLY A N 1
ATOM 3379 C CA . GLY A 1 451 ? 42.938 4.768 -16.829 1.00 58.06 451 GLY A CA 1
ATOM 3380 C C . GLY A 1 451 ? 44.146 3.824 -16.836 1.00 58.06 451 GLY A C 1
ATOM 3381 O O . GLY A 1 451 ? 45.262 4.320 -16.867 1.00 58.06 451 GLY A O 1
ATOM 3382 N N . SER A 1 452 ? 43.955 2.498 -16.784 1.00 56.94 452 SER A N 1
ATOM 3383 C CA . SER A 1 452 ? 45.039 1.525 -17.017 1.00 56.94 452 SER A CA 1
ATOM 3384 C C . SER A 1 452 ? 45.002 0.888 -18.411 1.00 56.94 452 SER A C 1
ATOM 3386 O O . SER A 1 452 ? 45.853 0.053 -18.704 1.00 56.94 452 SER A O 1
ATOM 3388 N N . ALA A 1 453 ? 43.980 1.192 -19.216 1.00 53.88 453 ALA A N 1
ATOM 3389 C CA . ALA A 1 453 ? 43.853 0.727 -20.598 1.00 53.88 453 ALA A CA 1
ATOM 3390 C C . ALA A 1 453 ? 44.299 1.794 -21.615 1.00 53.88 453 ALA A C 1
ATOM 3392 O O . ALA A 1 453 ? 44.607 1.445 -22.753 1.00 53.88 453 ALA A O 1
ATOM 3393 N N . SER A 1 454 ? 44.316 3.071 -21.210 1.00 44.06 454 SER A N 1
ATOM 3394 C CA . SER A 1 454 ? 45.120 4.136 -21.827 1.00 44.06 454 SER A CA 1
ATOM 3395 C C . SER A 1 454 ? 46.563 4.042 -21.362 1.00 44.06 454 SER A C 1
ATOM 3397 O O . SER A 1 454 ? 47.457 4.242 -22.207 1.00 44.06 454 SER A O 1
#

Mean predicted aligned error: 8.16 Å

Solvent-accessible surface area (backbone atoms only — not comparable to full-atom values): 22862 Å² total; per-residue (Å²): 132,83,77,63,58,64,71,75,65,47,72,54,80,50,58,59,52,38,57,69,45,64,52,70,94,46,56,42,62,87,73,42,70,54,64,62,65,39,58,49,12,29,34,29,14,53,43,25,58,28,64,40,63,41,10,44,44,19,32,24,49,27,19,48,45,25,46,64,48,36,61,48,40,48,58,32,50,15,58,32,64,62,47,16,40,54,37,13,55,54,22,44,71,77,55,60,79,78,93,76,72,88,63,50,76,65,56,47,51,52,51,48,52,51,25,32,36,45,26,6,27,36,5,29,45,14,8,50,48,25,38,50,38,30,75,69,54,51,33,66,54,58,76,45,43,39,66,44,40,44,54,17,46,52,40,25,38,42,52,49,50,46,61,67,31,48,39,43,29,31,54,40,93,68,84,82,55,77,57,69,37,21,53,60,49,42,51,52,53,46,66,73,46,51,88,68,45,37,68,64,35,36,52,52,24,52,51,48,41,66,53,43,52,55,51,51,49,49,43,65,73,41,49,92,77,46,96,52,78,75,56,50,62,58,54,47,50,54,49,48,12,52,48,31,58,74,67,43,39,49,85,75,65,71,52,59,50,65,40,91,64,83,80,78,80,69,69,81,42,82,44,56,67,85,52,42,77,75,38,45,76,58,12,52,48,46,29,52,51,31,47,41,43,30,54,38,55,32,48,57,50,22,64,75,68,75,50,81,73,53,54,36,46,43,27,41,12,52,8,50,13,20,34,59,25,8,26,48,48,9,43,49,51,25,41,41,74,67,47,15,50,49,33,44,74,34,51,28,67,21,33,62,47,36,51,52,40,27,53,48,42,51,49,43,54,74,71,45,43,76,55,45,30,46,24,47,46,21,53,35,31,41,53,44,47,63,57,41,48,64,52,57,57,56,59,70,51,50,68,58,38,47,75,75,34,61,64,55,36,47,41,19,52,53,11,21,53,33,17,50,42,46,28,62,61,56,8,47,54,53,22,42,53,51,34,44,53,48,54,52,52,50,55,54,53,54,51,52,56,53,68,73,72,108

Secondary structure (DSSP, 8-state):
----HHHHHS--TTHHHHHHT--GGGSPPTTTS-GGGTHHHHHHHHHTTS-THHHHHHTTHHHHHHHHH---TT--EEE-HHHHHHHHHHHHHHSPPPSS----HHHHHHHHHHHHHHHHHHHHHHHHHHHHHHHTTGGGGGGTS-HHHHHHHHHHHHHHHHHHHHHHHHT--PPPP-STTHHHHHHHHHHHHGGG--HHHHHHHHHHHHHHHHHHHHHHHTTTT-SS---HHHHHHHHHHHHHHHHTHHHHH---B--PPPPSPPP-----TTSHHHHHHHHHHHHHHHHHHHHHHHHHHHHHTT----HHHHHHHHHHHHHHHHTTTPPPEEE-HHHHHHHHHTT--STHHHHHHHHHHHHHHHHTGGGGTT-BHHHHHHHHHHHHHHHHHHGGGHHHHHHH-HHHHHHHHHHHHHHHHH-HHHHHHHHHHHHHHHHHHHHHHHHHHHHTT-

pLDDT: mean 81.48, std 15.57, range [27.86, 97.38]

Radius of gyration: 21.97 Å; Cα contacts (8 Å, |Δi|>4): 751; chains: 1; bounding box: 72×58×58 Å